Protein AF-A0A3B9GYK0-F1 (afdb_monomer_lite)

Foldseek 3Di:
DDDDPPDDDPVLVVVLVVLLVVCVVPLQDLVVLQVLQPDDLVNVSNVVSLVVSDVVCDLPNDDPPSSVLVVLSNQQSVQDAPQLPCVVLLQVLLVCVVVVDLDVVSLVSVCQQAFKGKDKHADDPVVCVVDPQDPRDRHSVSRIDIAIFHHFADLCVSNVLLVDQPLVSLLVSLVSLVVRLVVLQVSLVVVVNALPLASVRQQGAQALEFPDSDDDPADFGRLCRPTGGNNNSSHVSLVSLLSSCVNPLVSSLVQLVVLVVDPGLSSVLSNLQSCLDCSNDPLVVLLVVLLPDDLCCNQSCRSRVSNLLSCQLSQQRHDPVSLVSVLVVLCVFHDPVVDDPPDDPVVVVVVRNVRSLLSLLLNVLSVHDHDPVSVVVSVVCVVVPPCSVPDDNCPPRFIHFPFDQPDQDADCVLVVDAAPRSLVQLLVQCPDPPPDVPDRSNSNSLSQCQDPPNLVRVLVNLLRDPLSPLVRLSSLQSSLQRDAQDDVPDDHDDLVVLLVSLLSNLVSLLSHDLVSCLSNVNSVVSNCVRSVVNNVVHPSNVVSCVSNVVSVVVVVVPDPSPPPPPPVSGDGDRPPD

pLDDT: mean 84.74, std 14.81, range [28.5, 98.12]

Organism: NCBI:txid81029

Radius of gyration: 29.79 Å; chains: 1; bounding box: 78×71×75 Å

Structure (mmCIF, N/CA/C/O backbone):
data_AF-A0A3B9GYK0-F1
#
_entry.id   AF-A0A3B9GYK0-F1
#
loop_
_atom_site.group_PDB
_atom_site.id
_atom_site.type_symbol
_atom_site.label_atom_id
_atom_site.label_alt_id
_atom_site.label_comp_id
_atom_site.label_asym_id
_atom_site.label_entity_id
_atom_site.label_seq_id
_atom_site.pdbx_PDB_ins_code
_atom_site.Cartn_x
_atom_site.Cartn_y
_atom_site.Cartn_z
_atom_site.occupancy
_atom_site.B_iso_or_equiv
_atom_site.auth_seq_id
_atom_site.auth_comp_id
_atom_site.auth_asym_id
_atom_site.auth_atom_id
_atom_site.pdbx_PDB_model_num
ATOM 1 N N . MET A 1 1 ? 30.043 10.239 -1.806 1.00 33.97 1 MET A N 1
ATOM 2 C CA . MET A 1 1 ? 31.340 9.554 -2.026 1.00 33.97 1 MET A CA 1
ATOM 3 C C . MET A 1 1 ? 31.903 10.073 -3.347 1.00 33.97 1 MET A C 1
ATOM 5 O O . MET A 1 1 ? 31.299 9.806 -4.375 1.00 33.97 1 MET A O 1
ATOM 9 N N . ILE A 1 2 ? 32.962 10.888 -3.340 1.00 32.72 2 ILE A N 1
ATOM 10 C CA . ILE A 1 2 ? 33.530 11.471 -4.572 1.00 32.72 2 ILE A CA 1
ATOM 11 C C . ILE A 1 2 ? 34.300 10.361 -5.300 1.00 32.72 2 ILE A C 1
ATOM 13 O O . ILE A 1 2 ? 35.392 9.991 -4.874 1.00 32.72 2 ILE A O 1
ATOM 17 N N . ARG A 1 3 ? 33.715 9.778 -6.354 1.00 44.97 3 ARG A N 1
ATOM 18 C CA . ARG A 1 3 ? 34.410 8.803 -7.207 1.00 44.97 3 ARG A CA 1
ATOM 19 C C . ARG A 1 3 ? 35.429 9.553 -8.061 1.00 44.97 3 ARG A C 1
ATOM 21 O O . ARG A 1 3 ? 35.070 10.353 -8.920 1.00 44.97 3 ARG A O 1
ATOM 28 N N . THR A 1 4 ? 36.708 9.326 -7.796 1.00 45.12 4 THR A N 1
ATOM 29 C CA . THR A 1 4 ? 37.800 9.854 -8.612 1.00 45.12 4 THR A CA 1
ATOM 30 C C . THR A 1 4 ? 37.788 9.179 -9.984 1.00 45.12 4 THR A C 1
ATOM 32 O O . THR A 1 4 ? 37.682 7.962 -10.100 1.00 45.12 4 THR A O 1
ATOM 35 N N . SER A 1 5 ? 37.924 9.980 -11.040 1.00 53.66 5 SER A N 1
ATOM 36 C CA . SER A 1 5 ? 37.936 9.599 -12.464 1.00 53.66 5 SER A CA 1
ATOM 37 C C . SER A 1 5 ? 39.120 8.708 -12.892 1.00 53.66 5 SER A C 1
ATOM 39 O O . SER A 1 5 ? 39.464 8.668 -14.070 1.00 53.66 5 SER A O 1
ATOM 41 N N . GLY A 1 6 ? 39.804 8.058 -11.947 1.00 49.88 6 GLY A N 1
ATOM 42 C CA . GLY A 1 6 ? 41.105 7.417 -12.146 1.00 49.88 6 GLY A CA 1
ATOM 43 C C . GLY A 1 6 ? 41.075 5.989 -12.697 1.00 49.88 6 GLY A C 1
ATOM 44 O O . GLY A 1 6 ? 42.136 5.482 -13.027 1.00 49.88 6 GLY A O 1
ATOM 45 N N . ASN A 1 7 ? 39.902 5.354 -12.819 1.00 59.44 7 ASN A N 1
ATOM 46 C CA . ASN A 1 7 ? 39.756 3.933 -13.183 1.00 59.44 7 ASN A CA 1
ATOM 47 C C . ASN A 1 7 ? 38.756 3.700 -14.339 1.00 59.44 7 ASN A C 1
ATOM 49 O O . ASN A 1 7 ? 37.980 2.750 -14.297 1.00 59.44 7 ASN A O 1
ATOM 53 N N . LEU A 1 8 ? 38.721 4.574 -15.350 1.00 73.56 8 LEU A N 1
ATOM 54 C CA . LEU A 1 8 ? 37.935 4.324 -16.568 1.00 73.56 8 LEU A CA 1
ATOM 55 C C . LEU A 1 8 ? 38.827 3.671 -17.635 1.00 73.56 8 LEU A C 1
ATOM 57 O O . LEU A 1 8 ? 39.917 4.177 -17.907 1.00 73.56 8 LEU A O 1
ATOM 61 N N . ASP A 1 9 ? 38.366 2.576 -18.244 1.00 83.12 9 ASP A N 1
ATOM 62 C CA . ASP A 1 9 ? 39.003 2.000 -19.438 1.00 83.12 9 ASP A CA 1
ATOM 63 C C . ASP A 1 9 ? 38.970 3.018 -20.603 1.00 83.12 9 ASP A C 1
ATOM 65 O O . ASP A 1 9 ? 38.062 3.853 -20.663 1.00 83.12 9 ASP A O 1
ATOM 69 N N . PRO A 1 10 ? 39.929 2.996 -21.549 1.00 81.19 10 PRO A N 1
ATOM 70 C CA . PRO A 1 10 ? 39.914 3.802 -22.767 1.00 81.19 10 PRO A CA 1
ATOM 71 C C . PRO A 1 10 ? 38.548 3.992 -23.448 1.00 81.19 10 PRO A C 1
ATOM 73 O O . PRO A 1 10 ? 38.260 5.102 -23.907 1.00 81.19 10 PRO A O 1
ATOM 76 N N . ARG A 1 11 ? 37.696 2.954 -23.513 1.00 81.88 11 ARG A N 1
ATOM 77 C CA . ARG A 1 11 ? 36.351 3.071 -24.106 1.00 81.88 11 ARG A CA 1
ATOM 78 C C . ARG A 1 11 ? 35.425 3.923 -23.244 1.00 81.88 11 ARG A C 1
ATOM 80 O O . ARG A 1 11 ? 34.810 4.857 -23.758 1.00 81.88 11 ARG A O 1
ATOM 87 N N . ASP A 1 12 ? 35.396 3.670 -21.941 1.00 86.00 12 ASP A N 1
ATOM 88 C CA . ASP A 1 12 ? 34.616 4.454 -20.979 1.00 86.00 12 ASP A CA 1
ATOM 89 C C . ASP A 1 12 ? 35.062 5.916 -20.960 1.00 86.00 12 ASP A C 1
ATOM 91 O O . ASP A 1 12 ? 34.253 6.836 -20.869 1.00 86.00 12 ASP A O 1
ATOM 95 N N . TRP A 1 13 ? 36.358 6.166 -21.112 1.00 83.81 13 TRP A N 1
ATOM 96 C CA . TRP A 1 13 ? 36.877 7.523 -21.156 1.00 83.81 13 TRP A CA 1
ATOM 97 C C . TRP A 1 13 ? 36.446 8.287 -22.418 1.00 83.81 13 TRP A C 1
ATOM 99 O O . TRP A 1 13 ? 36.155 9.487 -22.351 1.00 83.81 13 TRP A O 1
ATOM 109 N N . TYR A 1 14 ? 36.359 7.607 -23.567 1.00 84.00 14 TYR A N 1
ATOM 110 C CA . TYR A 1 14 ? 35.817 8.194 -24.796 1.00 84.00 14 TYR A CA 1
ATOM 111 C C . TYR A 1 14 ? 34.321 8.512 -24.658 1.00 84.00 14 TYR A C 1
ATOM 113 O O . TYR A 1 14 ? 33.897 9.626 -24.988 1.00 84.00 14 TYR A O 1
ATOM 121 N N . THR A 1 15 ? 33.538 7.581 -24.105 1.00 84.75 15 THR A N 1
ATOM 122 C CA . THR A 1 15 ? 32.111 7.784 -23.805 1.00 84.75 15 THR A CA 1
ATOM 123 C C . THR A 1 15 ? 31.915 8.954 -22.843 1.00 84.75 15 THR A C 1
ATOM 125 O O . THR A 1 15 ? 31.130 9.858 -23.129 1.00 84.75 15 THR A O 1
ATOM 128 N N . TYR A 1 16 ? 32.700 9.014 -21.764 1.00 85.69 16 TYR A N 1
ATOM 129 C CA . TYR A 1 16 ? 32.690 10.115 -20.803 1.00 85.69 16 TYR A CA 1
ATOM 130 C C . TYR A 1 16 ? 32.960 11.464 -21.476 1.00 85.69 16 TYR A C 1
ATOM 132 O O . TYR A 1 16 ? 32.199 12.410 -21.285 1.00 85.69 16 TYR A O 1
ATOM 140 N N . ARG A 1 17 ? 34.019 11.577 -22.292 1.00 82.31 17 ARG A N 1
ATOM 141 C CA . ARG A 1 17 ? 34.344 12.833 -22.990 1.00 82.31 17 ARG A CA 1
ATOM 142 C C . ARG A 1 17 ? 33.245 13.269 -23.947 1.00 82.31 17 ARG A C 1
ATOM 144 O O . ARG A 1 17 ? 32.951 14.460 -24.021 1.00 82.31 17 ARG A O 1
ATOM 151 N N . THR A 1 18 ? 32.656 12.318 -24.662 1.00 82.50 18 THR A N 1
ATOM 152 C CA . THR A 1 18 ? 31.580 12.583 -25.620 1.00 82.50 18 THR A CA 1
ATOM 153 C C . THR A 1 18 ? 30.324 13.069 -24.900 1.00 82.50 18 THR A C 1
ATOM 155 O O . THR A 1 18 ? 29.785 14.116 -25.257 1.00 82.50 18 THR A O 1
ATOM 158 N N . ALA A 1 19 ? 29.910 12.379 -23.833 1.00 83.44 19 ALA A N 1
ATOM 159 C CA . ALA A 1 19 ? 28.783 12.783 -22.994 1.00 83.44 19 ALA A CA 1
ATOM 160 C C . ALA A 1 19 ? 29.029 14.148 -22.328 1.00 83.44 19 ALA A C 1
ATOM 162 O O . ALA A 1 19 ? 28.176 15.030 -22.378 1.00 83.44 19 ALA A O 1
ATOM 163 N N . PHE A 1 20 ? 30.225 14.376 -21.782 1.00 81.38 20 PHE A N 1
ATOM 164 C CA . PHE A 1 20 ? 30.597 15.653 -21.170 1.00 81.38 20 PHE A CA 1
ATOM 165 C C . PHE A 1 20 ? 30.565 16.814 -22.181 1.00 81.38 20 PHE A C 1
ATOM 167 O O . PHE A 1 20 ? 30.052 17.891 -21.882 1.00 81.38 20 PHE A O 1
ATOM 174 N N . ALA A 1 21 ? 31.071 16.602 -23.401 1.00 75.56 21 ALA A N 1
ATOM 175 C CA . ALA A 1 21 ? 31.004 17.598 -24.470 1.00 75.56 21 ALA A CA 1
ATOM 176 C C . ALA A 1 21 ? 29.557 17.881 -24.907 1.00 75.56 21 ALA A C 1
ATOM 178 O O . ALA A 1 21 ? 29.208 19.039 -25.132 1.00 75.56 21 ALA A O 1
ATOM 179 N N . PHE A 1 22 ? 28.713 16.846 -24.976 1.00 83.31 22 PHE A N 1
ATOM 180 C CA . PHE A 1 22 ? 27.284 16.968 -25.270 1.00 83.31 22 PHE A CA 1
ATOM 181 C C . PHE A 1 22 ? 26.534 17.792 -24.213 1.00 83.31 22 PHE A C 1
ATOM 183 O O . PHE A 1 22 ? 25.654 18.566 -24.573 1.00 83.31 22 PHE A O 1
ATOM 190 N N . LEU A 1 23 ? 26.880 17.665 -22.929 1.00 83.69 23 LEU A N 1
ATOM 191 C CA . LEU A 1 23 ? 26.194 18.352 -21.824 1.00 83.69 23 LEU A CA 1
ATOM 192 C C . LEU A 1 23 ? 26.515 19.849 -21.723 1.00 83.69 23 LEU A C 1
ATOM 194 O O . LEU A 1 23 ? 25.762 20.612 -21.109 1.00 83.69 23 LEU A O 1
ATOM 198 N N . ASN A 1 24 ? 27.617 20.291 -22.328 1.00 80.50 24 ASN A N 1
ATOM 199 C CA . ASN A 1 24 ? 28.076 21.672 -22.249 1.00 80.50 24 ASN A CA 1
ATOM 200 C C . ASN A 1 24 ? 27.014 22.655 -22.780 1.00 80.50 24 ASN A C 1
ATOM 202 O O . ASN A 1 24 ? 26.670 22.625 -23.958 1.00 80.50 24 ASN A O 1
ATOM 206 N N . LYS A 1 25 ? 26.529 23.553 -21.908 1.00 81.62 25 LYS A N 1
ATOM 207 C CA . LYS A 1 25 ? 25.439 24.526 -22.155 1.00 81.62 25 LYS A CA 1
ATOM 208 C C . LYS A 1 25 ? 24.055 23.923 -22.439 1.00 81.62 25 LYS A C 1
ATOM 210 O O . LYS A 1 25 ? 23.162 24.661 -22.843 1.00 81.62 25 LYS A O 1
ATOM 215 N N . ARG A 1 26 ? 23.853 22.623 -22.199 1.00 85.75 26 ARG A N 1
ATOM 216 C CA . ARG A 1 26 ? 22.608 21.909 -22.544 1.00 85.75 26 ARG A CA 1
ATOM 217 C C . ARG A 1 26 ? 21.842 21.353 -21.344 1.00 85.75 26 ARG A C 1
ATOM 219 O O . ARG A 1 26 ? 20.794 20.742 -21.520 1.00 85.75 26 ARG A O 1
ATOM 226 N N . LEU A 1 27 ? 22.311 21.599 -20.118 1.00 86.25 27 LEU A N 1
ATOM 227 C CA . LEU A 1 27 ? 21.637 21.148 -18.888 1.00 86.25 27 LEU A CA 1
ATOM 228 C C . LEU A 1 27 ? 20.275 21.817 -18.634 1.00 86.25 27 LEU A C 1
ATOM 230 O O . LEU A 1 27 ? 19.476 21.282 -17.875 1.00 86.25 27 LEU A O 1
ATOM 234 N N . ALA A 1 28 ? 19.995 22.955 -19.275 1.00 89.50 28 ALA A N 1
ATOM 235 C CA . ALA A 1 28 ? 18.698 23.637 -19.233 1.00 89.50 28 ALA A CA 1
ATOM 236 C C . ALA A 1 28 ? 17.828 23.338 -20.475 1.00 89.50 28 ALA A C 1
ATOM 238 O O . ALA A 1 28 ? 17.030 24.175 -20.900 1.00 89.50 28 ALA A O 1
ATOM 239 N N . GLU A 1 29 ? 18.015 22.170 -21.100 1.00 88.38 29 GLU A N 1
ATOM 240 C CA . GLU A 1 29 ? 17.231 21.716 -22.251 1.00 88.38 29 GLU A CA 1
ATOM 241 C C . GLU A 1 29 ? 16.387 20.489 -21.900 1.00 88.38 29 GLU A C 1
ATOM 243 O O . GLU A 1 29 ? 16.884 19.516 -21.331 1.00 88.38 29 GLU A O 1
ATOM 248 N N . GLN A 1 30 ? 15.126 20.488 -22.345 1.00 87.12 30 GLN A N 1
ATOM 249 C CA . GLN A 1 30 ? 14.211 19.360 -22.144 1.00 87.12 30 GLN A CA 1
ATOM 250 C C . GLN A 1 30 ? 14.768 18.056 -22.730 1.00 87.12 30 GLN A C 1
ATOM 252 O O . GLN A 1 30 ? 14.706 17.018 -22.086 1.00 87.12 30 GLN A O 1
ATOM 257 N N . GLY A 1 31 ? 15.369 18.114 -23.925 1.00 86.31 31 GLY A N 1
ATOM 258 C CA . GLY A 1 31 ? 15.932 16.926 -24.572 1.00 86.31 31 GLY A CA 1
ATOM 259 C C . GLY A 1 31 ? 17.082 16.289 -23.786 1.00 86.31 31 GLY A C 1
ATOM 260 O O . GLY A 1 31 ? 17.275 15.080 -23.866 1.00 86.31 31 GLY A O 1
ATOM 261 N N . THR A 1 32 ? 17.818 17.077 -22.998 1.00 89.19 32 THR A N 1
ATOM 262 C CA . THR A 1 32 ? 18.886 16.569 -22.127 1.00 89.19 32 THR A CA 1
ATOM 263 C C . THR A 1 32 ? 18.312 15.862 -20.904 1.00 89.19 32 THR A C 1
ATOM 265 O O . THR A 1 32 ? 18.813 14.803 -20.534 1.00 89.19 32 THR A O 1
ATOM 268 N N . ILE A 1 33 ? 17.240 16.404 -20.314 1.00 90.62 33 ILE A N 1
ATOM 269 C CA . ILE A 1 33 ? 16.495 15.740 -19.235 1.00 90.62 33 ILE A CA 1
ATOM 270 C C . ILE A 1 33 ? 15.902 14.421 -19.738 1.00 90.62 33 ILE A C 1
ATOM 272 O O . ILE A 1 33 ? 16.144 13.377 -19.140 1.00 90.62 33 ILE A O 1
ATOM 276 N N . ASP A 1 34 ? 15.202 14.443 -20.874 1.00 87.31 34 ASP A N 1
ATOM 277 C CA . ASP A 1 34 ? 14.577 13.248 -21.451 1.00 87.31 34 ASP A CA 1
ATOM 278 C C . ASP A 1 34 ? 15.618 12.167 -21.790 1.00 87.31 34 ASP A C 1
ATOM 280 O O . ASP A 1 34 ? 15.350 10.977 -21.640 1.00 87.31 34 ASP A O 1
ATOM 284 N N . TRP A 1 35 ? 16.815 12.565 -22.239 1.00 90.25 35 TRP A N 1
ATOM 285 C CA . TRP A 1 35 ? 17.936 11.649 -22.458 1.00 90.25 35 TRP A CA 1
ATOM 286 C C . TRP A 1 35 ? 18.458 11.056 -21.146 1.00 90.25 35 TRP A C 1
ATOM 288 O O . TRP A 1 35 ? 18.600 9.839 -21.048 1.00 90.25 35 TRP A O 1
ATOM 298 N N . ALA A 1 36 ? 18.694 11.887 -20.128 1.00 90.19 36 ALA A N 1
ATOM 299 C CA . ALA A 1 36 ? 19.190 11.436 -18.831 1.00 90.19 36 ALA A CA 1
ATOM 300 C C . ALA A 1 36 ? 18.218 10.466 -18.141 1.00 90.19 36 ALA A C 1
ATOM 302 O O . ALA A 1 36 ? 18.646 9.466 -17.566 1.00 90.19 36 ALA A O 1
ATOM 303 N N . LEU A 1 37 ? 16.913 10.717 -18.252 1.00 89.00 37 LEU A N 1
ATOM 304 C CA . LEU A 1 37 ? 15.863 9.857 -17.701 1.00 89.00 37 LEU A CA 1
ATOM 305 C C . LEU A 1 37 ? 15.772 8.487 -18.388 1.00 89.00 37 LEU A C 1
ATOM 307 O O . LEU A 1 37 ? 15.258 7.545 -17.796 1.00 89.00 37 LEU A O 1
ATOM 311 N N . LYS A 1 38 ? 16.295 8.352 -19.611 1.00 88.50 38 LYS A N 1
ATOM 312 C CA . LYS A 1 38 ? 16.359 7.078 -20.346 1.00 88.50 38 LYS A CA 1
ATOM 313 C C . LYS A 1 38 ? 17.622 6.266 -20.046 1.00 88.50 38 LYS A C 1
ATOM 315 O O . LYS A 1 38 ? 17.747 5.149 -20.544 1.00 88.50 38 LYS A O 1
ATOM 320 N N . LEU A 1 39 ? 18.565 6.803 -19.264 1.00 87.38 39 LEU A N 1
ATOM 321 C CA . LEU A 1 39 ? 19.805 6.099 -18.944 1.00 87.38 39 LEU A CA 1
ATOM 322 C C . LEU A 1 39 ? 19.538 4.904 -18.028 1.00 87.38 39 LEU A C 1
ATOM 324 O O . LEU A 1 39 ? 19.054 5.059 -16.904 1.00 87.38 39 LEU A O 1
ATOM 328 N N . LYS A 1 40 ? 19.951 3.713 -18.464 1.00 84.62 40 LYS A N 1
ATOM 329 C CA . LYS A 1 40 ? 19.836 2.479 -17.677 1.00 84.62 40 LYS A CA 1
ATOM 330 C C . LYS A 1 40 ? 20.879 2.418 -16.542 1.00 84.62 40 LYS A C 1
ATOM 332 O O . LYS A 1 40 ? 21.920 3.073 -16.633 1.00 84.62 40 LYS A O 1
ATOM 337 N N . PRO A 1 41 ? 20.669 1.609 -15.481 1.00 80.94 41 PRO A N 1
ATOM 338 C CA . PRO A 1 41 ? 21.605 1.506 -14.350 1.00 80.94 41 PRO A CA 1
ATOM 339 C C . PRO A 1 41 ? 23.046 1.105 -14.716 1.00 80.94 41 PRO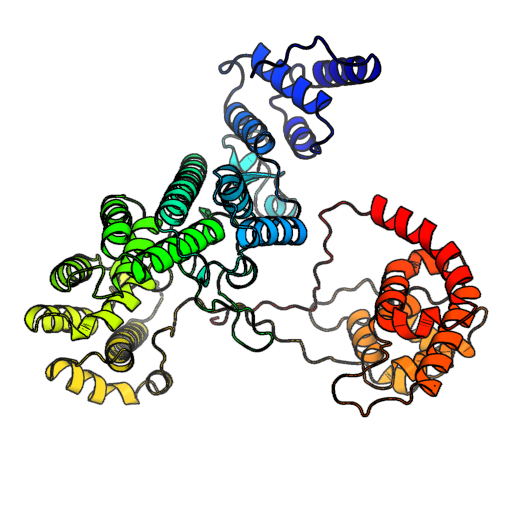 A C 1
ATOM 341 O O . PRO A 1 41 ? 23.989 1.451 -14.001 1.00 80.94 41 PRO A O 1
ATOM 344 N N . HIS A 1 42 ? 23.244 0.387 -15.826 1.00 82.88 42 HIS A N 1
ATOM 345 C CA . HIS A 1 42 ? 24.572 -0.010 -16.302 1.00 82.88 42 HIS A CA 1
ATOM 346 C C . HIS A 1 42 ? 25.316 1.100 -17.067 1.00 82.88 42 HIS A C 1
ATOM 348 O O . HIS A 1 42 ? 26.535 1.018 -17.197 1.00 82.88 42 HIS A O 1
ATOM 354 N N . GLN A 1 43 ? 24.632 2.166 -17.501 1.00 86.62 43 GLN A N 1
ATOM 355 C CA . GLN A 1 43 ? 25.220 3.333 -18.181 1.00 86.62 43 GLN A CA 1
ATOM 356 C C . GLN A 1 43 ? 25.862 4.302 -17.175 1.00 86.62 43 GLN A C 1
ATOM 358 O O . GLN A 1 43 ? 25.527 5.484 -17.063 1.00 86.62 43 GLN A O 1
ATOM 363 N N . LYS A 1 44 ? 26.765 3.757 -16.352 1.00 87.94 44 LYS A N 1
ATOM 364 C CA . LYS A 1 44 ? 27.384 4.455 -15.216 1.00 87.94 44 LYS A CA 1
ATOM 365 C C . LYS A 1 44 ? 28.296 5.593 -15.665 1.00 87.94 44 LYS A C 1
ATOM 367 O O . LYS A 1 44 ? 28.458 6.559 -14.926 1.00 87.94 44 LYS A O 1
ATOM 372 N N . VAL A 1 45 ? 28.886 5.483 -16.853 1.00 88.25 45 VAL A N 1
ATOM 373 C CA . VAL A 1 45 ? 29.828 6.465 -17.403 1.00 88.25 45 VAL A CA 1
ATOM 374 C C . VAL A 1 45 ? 29.104 7.753 -17.791 1.00 88.25 45 VAL A C 1
ATOM 376 O O . VAL A 1 45 ? 29.567 8.848 -17.474 1.00 88.25 45 VAL A O 1
ATOM 379 N N . GLU A 1 46 ? 27.944 7.632 -18.431 1.00 89.12 46 GLU A N 1
ATOM 380 C CA . GLU A 1 46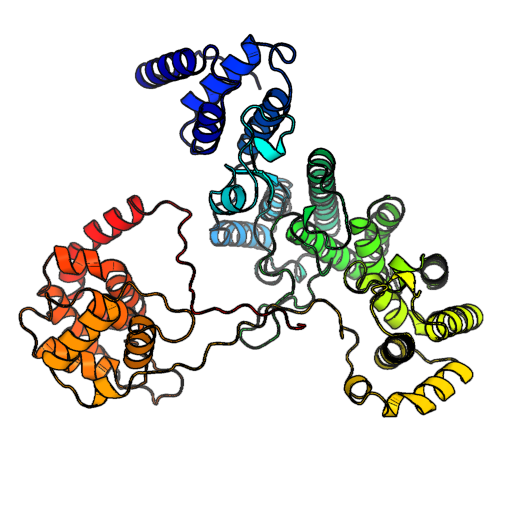 ? 27.095 8.749 -18.834 1.00 89.12 46 GLU A CA 1
ATOM 381 C C . GLU A 1 46 ? 26.494 9.451 -17.615 1.00 89.12 46 GLU A C 1
ATOM 383 O O . GLU A 1 46 ? 26.561 10.678 -17.527 1.00 89.12 46 GLU A O 1
ATOM 388 N N . ARG A 1 47 ? 26.000 8.685 -16.629 1.00 90.56 47 ARG A N 1
ATOM 389 C CA . ARG A 1 47 ? 25.545 9.238 -15.340 1.00 90.56 47 ARG A CA 1
ATOM 390 C C . ARG A 1 47 ? 26.670 9.992 -14.626 1.00 90.56 47 ARG A C 1
ATOM 392 O O . ARG A 1 47 ? 26.474 11.124 -14.197 1.00 90.56 47 ARG A O 1
ATOM 399 N N . PHE A 1 48 ? 27.879 9.429 -14.603 1.00 88.75 48 PHE A N 1
ATOM 400 C CA . PHE A 1 48 ? 29.052 10.090 -14.027 1.00 88.75 48 PHE A CA 1
ATOM 401 C C . PHE A 1 48 ? 29.441 11.382 -14.771 1.00 88.75 48 PHE A C 1
ATOM 403 O O . PHE A 1 48 ? 29.860 12.359 -14.149 1.00 88.75 48 PHE A O 1
ATOM 410 N N . ALA A 1 49 ? 29.290 11.430 -16.100 1.00 86.62 49 ALA A N 1
ATOM 411 C CA . ALA A 1 49 ? 29.509 12.654 -16.873 1.00 86.62 49 ALA A CA 1
ATOM 412 C C . ALA A 1 49 ? 28.506 13.762 -16.507 1.00 86.62 49 ALA A C 1
ATOM 414 O O . ALA A 1 49 ? 28.892 14.934 -16.451 1.00 86.62 49 ALA A O 1
ATOM 415 N N . ILE A 1 50 ? 27.252 13.401 -16.219 1.00 89.31 50 ILE A N 1
ATOM 416 C CA . ILE A 1 50 ? 26.210 14.321 -15.742 1.00 89.31 50 ILE A CA 1
ATOM 417 C C . ILE A 1 50 ? 26.556 14.850 -14.348 1.00 89.31 50 ILE A C 1
ATOM 419 O O . ILE A 1 50 ? 26.655 16.065 -14.187 1.00 89.31 50 ILE A O 1
ATOM 423 N N . GLU A 1 51 ? 26.835 13.963 -13.388 1.00 88.50 51 GLU A N 1
ATOM 424 C CA . GLU A 1 51 ? 27.224 14.330 -12.014 1.00 88.50 51 GLU A CA 1
ATOM 425 C C . GLU A 1 51 ? 28.422 15.299 -12.010 1.00 88.50 51 GLU A C 1
ATOM 427 O O . GLU A 1 51 ? 28.417 16.326 -11.331 1.00 88.50 51 GLU A O 1
ATOM 432 N N . ASN A 1 52 ? 29.451 15.030 -12.826 1.00 87.44 52 ASN A N 1
ATOM 433 C CA . ASN A 1 52 ? 30.622 15.908 -12.930 1.00 87.44 52 ASN A CA 1
ATOM 434 C C . ASN A 1 52 ? 30.282 17.260 -13.583 1.00 87.44 52 ASN A C 1
ATOM 436 O O . ASN A 1 52 ? 30.787 18.302 -13.162 1.00 87.44 52 ASN A O 1
ATOM 440 N N . SER A 1 53 ? 29.412 17.264 -14.597 1.00 86.00 53 SER A N 1
ATOM 441 C CA . SER A 1 53 ? 28.957 18.500 -15.246 1.00 86.00 53 SER A CA 1
ATOM 442 C C . SER A 1 53 ? 28.180 19.390 -14.273 1.00 86.00 53 SER A C 1
ATOM 444 O O . SER A 1 53 ? 28.441 20.592 -14.212 1.00 86.00 53 SER A O 1
ATOM 446 N N . LEU A 1 54 ? 27.289 18.803 -13.469 1.00 87.44 54 LEU A N 1
ATOM 447 C CA . LEU A 1 54 ? 26.530 19.499 -12.427 1.00 87.44 54 LEU A CA 1
ATOM 448 C C . LEU A 1 54 ? 27.446 20.022 -11.313 1.00 87.44 54 LEU A C 1
ATOM 450 O O . LEU A 1 54 ? 27.357 21.192 -10.940 1.00 87.44 54 LEU A O 1
ATOM 454 N N . ALA A 1 55 ? 28.398 19.206 -10.847 1.00 84.56 55 ALA A N 1
ATOM 455 C CA . ALA A 1 55 ? 29.367 19.611 -9.829 1.00 84.56 55 ALA A CA 1
ATOM 456 C C . ALA A 1 55 ? 30.249 20.794 -10.274 1.00 84.56 55 ALA A C 1
ATOM 458 O O . ALA A 1 55 ? 30.603 21.641 -9.455 1.00 84.56 55 ALA A O 1
ATOM 459 N N . ARG A 1 56 ? 30.597 20.874 -11.568 1.00 79.69 56 ARG A N 1
ATOM 460 C CA . ARG A 1 56 ? 31.413 21.965 -12.134 1.00 79.69 56 ARG A CA 1
ATOM 461 C C . ARG A 1 56 ? 30.657 23.273 -12.330 1.00 79.69 56 ARG A C 1
ATOM 463 O O . ARG A 1 56 ? 31.280 24.324 -12.230 1.00 79.69 56 ARG A O 1
ATOM 470 N N . LEU A 1 57 ? 29.364 23.209 -12.638 1.00 69.69 57 LEU A N 1
ATOM 471 C CA . LEU A 1 57 ? 28.522 24.398 -12.798 1.00 69.69 57 LEU A CA 1
ATOM 472 C C . LEU A 1 57 ? 28.124 25.008 -11.447 1.00 69.69 57 LEU A C 1
ATOM 474 O O . LEU A 1 57 ? 27.782 26.176 -11.382 1.00 69.69 57 LEU A O 1
ATOM 478 N N . GLY A 1 58 ? 28.226 24.265 -10.344 1.00 58.12 58 GLY A N 1
ATOM 479 C CA . GLY A 1 58 ? 27.834 24.766 -9.029 1.00 58.12 58 GLY A CA 1
ATOM 480 C C . GLY A 1 58 ? 26.315 24.945 -8.900 1.00 58.12 58 GLY A C 1
ATOM 481 O O . GLY A 1 58 ? 25.582 25.145 -9.866 1.00 58.12 58 GLY A O 1
ATOM 482 N N . ALA A 1 59 ? 25.805 24.869 -7.670 1.00 52.88 59 ALA A N 1
ATOM 483 C CA . ALA A 1 59 ? 24.361 24.846 -7.407 1.00 52.88 59 ALA A CA 1
ATOM 484 C C . ALA A 1 59 ? 23.601 26.135 -7.800 1.00 52.88 59 ALA A C 1
ATOM 486 O O . ALA A 1 59 ? 22.371 26.115 -7.821 1.00 52.88 59 ALA A O 1
ATOM 487 N N . ASN A 1 60 ? 24.313 27.230 -8.099 1.00 56.97 60 ASN A N 1
ATOM 488 C CA . ASN A 1 60 ? 23.742 28.558 -8.347 1.00 56.97 60 ASN A CA 1
ATOM 489 C C . ASN A 1 60 ? 23.668 28.948 -9.834 1.00 56.97 60 ASN A C 1
ATOM 491 O O . ASN A 1 60 ? 22.969 29.907 -10.156 1.00 56.97 60 ASN A O 1
ATOM 495 N N . ASP A 1 61 ? 24.347 28.232 -10.736 1.00 77.56 61 ASP A N 1
ATOM 496 C CA . ASP A 1 61 ? 24.419 28.636 -12.151 1.00 77.56 61 ASP A CA 1
ATOM 497 C C . ASP A 1 61 ? 23.237 28.119 -12.982 1.00 77.56 61 ASP A C 1
ATOM 499 O O . ASP A 1 61 ? 22.987 28.599 -14.091 1.00 77.56 61 ASP A O 1
ATOM 503 N N . LEU A 1 62 ? 22.477 27.156 -12.452 1.00 86.31 62 LEU A N 1
ATOM 504 C CA . LEU A 1 62 ? 21.296 26.615 -13.112 1.00 86.31 62 LEU A CA 1
ATOM 505 C C . LEU A 1 62 ? 20.020 27.216 -12.511 1.00 86.31 62 LEU A C 1
ATOM 507 O O . LEU A 1 62 ? 19.753 27.071 -11.320 1.00 86.31 62 LEU A O 1
ATOM 511 N N . SER A 1 63 ? 19.209 27.883 -13.336 1.00 88.94 63 SER A N 1
ATOM 512 C CA . SER A 1 63 ? 17.951 28.474 -12.875 1.00 88.94 63 SER A CA 1
ATOM 513 C C . SER A 1 63 ? 16.881 27.412 -12.615 1.00 88.94 63 SER A C 1
ATOM 515 O O . SER A 1 63 ? 16.853 26.354 -13.251 1.00 88.94 63 SER A O 1
ATOM 517 N N . GLU A 1 64 ? 15.928 27.726 -11.741 1.00 89.19 64 GLU A N 1
ATOM 518 C CA . GLU A 1 64 ? 14.694 26.945 -11.646 1.00 89.19 64 GLU A CA 1
ATOM 519 C C . GLU A 1 64 ? 13.932 26.975 -12.985 1.00 89.19 64 GLU A C 1
ATOM 521 O O . GLU A 1 64 ? 13.995 27.980 -13.706 1.00 89.19 64 GLU A O 1
ATOM 526 N N . PRO A 1 65 ? 13.224 25.893 -13.357 1.00 91.75 65 PRO A N 1
ATOM 527 C CA . PRO A 1 65 ? 13.016 24.645 -12.602 1.00 91.75 65 PRO A CA 1
ATOM 528 C C . PRO A 1 65 ? 14.096 23.559 -12.806 1.00 91.75 65 PRO A C 1
ATOM 530 O O . PRO A 1 65 ? 13.962 22.443 -12.303 1.00 91.75 65 PRO A O 1
ATOM 533 N N . TRP A 1 66 ? 15.152 23.843 -13.572 1.00 91.69 66 TRP A N 1
ATOM 534 C CA . TRP A 1 66 ? 16.134 22.837 -13.993 1.00 91.69 66 TRP A CA 1
ATOM 535 C C . TRP A 1 66 ? 17.032 22.364 -12.848 1.00 91.69 66 TRP A C 1
ATOM 537 O O . TRP A 1 66 ? 17.357 21.182 -12.787 1.00 91.69 66 TRP A O 1
ATOM 547 N N . SER A 1 67 ? 17.399 23.259 -11.924 1.00 90.38 67 SER A N 1
ATOM 548 C CA . SER A 1 67 ? 18.191 22.907 -10.733 1.00 90.38 67 SER A CA 1
ATOM 549 C C . SER A 1 67 ? 17.497 21.836 -9.894 1.00 90.38 67 SER A C 1
ATOM 551 O O . SER A 1 67 ? 18.075 20.782 -9.624 1.00 90.38 67 SER A O 1
ATOM 553 N N . THR A 1 68 ? 16.220 22.049 -9.568 1.00 90.06 68 THR A N 1
ATOM 554 C CA . THR A 1 68 ? 15.434 21.052 -8.836 1.00 90.06 68 THR A CA 1
ATOM 555 C C . THR A 1 68 ? 15.243 19.766 -9.643 1.00 90.06 68 THR A C 1
ATOM 557 O O . THR A 1 68 ? 15.346 18.679 -9.080 1.00 90.06 68 THR A O 1
ATOM 560 N N . ALA A 1 69 ? 15.026 19.860 -10.960 1.00 92.75 69 ALA A N 1
ATOM 561 C CA . ALA A 1 69 ? 14.878 18.683 -11.812 1.00 92.75 69 ALA A CA 1
ATOM 562 C C . ALA A 1 69 ? 16.113 17.762 -11.764 1.00 92.75 69 ALA A C 1
ATOM 564 O O . ALA A 1 69 ? 15.966 16.559 -11.559 1.00 92.75 69 ALA A O 1
ATOM 565 N N . TRP A 1 70 ? 17.327 18.314 -11.874 1.00 92.88 70 TRP A N 1
ATOM 566 C CA . TRP A 1 70 ? 18.554 17.513 -11.798 1.00 92.88 70 TRP A CA 1
ATOM 567 C C . TRP A 1 70 ? 18.783 16.887 -10.426 1.00 92.88 70 TRP A C 1
ATOM 569 O O . TRP A 1 70 ? 19.155 15.720 -10.371 1.00 92.88 70 TRP A O 1
ATOM 579 N N . ARG A 1 71 ? 18.485 17.601 -9.331 1.00 90.44 71 ARG A N 1
ATOM 580 C CA . ARG A 1 71 ? 18.581 17.024 -7.977 1.00 90.44 71 ARG A CA 1
ATOM 581 C C . ARG A 1 71 ? 17.683 15.799 -7.815 1.00 90.44 71 ARG A C 1
ATOM 583 O O . ARG A 1 71 ? 18.116 14.799 -7.255 1.00 90.44 71 ARG A O 1
ATOM 590 N N . LEU A 1 72 ? 16.455 15.862 -8.337 1.00 91.75 72 LEU A N 1
ATOM 591 C CA . LEU A 1 72 ? 15.526 14.729 -8.305 1.00 91.75 72 LEU A CA 1
ATOM 592 C C . LEU A 1 72 ? 16.027 13.558 -9.162 1.00 91.75 72 LEU A C 1
ATOM 594 O O . LEU A 1 72 ? 15.902 12.407 -8.755 1.00 91.75 72 LEU A O 1
ATOM 598 N N . ILE A 1 73 ? 16.618 13.839 -10.329 1.00 91.94 73 ILE A N 1
ATOM 599 C CA . ILE A 1 73 ? 17.215 12.809 -11.192 1.00 91.94 73 ILE A CA 1
ATOM 600 C C . ILE A 1 73 ? 18.377 12.112 -10.479 1.00 91.94 73 ILE A C 1
ATOM 602 O O . ILE A 1 73 ? 18.382 10.885 -10.401 1.00 91.94 73 ILE A O 1
ATOM 606 N N . GLU A 1 74 ? 19.322 12.874 -9.923 1.00 90.50 74 GLU A N 1
ATOM 607 C CA . GLU A 1 74 ? 20.462 12.329 -9.178 1.00 90.50 74 GLU A CA 1
ATOM 608 C C . GLU A 1 74 ? 19.994 11.473 -7.994 1.00 90.50 74 GLU A C 1
ATOM 610 O O . GLU A 1 74 ? 20.457 10.345 -7.825 1.00 90.50 74 GLU A O 1
ATOM 615 N N . GLU A 1 75 ? 19.020 11.956 -7.217 1.00 89.50 75 GLU A N 1
ATOM 616 C CA . GLU A 1 75 ? 18.436 11.207 -6.101 1.00 89.50 75 GLU A CA 1
ATOM 617 C C . GLU A 1 75 ? 17.774 9.899 -6.563 1.00 89.50 75 GLU A C 1
ATOM 619 O O . GLU A 1 75 ? 17.993 8.846 -5.958 1.00 89.50 75 GLU A O 1
ATOM 624 N N . SER A 1 76 ? 17.033 9.931 -7.676 1.00 89.75 76 SER A N 1
ATOM 625 C CA . SER A 1 76 ? 16.380 8.740 -8.238 1.00 89.75 76 SER A CA 1
ATOM 626 C C . SER A 1 76 ? 17.365 7.660 -8.696 1.00 89.75 76 SER A C 1
ATOM 628 O O . SER A 1 76 ? 17.014 6.485 -8.750 1.00 89.75 76 SER A O 1
ATOM 630 N N . TRP A 1 77 ? 18.615 8.022 -9.006 1.00 87.44 77 TRP A N 1
ATOM 631 C CA . TRP A 1 77 ? 19.643 7.061 -9.410 1.00 87.44 77 TRP A CA 1
ATOM 632 C C . TRP A 1 77 ? 20.327 6.358 -8.242 1.00 87.44 77 TRP A C 1
ATOM 634 O O . TRP A 1 77 ? 20.895 5.283 -8.446 1.00 87.44 77 TRP A O 1
ATOM 644 N N . ILE A 1 78 ? 20.300 6.950 -7.045 1.00 82.38 78 ILE A N 1
ATOM 645 C CA . ILE A 1 78 ? 20.931 6.385 -5.842 1.00 82.38 78 ILE A CA 1
ATOM 646 C C . ILE A 1 78 ? 20.151 5.165 -5.347 1.00 82.38 78 ILE A C 1
ATOM 648 O O . ILE A 1 78 ? 20.746 4.222 -4.827 1.00 82.38 78 ILE A O 1
ATOM 652 N N . SER A 1 79 ? 18.834 5.172 -5.539 1.00 71.06 79 SER A N 1
ATOM 653 C CA . SER A 1 79 ? 17.955 4.078 -5.140 1.00 71.06 79 SER A CA 1
ATOM 654 C C . SER A 1 79 ? 17.685 3.192 -6.357 1.00 71.06 79 SER A C 1
ATOM 656 O O . SER A 1 79 ? 16.878 3.589 -7.198 1.00 71.06 79 SER A O 1
ATOM 658 N N . PRO A 1 80 ? 18.336 2.018 -6.505 1.00 65.44 80 PRO A N 1
ATOM 659 C CA . PRO A 1 80 ? 17.998 1.106 -7.591 1.00 65.44 80 PRO A CA 1
ATOM 660 C C . PRO A 1 80 ? 16.501 0.809 -7.527 1.00 65.44 80 PRO A C 1
ATOM 662 O O . PRO A 1 80 ? 15.951 0.593 -6.438 1.00 65.44 80 PRO A O 1
ATOM 665 N N . GLN A 1 81 ? 15.843 0.899 -8.684 1.00 63.50 81 GLN A N 1
ATOM 666 C CA . GLN A 1 81 ? 14.445 0.522 -8.775 1.00 63.50 81 GLN A CA 1
ATOM 667 C C . GLN A 1 81 ? 14.357 -0.979 -8.522 1.00 63.50 81 GLN A C 1
ATOM 669 O O . GLN A 1 81 ? 15.215 -1.723 -9.001 1.00 63.50 81 GLN A O 1
ATOM 674 N N . PRO A 1 82 ? 13.371 -1.420 -7.738 1.00 57.12 82 PRO A N 1
ATOM 675 C CA . PRO A 1 82 ? 13.062 -2.826 -7.696 1.00 57.12 82 PRO A CA 1
ATOM 676 C C . PRO A 1 82 ? 12.592 -3.249 -9.086 1.00 57.12 82 PRO A C 1
ATOM 678 O O . PRO A 1 82 ? 11.527 -2.832 -9.539 1.00 57.12 82 PRO A O 1
ATOM 681 N N . ASP A 1 83 ? 13.397 -4.050 -9.778 1.00 53.19 83 ASP A N 1
ATOM 682 C CA . ASP A 1 83 ? 12.898 -4.816 -10.914 1.00 53.19 83 ASP A CA 1
ATOM 683 C C . ASP A 1 83 ? 11.772 -5.697 -10.352 1.00 53.19 83 ASP A C 1
ATOM 685 O O . ASP A 1 83 ? 11.967 -6.311 -9.299 1.00 53.19 83 ASP A O 1
ATOM 689 N N . GLY A 1 84 ? 10.602 -5.748 -11.001 1.00 51.09 84 GLY A N 1
ATOM 690 C CA . GLY A 1 84 ? 9.367 -6.410 -10.524 1.00 51.09 84 GLY A CA 1
ATOM 691 C C . GLY A 1 84 ? 9.472 -7.916 -10.204 1.00 51.09 84 GLY A C 1
ATOM 692 O O . GLY A 1 84 ? 8.476 -8.605 -10.042 1.00 51.09 84 GLY A O 1
ATOM 693 N N . ARG A 1 85 ? 10.685 -8.464 -10.090 1.00 51.53 85 ARG A N 1
ATOM 694 C CA . ARG A 1 85 ? 11.021 -9.839 -9.720 1.00 51.53 85 ARG A CA 1
ATOM 695 C C . ARG A 1 85 ? 11.475 -9.931 -8.258 1.00 51.53 85 ARG A C 1
ATOM 697 O O . ARG A 1 85 ? 12.563 -10.420 -7.955 1.00 51.53 85 ARG A O 1
ATOM 704 N N . HIS A 1 86 ? 10.628 -9.514 -7.319 1.00 62.44 86 HIS A N 1
ATOM 705 C CA . HIS A 1 86 ? 10.908 -9.667 -5.884 1.00 62.44 86 HIS A CA 1
ATOM 706 C C . HIS A 1 86 ? 10.828 -11.110 -5.368 1.00 62.44 86 HIS A C 1
ATOM 708 O O . HIS A 1 86 ? 11.324 -11.387 -4.273 1.00 62.44 86 HIS A O 1
ATOM 714 N N . GLY A 1 87 ? 10.267 -12.045 -6.144 1.00 64.31 87 GLY A N 1
ATOM 715 C CA . GLY A 1 87 ? 10.083 -13.438 -5.719 1.00 64.31 87 GLY A CA 1
ATOM 716 C C . GLY A 1 87 ? 11.374 -14.109 -5.229 1.00 64.31 87 GLY A C 1
ATOM 717 O O . GLY A 1 87 ? 11.373 -14.772 -4.191 1.00 64.31 87 GLY A O 1
ATOM 718 N N . ALA A 1 88 ? 12.502 -13.868 -5.906 1.00 73.75 88 ALA A N 1
ATOM 719 C CA . ALA A 1 88 ? 13.797 -14.417 -5.497 1.00 73.75 88 ALA A CA 1
ATOM 720 C C . ALA A 1 88 ? 14.319 -13.796 -4.185 1.00 73.75 88 ALA A C 1
ATOM 722 O O . ALA A 1 88 ? 14.851 -14.503 -3.329 1.00 73.75 88 ALA A O 1
ATOM 723 N N . ALA A 1 89 ? 14.133 -12.485 -3.995 1.00 82.19 89 ALA A N 1
ATOM 724 C CA . ALA A 1 89 ? 14.581 -11.781 -2.795 1.00 82.19 89 ALA A CA 1
ATOM 725 C C . ALA A 1 89 ? 13.772 -12.192 -1.553 1.00 82.19 89 ALA A C 1
ATOM 727 O O . ALA A 1 89 ? 14.357 -12.467 -0.503 1.00 82.19 89 ALA A O 1
ATOM 728 N N . VAL A 1 90 ? 12.445 -12.311 -1.683 1.00 86.38 90 VAL A N 1
ATOM 729 C CA . VAL A 1 90 ? 11.559 -12.797 -0.609 1.00 86.38 90 VAL A CA 1
ATOM 730 C C . VAL A 1 90 ? 11.950 -14.216 -0.191 1.00 86.38 90 VAL A C 1
ATOM 732 O O . VAL A 1 90 ? 12.055 -14.502 1.003 1.00 86.38 90 VAL A O 1
ATOM 735 N N . TYR A 1 91 ? 12.234 -15.094 -1.159 1.00 85.38 91 TYR A N 1
ATOM 736 C CA . TYR A 1 91 ? 12.660 -16.465 -0.882 1.00 85.38 91 TYR A CA 1
ATOM 737 C C . TYR A 1 91 ? 13.983 -16.532 -0.104 1.00 85.38 91 TYR A C 1
ATOM 739 O O . TYR A 1 91 ? 14.077 -17.250 0.897 1.00 85.38 91 TYR A O 1
ATOM 747 N N . GLU A 1 92 ? 14.999 -15.765 -0.509 1.00 88.31 92 GLU A N 1
ATOM 748 C CA . GLU A 1 92 ? 16.288 -15.738 0.195 1.00 88.31 92 GLU A CA 1
ATOM 749 C C . GLU A 1 92 ? 16.168 -15.155 1.610 1.00 88.31 92 GLU A C 1
ATOM 751 O O . GLU A 1 92 ? 16.759 -15.687 2.555 1.00 88.31 92 GLU A O 1
ATOM 756 N N . ILE A 1 93 ? 15.352 -14.114 1.798 1.00 91.25 93 ILE A N 1
ATOM 757 C CA . ILE A 1 93 ? 15.061 -13.565 3.128 1.00 91.25 93 ILE A CA 1
ATOM 758 C C . ILE A 1 93 ? 14.381 -14.622 4.004 1.00 91.25 93 ILE A C 1
ATOM 760 O O . ILE A 1 93 ? 14.844 -14.876 5.118 1.00 91.25 93 ILE A O 1
ATOM 764 N N . ARG A 1 94 ? 13.345 -15.303 3.497 1.00 91.88 94 ARG A N 1
ATOM 765 C CA . ARG A 1 94 ? 12.654 -16.386 4.216 1.00 91.88 94 ARG A CA 1
ATOM 766 C C . ARG A 1 94 ? 13.621 -17.493 4.627 1.00 91.88 94 ARG A C 1
ATOM 768 O O . ARG A 1 94 ? 13.597 -17.953 5.767 1.00 91.88 94 ARG A O 1
ATOM 775 N N . LYS A 1 95 ? 14.498 -17.919 3.716 1.00 92.00 95 LYS A N 1
ATOM 776 C CA . LYS A 1 95 ? 15.513 -18.946 3.982 1.00 92.00 95 LYS A CA 1
ATOM 777 C C . LYS A 1 95 ? 16.442 -18.537 5.127 1.00 92.00 95 LYS A C 1
ATOM 779 O O . LYS A 1 95 ? 16.704 -19.350 6.011 1.00 92.00 95 LYS A O 1
ATOM 784 N N . ARG A 1 96 ? 16.903 -17.282 5.145 1.00 93.69 96 ARG A N 1
ATOM 785 C CA . ARG A 1 96 ? 17.736 -16.740 6.232 1.00 93.69 96 ARG A CA 1
ATOM 786 C C . ARG A 1 96 ? 16.975 -16.665 7.556 1.00 93.69 96 ARG A C 1
ATOM 788 O O . ARG A 1 96 ? 17.500 -17.108 8.575 1.00 93.69 96 ARG A O 1
ATOM 795 N N . LEU A 1 97 ? 15.727 -16.193 7.542 1.00 93.00 97 LEU A N 1
ATOM 796 C CA . LEU A 1 97 ? 14.873 -16.134 8.734 1.00 93.00 97 LEU A CA 1
ATOM 797 C C . LEU A 1 97 ? 14.646 -17.523 9.346 1.00 93.00 97 LEU A C 1
ATOM 799 O O . LEU A 1 97 ? 14.820 -17.690 10.555 1.00 93.00 97 LEU A O 1
ATOM 803 N N . ARG A 1 98 ? 14.353 -18.534 8.519 1.00 92.00 98 ARG A N 1
ATOM 804 C CA . ARG A 1 98 ? 14.214 -19.940 8.943 1.00 92.00 98 ARG A CA 1
ATOM 805 C C . ARG A 1 98 ? 15.505 -20.535 9.497 1.00 92.00 98 ARG A C 1
ATOM 807 O O . ARG A 1 98 ? 15.454 -21.368 10.394 1.00 92.00 98 ARG A O 1
ATOM 814 N N . ALA A 1 99 ? 16.656 -20.095 8.993 1.00 92.94 99 ALA A N 1
ATOM 815 C CA . ALA A 1 99 ? 17.960 -20.474 9.529 1.00 92.94 99 ALA A CA 1
ATOM 816 C C . ALA A 1 99 ? 18.302 -19.771 10.862 1.00 92.94 99 ALA A C 1
ATOM 818 O O . ALA A 1 99 ? 19.382 -19.996 11.402 1.00 92.94 99 ALA A O 1
ATOM 819 N N . GLY A 1 100 ? 17.410 -18.923 11.391 1.00 92.12 100 GLY A N 1
ATOM 820 C CA . GLY A 1 100 ? 17.617 -18.189 12.641 1.00 92.12 100 GLY A CA 1
ATOM 821 C C . GLY A 1 100 ? 18.414 -16.892 12.486 1.00 92.12 100 GLY A C 1
ATOM 822 O O . GLY A 1 100 ? 18.816 -16.303 13.485 1.00 92.12 100 GLY A O 1
ATOM 823 N N . ASP A 1 101 ? 18.653 -16.418 11.260 1.00 94.31 101 ASP A N 1
ATOM 824 C CA . ASP A 1 101 ? 19.336 -15.144 11.041 1.00 94.31 101 ASP A CA 1
ATOM 825 C C . ASP A 1 101 ? 18.428 -13.981 11.477 1.00 94.31 101 ASP A C 1
ATOM 827 O O . ASP A 1 101 ? 17.295 -13.836 11.006 1.00 94.31 101 ASP A O 1
ATOM 831 N N . ARG A 1 102 ? 18.930 -13.165 12.407 1.00 94.75 102 ARG A N 1
ATOM 832 C CA . ARG A 1 102 ? 18.286 -11.954 12.945 1.00 94.75 102 ARG A CA 1
ATOM 833 C C . ARG A 1 102 ? 19.184 -10.725 12.784 1.00 94.75 102 ARG A C 1
ATOM 835 O O . ARG A 1 102 ? 19.075 -9.751 13.522 1.00 94.75 102 ARG A O 1
ATOM 842 N N . SER A 1 103 ? 20.131 -10.783 11.850 1.00 95.88 103 SER A N 1
ATOM 843 C CA . SER A 1 103 ? 21.101 -9.713 11.633 1.00 95.88 103 SER A CA 1
ATOM 844 C C . SER A 1 103 ? 20.467 -8.459 11.028 1.00 95.88 103 SER A C 1
ATOM 846 O O . SER A 1 103 ? 19.472 -8.512 10.301 1.00 95.88 103 SER A O 1
ATOM 848 N N . GLY A 1 104 ? 21.129 -7.315 11.226 1.00 95.06 104 GLY A N 1
ATOM 849 C CA . GLY A 1 104 ? 20.758 -6.059 10.567 1.00 95.06 104 GLY A CA 1
ATOM 850 C C . GLY A 1 104 ? 20.760 -6.142 9.034 1.00 95.06 104 GLY A C 1
ATOM 851 O O . GLY A 1 104 ? 20.048 -5.387 8.384 1.00 95.06 104 GLY A O 1
ATOM 852 N N . ALA A 1 105 ? 21.493 -7.092 8.442 1.00 94.44 105 ALA A N 1
ATOM 853 C CA . ALA A 1 105 ? 21.460 -7.339 7.002 1.00 94.44 105 ALA A CA 1
ATOM 854 C C . ALA A 1 105 ? 20.123 -7.943 6.535 1.00 94.44 105 ALA A C 1
ATOM 856 O O . ALA A 1 105 ? 19.680 -7.638 5.432 1.00 94.44 105 ALA A O 1
ATOM 857 N N . VAL A 1 106 ? 19.475 -8.782 7.354 1.00 94.94 106 VAL A N 1
ATOM 858 C CA . VAL A 1 106 ? 18.116 -9.279 7.069 1.00 94.94 106 VAL A CA 1
ATOM 859 C C . VAL A 1 106 ? 17.102 -8.150 7.212 1.00 94.94 106 VAL A C 1
ATOM 861 O O . VAL A 1 106 ? 16.245 -7.997 6.349 1.00 94.94 106 VAL A O 1
ATOM 864 N N . ILE A 1 107 ? 17.237 -7.323 8.254 1.00 96.62 107 ILE A N 1
ATOM 865 C CA . ILE A 1 107 ? 16.384 -6.142 8.457 1.00 96.62 107 ILE A CA 1
ATOM 866 C C . ILE A 1 107 ? 16.482 -5.199 7.255 1.00 96.62 107 ILE A C 1
ATOM 868 O O . ILE A 1 107 ? 15.462 -4.819 6.691 1.00 96.62 107 ILE A O 1
ATOM 872 N N . ALA A 1 108 ? 17.700 -4.867 6.821 1.00 94.81 108 ALA A N 1
ATOM 873 C CA . ALA A 1 108 ? 17.917 -4.013 5.660 1.00 94.81 108 ALA A CA 1
ATOM 874 C C . ALA A 1 108 ? 17.294 -4.610 4.391 1.00 94.81 108 ALA A C 1
ATOM 876 O O . ALA A 1 108 ? 16.645 -3.884 3.651 1.00 94.81 108 ALA A O 1
ATOM 877 N N . ALA A 1 109 ? 17.431 -5.922 4.174 1.00 92.62 109 ALA A N 1
ATOM 878 C CA . ALA A 1 109 ? 16.832 -6.599 3.026 1.00 92.62 109 ALA A CA 1
ATOM 879 C C . ALA A 1 109 ? 15.292 -6.574 3.062 1.00 92.62 109 ALA A C 1
ATOM 881 O O . ALA A 1 109 ? 14.670 -6.318 2.039 1.00 92.62 109 ALA A O 1
ATOM 882 N N . LEU A 1 110 ? 14.674 -6.783 4.231 1.00 93.56 110 LEU A N 1
ATOM 883 C CA . LEU A 1 110 ? 13.220 -6.672 4.412 1.00 93.56 110 LEU A CA 1
ATOM 884 C C . LEU A 1 110 ? 12.713 -5.255 4.135 1.00 93.56 110 LEU A C 1
ATOM 886 O O . LEU A 1 110 ? 11.714 -5.080 3.446 1.00 93.56 110 LEU A O 1
ATOM 890 N N . VAL A 1 111 ? 13.406 -4.245 4.664 1.00 94.94 111 VAL A N 1
ATOM 891 C CA . VAL A 1 111 ? 13.059 -2.839 4.432 1.00 94.94 111 VAL A CA 1
ATOM 892 C C . VAL A 1 111 ? 13.221 -2.488 2.956 1.00 94.94 111 VAL A C 1
ATOM 894 O O . VAL A 1 111 ? 12.347 -1.834 2.401 1.00 94.94 111 VAL A O 1
ATOM 897 N N . ASP A 1 112 ? 14.289 -2.948 2.301 1.00 91.88 112 ASP A N 1
ATOM 898 C CA . ASP A 1 112 ? 14.582 -2.659 0.892 1.00 91.88 112 ASP A CA 1
ATOM 899 C C . ASP A 1 112 ? 13.445 -3.091 -0.051 1.00 91.88 112 ASP A C 1
ATOM 901 O O . ASP A 1 112 ? 13.149 -2.356 -0.998 1.00 91.88 112 ASP A O 1
ATOM 905 N N . LEU A 1 113 ? 12.758 -4.202 0.264 1.00 90.62 113 LEU A N 1
ATOM 906 C CA . LEU A 1 113 ? 11.591 -4.696 -0.481 1.00 90.62 113 LEU A CA 1
ATOM 907 C C . LEU A 1 113 ? 10.420 -3.707 -0.497 1.00 90.62 113 LEU A C 1
ATOM 909 O O . LEU A 1 113 ? 9.739 -3.585 -1.507 1.00 90.62 113 LEU A O 1
ATOM 913 N N . VAL A 1 114 ? 10.167 -3.009 0.612 1.00 92.56 114 VAL A N 1
ATOM 914 C CA . VAL A 1 114 ? 8.967 -2.166 0.778 1.00 92.56 114 VAL A CA 1
ATOM 915 C C . VAL A 1 114 ? 9.271 -0.676 0.847 1.00 92.56 114 VAL A C 1
ATOM 917 O O . VAL A 1 114 ? 8.348 0.134 0.879 1.00 92.56 114 VAL A O 1
ATOM 920 N N . ALA A 1 115 ? 10.549 -0.300 0.911 1.00 93.31 115 ALA A N 1
ATOM 921 C CA . ALA A 1 115 ? 10.973 1.069 1.152 1.00 93.31 115 ALA A CA 1
ATOM 922 C C . ALA A 1 115 ? 10.424 2.020 0.074 1.00 93.31 115 ALA A C 1
ATOM 924 O O . ALA A 1 115 ? 10.644 1.777 -1.120 1.00 93.31 115 ALA A O 1
ATOM 925 N N . PRO A 1 116 ? 9.783 3.132 0.475 1.00 93.31 116 PRO A N 1
ATOM 926 C CA . PRO A 1 116 ? 9.388 4.174 -0.455 1.00 93.31 116 PRO A CA 1
ATOM 927 C C . PRO A 1 116 ? 10.615 4.863 -1.065 1.00 93.31 116 PRO A C 1
ATOM 929 O O . PRO A 1 116 ? 11.582 5.192 -0.371 1.00 93.31 116 PRO A O 1
ATOM 932 N N . ARG A 1 117 ? 10.563 5.107 -2.373 1.00 91.69 117 ARG A N 1
ATOM 933 C CA . ARG A 1 117 ? 11.644 5.668 -3.191 1.00 91.69 117 ARG A CA 1
ATOM 934 C C . ARG A 1 117 ? 11.107 6.732 -4.134 1.00 91.69 117 ARG A C 1
ATOM 936 O O . ARG A 1 117 ? 9.952 6.696 -4.555 1.00 91.69 117 ARG A O 1
ATOM 943 N N . LEU A 1 118 ? 11.976 7.659 -4.513 1.00 91.75 118 LEU A N 1
ATOM 944 C CA . LEU A 1 118 ? 11.683 8.642 -5.545 1.00 91.75 118 LEU A CA 1
ATOM 945 C C . LEU A 1 118 ? 11.794 7.997 -6.935 1.00 91.75 118 LEU A C 1
ATOM 947 O O . LEU A 1 118 ? 12.872 7.551 -7.328 1.00 91.75 118 LEU A O 1
ATOM 951 N N . LYS A 1 119 ? 10.700 8.008 -7.700 1.00 90.31 119 LYS A N 1
ATOM 952 C CA . LYS A 1 119 ? 10.692 7.670 -9.126 1.00 90.31 119 LYS A CA 1
ATOM 953 C C . LYS A 1 119 ? 10.578 8.938 -9.954 1.00 90.31 119 LYS A C 1
ATOM 955 O O . LYS A 1 119 ? 9.723 9.788 -9.694 1.00 90.31 119 LYS A O 1
ATOM 960 N N . VAL A 1 120 ? 11.443 9.059 -10.954 1.00 91.31 120 VAL A N 1
ATOM 961 C CA . VAL A 1 120 ? 11.463 10.192 -11.879 1.00 91.31 120 VAL A CA 1
ATOM 962 C C . VAL A 1 120 ? 11.409 9.659 -13.298 1.00 91.31 120 VAL A C 1
ATOM 964 O O . VAL A 1 120 ? 12.214 8.817 -13.684 1.00 91.31 120 VAL A O 1
ATOM 967 N N . GLU A 1 121 ? 10.450 10.158 -14.065 1.00 89.62 121 GLU A N 1
ATOM 968 C CA . GLU A 1 121 ? 10.157 9.706 -15.418 1.00 89.62 121 GLU A CA 1
ATOM 969 C C . GLU A 1 121 ? 9.946 10.899 -16.356 1.00 89.62 121 GLU A C 1
ATOM 971 O O . GLU A 1 121 ? 9.601 12.006 -15.909 1.00 89.62 121 GLU A O 1
ATOM 976 N N . PRO A 1 122 ? 10.136 10.703 -17.673 1.00 87.56 122 PRO A N 1
ATOM 977 C CA . PRO A 1 122 ? 9.725 11.688 -18.659 1.00 87.56 122 PRO A CA 1
ATOM 978 C C . PRO A 1 122 ? 8.220 11.954 -18.557 1.00 87.56 122 PRO A C 1
ATOM 980 O O . PRO A 1 122 ? 7.431 11.068 -18.232 1.00 87.56 122 PRO A O 1
ATOM 983 N N . ILE A 1 123 ? 7.800 13.179 -18.875 1.00 83.50 123 ILE A N 1
ATOM 984 C CA . ILE A 1 123 ? 6.369 13.482 -18.985 1.00 83.50 123 ILE A CA 1
ATOM 985 C C . ILE A 1 123 ? 5.824 12.741 -20.209 1.00 83.50 123 ILE A C 1
ATOM 987 O O . ILE A 1 123 ? 6.261 12.996 -21.331 1.00 83.50 123 ILE A O 1
ATOM 991 N N . SER A 1 124 ? 4.870 11.843 -19.974 1.00 77.50 124 SER A N 1
ATOM 992 C CA . SER A 1 124 ? 4.228 11.020 -20.997 1.00 77.50 124 SER A CA 1
ATOM 993 C C . SER A 1 124 ? 3.468 11.842 -22.045 1.00 77.50 124 SER A C 1
ATOM 995 O O . SER A 1 124 ? 2.910 12.907 -21.757 1.00 77.50 124 SER A O 1
ATOM 997 N N . ASP A 1 125 ? 3.374 11.305 -23.263 1.00 76.00 125 ASP A N 1
ATOM 998 C CA . ASP A 1 125 ? 2.674 11.950 -24.383 1.00 76.00 125 ASP A CA 1
ATOM 999 C C . ASP A 1 125 ? 1.187 12.182 -24.088 1.00 76.00 125 ASP A C 1
ATOM 1001 O O . ASP A 1 125 ? 0.643 13.241 -24.412 1.00 76.00 125 ASP A O 1
ATOM 1005 N N . TRP A 1 126 ? 0.535 11.249 -23.382 1.00 73.62 126 TRP A N 1
ATOM 1006 C CA . TRP A 1 126 ? -0.854 11.417 -22.950 1.00 73.62 126 TRP A CA 1
ATOM 1007 C C . TRP A 1 126 ? -1.018 12.647 -22.052 1.00 73.62 126 TRP A C 1
ATOM 1009 O O . TRP A 1 126 ? -1.993 13.385 -22.176 1.00 73.62 126 TRP A O 1
ATOM 1019 N N . ARG A 1 127 ? -0.048 12.947 -21.185 1.00 70.38 127 ARG A N 1
ATOM 1020 C CA . ARG A 1 127 ? -0.141 14.101 -20.292 1.00 70.38 127 ARG A CA 1
ATOM 1021 C C . ARG A 1 127 ? 0.116 15.407 -21.029 1.00 70.38 127 ARG A C 1
ATOM 1023 O O . ARG A 1 127 ? -0.536 16.411 -20.742 1.00 70.38 127 ARG A O 1
ATOM 1030 N N . TRP A 1 128 ? 0.992 15.382 -22.033 1.00 74.44 128 TRP A N 1
ATOM 1031 C CA . TRP A 1 128 ? 1.128 16.491 -22.978 1.00 74.44 128 TRP A CA 1
ATOM 1032 C C . TRP A 1 128 ? -0.132 16.717 -23.820 1.00 74.44 128 TRP A C 1
ATOM 1034 O O . TRP A 1 128 ? -0.388 17.849 -24.225 1.00 74.44 128 TRP A O 1
ATOM 1044 N N . SER A 1 129 ? -0.958 15.692 -24.047 1.00 71.75 129 SER A N 1
ATOM 1045 C CA . SER A 1 129 ? -2.254 15.873 -24.716 1.00 71.75 129 SER A CA 1
ATOM 1046 C C . SER A 1 129 ? -3.257 16.659 -23.859 1.00 71.75 129 SER A C 1
ATOM 1048 O O . SER A 1 129 ? -4.087 17.391 -24.395 1.00 71.75 129 SER A O 1
ATOM 1050 N N . GLN A 1 130 ? -3.136 16.575 -22.529 1.00 72.50 130 GLN A N 1
ATOM 1051 C CA . GLN A 1 130 ? -4.002 17.285 -21.583 1.00 72.50 130 GLN A CA 1
ATOM 1052 C C . GLN A 1 130 ? -3.475 18.674 -21.197 1.00 72.50 130 GLN A C 1
ATOM 1054 O O . GLN A 1 130 ? -4.236 19.518 -20.721 1.00 72.50 130 GLN A O 1
ATOM 1059 N N . ILE A 1 131 ? -2.176 18.932 -21.384 1.00 73.56 131 ILE A N 1
ATOM 1060 C CA . ILE A 1 131 ? -1.517 20.169 -20.954 1.00 73.56 131 ILE A CA 1
ATOM 1061 C C . ILE A 1 131 ? -0.651 20.718 -22.087 1.00 73.56 131 ILE A C 1
ATOM 1063 O O . ILE A 1 131 ? 0.248 20.053 -22.592 1.00 73.56 131 ILE A O 1
ATOM 1067 N N . LYS A 1 132 ? -0.842 21.993 -22.441 1.00 75.12 132 LYS A N 1
ATOM 1068 C CA . LYS A 1 132 ? -0.011 22.658 -23.452 1.00 75.12 132 LYS A CA 1
ATOM 1069 C C . LYS A 1 132 ? 1.454 22.708 -23.007 1.00 75.12 132 LYS A C 1
ATOM 1071 O O . LYS A 1 132 ? 1.774 23.389 -22.032 1.00 75.12 132 LYS A O 1
ATOM 1076 N N . LYS A 1 133 ? 2.347 22.074 -23.778 1.00 79.69 133 LYS A N 1
ATOM 1077 C CA . LYS A 1 133 ? 3.797 22.102 -23.533 1.00 79.69 133 LYS A CA 1
ATOM 1078 C C . LYS A 1 133 ? 4.320 23.545 -23.483 1.00 79.69 133 LYS A C 1
ATOM 1080 O O . LYS A 1 133 ? 4.244 24.253 -24.496 1.00 79.69 133 LYS A O 1
ATOM 1085 N N . PRO A 1 134 ? 4.820 24.023 -22.329 1.00 81.94 134 PRO A N 1
ATOM 1086 C CA . PRO A 1 134 ? 5.296 25.391 -22.215 1.00 81.94 134 PRO A CA 1
ATOM 1087 C C . PRO A 1 134 ? 6.598 25.560 -23.000 1.00 81.94 134 PRO A C 1
ATOM 1089 O O . PRO A 1 134 ? 7.477 24.705 -22.976 1.00 81.94 134 PRO A O 1
ATOM 1092 N N . ARG A 1 135 ? 6.751 26.704 -23.680 1.00 80.81 135 ARG A N 1
ATOM 1093 C CA . ARG A 1 135 ? 8.011 27.055 -24.364 1.00 80.81 135 ARG A CA 1
ATOM 1094 C C . ARG A 1 135 ? 9.149 27.361 -23.386 1.00 80.81 135 ARG A C 1
ATOM 1096 O O . ARG A 1 135 ? 10.310 27.228 -23.750 1.00 80.81 135 ARG A O 1
ATOM 1103 N N . LYS A 1 136 ? 8.812 27.819 -22.178 1.00 86.38 136 LYS A N 1
ATOM 1104 C CA . LYS A 1 136 ? 9.738 28.095 -21.075 1.00 86.38 136 LYS A CA 1
ATOM 1105 C C . LYS A 1 136 ? 9.115 27.532 -19.796 1.00 86.38 136 LYS A C 1
ATOM 1107 O O . LYS A 1 136 ? 8.142 28.127 -19.329 1.00 86.38 136 LYS A O 1
ATOM 1112 N N . PRO A 1 137 ? 9.587 26.385 -19.282 1.00 88.56 137 PRO A N 1
ATOM 1113 C CA . PRO A 1 137 ? 9.036 25.816 -18.063 1.00 88.56 137 PRO A CA 1
ATOM 1114 C C . PRO A 1 137 ? 9.383 26.712 -16.870 1.00 88.56 137 PRO A C 1
ATOM 1116 O O . PRO A 1 137 ? 10.495 27.227 -16.777 1.00 88.56 137 PRO A O 1
ATOM 1119 N N . THR A 1 138 ? 8.422 26.917 -15.972 1.00 88.50 138 THR A N 1
ATOM 1120 C CA . THR A 1 138 ? 8.592 27.693 -14.729 1.00 88.50 138 THR A CA 1
ATOM 1121 C C . THR A 1 138 ? 8.494 26.826 -13.480 1.00 88.50 138 THR A C 1
ATOM 1123 O O . THR A 1 138 ? 8.827 27.279 -12.389 1.00 88.50 138 THR A O 1
ATOM 1126 N N . ARG A 1 139 ? 8.036 25.580 -13.633 1.00 88.44 139 ARG A N 1
ATOM 1127 C CA . ARG A 1 139 ? 7.855 24.604 -12.560 1.00 88.44 139 ARG A CA 1
ATOM 1128 C C . ARG A 1 139 ? 8.448 23.256 -12.960 1.00 88.44 139 ARG A C 1
ATOM 1130 O O . ARG A 1 139 ? 8.519 22.926 -14.141 1.00 88.44 139 ARG A O 1
ATOM 1137 N N . VAL A 1 140 ? 8.852 22.474 -11.965 1.00 88.38 140 VAL A N 1
ATOM 1138 C CA . VAL A 1 140 ? 9.500 21.163 -12.155 1.00 88.38 140 VAL A CA 1
ATOM 1139 C C . VAL A 1 140 ? 8.553 20.140 -12.779 1.00 88.38 140 VAL A C 1
ATOM 1141 O O . VAL A 1 140 ? 8.970 19.357 -13.626 1.00 88.38 140 VAL A O 1
ATOM 1144 N N . ASP A 1 141 ? 7.262 20.211 -12.449 1.00 85.88 141 ASP A N 1
ATOM 1145 C CA . ASP A 1 141 ? 6.203 19.369 -13.024 1.00 85.88 141 ASP A CA 1
ATOM 1146 C C . ASP A 1 141 ? 5.933 19.632 -14.518 1.00 85.88 141 ASP A C 1
ATOM 1148 O O . ASP A 1 141 ? 5.175 18.897 -15.148 1.00 85.88 141 ASP A O 1
ATOM 1152 N N . GLN A 1 142 ? 6.559 20.663 -15.095 1.00 87.25 142 GLN A N 1
ATOM 1153 C CA . GLN A 1 142 ? 6.572 20.943 -16.534 1.00 87.25 142 GLN A CA 1
ATOM 1154 C C . GLN A 1 142 ? 7.834 20.421 -17.235 1.00 87.25 142 GLN A C 1
ATOM 1156 O O . GLN A 1 142 ? 7.928 20.528 -18.456 1.00 87.25 142 GLN A O 1
ATOM 1161 N N . VAL A 1 143 ? 8.806 19.907 -16.477 1.00 89.81 143 VAL A N 1
ATOM 1162 C CA . VAL A 1 143 ? 10.074 19.366 -16.986 1.00 89.81 143 VAL A CA 1
ATOM 1163 C C . VAL A 1 143 ? 10.092 17.845 -16.885 1.00 89.81 143 VAL A C 1
ATOM 1165 O O . VAL A 1 143 ? 10.495 17.172 -17.826 1.00 89.81 143 VAL A O 1
ATOM 1168 N N . LEU A 1 144 ? 9.646 17.290 -15.761 1.00 91.56 144 LEU A N 1
ATOM 1169 C CA . LEU A 1 144 ? 9.656 15.852 -15.507 1.00 91.56 144 LEU A CA 1
ATOM 1170 C C . LEU A 1 144 ? 8.475 15.439 -14.628 1.00 91.56 144 LEU A C 1
ATOM 1172 O O . LEU A 1 144 ? 7.821 16.276 -13.999 1.00 91.56 144 LEU A O 1
ATOM 1176 N N . TYR A 1 145 ? 8.204 14.138 -14.573 1.00 89.25 145 TYR A N 1
ATOM 1177 C CA . TYR A 1 145 ? 7.246 13.567 -13.640 1.00 89.25 145 TYR A CA 1
ATOM 1178 C C . TYR A 1 145 ? 7.978 12.869 -12.496 1.00 89.25 145 TYR A C 1
ATOM 1180 O O . TYR A 1 145 ? 8.609 11.839 -12.692 1.00 89.25 145 TYR A O 1
ATOM 1188 N N . ALA A 1 146 ? 7.874 13.425 -11.291 1.00 90.19 146 ALA A N 1
ATOM 1189 C CA . ALA A 1 146 ? 8.421 12.829 -10.076 1.00 90.19 146 ALA A CA 1
ATOM 1190 C C . ALA A 1 146 ? 7.289 12.358 -9.157 1.00 90.19 146 ALA A C 1
ATOM 1192 O O . ALA A 1 146 ? 6.340 13.114 -8.921 1.00 90.19 146 ALA A O 1
ATOM 1193 N N . HIS A 1 147 ? 7.373 11.131 -8.653 1.00 88.69 147 HIS A N 1
ATOM 1194 C CA . HIS A 1 147 ? 6.390 10.522 -7.756 1.00 88.69 147 HIS A CA 1
ATOM 1195 C C . HIS A 1 147 ? 7.046 9.510 -6.808 1.00 88.69 147 HIS A C 1
ATOM 1197 O O . HIS A 1 147 ? 8.209 9.148 -6.979 1.00 88.69 147 HIS A O 1
ATOM 1203 N N . LEU A 1 148 ? 6.307 9.085 -5.783 1.00 90.44 148 LEU A N 1
ATOM 1204 C CA . LEU A 1 148 ? 6.744 8.044 -4.859 1.00 90.44 148 LEU A CA 1
ATOM 1205 C C . LEU A 1 148 ? 6.437 6.665 -5.459 1.00 90.44 148 LEU A C 1
ATOM 1207 O O . LEU A 1 148 ? 5.340 6.453 -5.967 1.00 90.44 148 LEU A O 1
ATOM 1211 N N . THR A 1 149 ? 7.391 5.745 -5.377 1.00 90.62 149 THR A N 1
ATOM 1212 C CA . THR A 1 149 ? 7.245 4.326 -5.735 1.00 90.62 149 THR A CA 1
ATOM 1213 C C . THR A 1 149 ? 7.787 3.458 -4.602 1.00 90.62 149 THR A C 1
ATOM 1215 O O . THR A 1 149 ? 8.409 3.970 -3.676 1.00 90.62 149 THR A O 1
ATOM 1218 N N . SER A 1 150 ? 7.594 2.150 -4.672 1.00 90.75 150 SER A N 1
ATOM 1219 C CA . SER A 1 150 ? 8.219 1.153 -3.792 1.00 90.75 150 SER A CA 1
ATOM 1220 C C . SER A 1 150 ? 8.300 -0.181 -4.528 1.00 90.75 150 SER A C 1
ATOM 1222 O O . SER A 1 150 ? 7.955 -0.237 -5.710 1.00 90.75 150 SER A O 1
ATOM 1224 N N . GLY A 1 151 ? 8.725 -1.243 -3.841 1.00 87.81 151 GLY A N 1
ATOM 1225 C CA . GLY A 1 151 ? 8.365 -2.596 -4.257 1.00 87.81 151 GLY A CA 1
ATOM 1226 C C . GLY A 1 151 ? 6.897 -2.905 -3.962 1.00 87.81 151 GLY A C 1
ATOM 1227 O O . GLY A 1 151 ? 6.126 -2.025 -3.563 1.00 87.81 151 GLY A O 1
ATOM 1228 N N . GLU A 1 152 ? 6.519 -4.156 -4.177 1.00 86.50 152 GLU A N 1
ATOM 1229 C CA . GLU A 1 152 ? 5.147 -4.630 -4.011 1.00 86.50 152 GLU A CA 1
ATOM 1230 C C . GLU A 1 152 ? 4.790 -4.915 -2.550 1.00 86.50 152 GLU A C 1
ATOM 1232 O O . GLU A 1 152 ? 5.642 -5.069 -1.670 1.00 86.50 152 GLU A O 1
ATOM 1237 N N . LEU A 1 153 ? 3.487 -5.013 -2.305 1.00 87.19 153 LEU A N 1
ATOM 1238 C CA . LEU A 1 153 ? 2.941 -5.530 -1.061 1.00 87.19 153 LEU A CA 1
ATOM 1239 C C . LEU A 1 153 ? 3.398 -6.977 -0.835 1.00 87.19 153 LEU A C 1
ATOM 1241 O O . LEU A 1 153 ? 3.272 -7.824 -1.719 1.00 87.19 153 LEU A O 1
ATOM 1245 N N . ILE A 1 154 ? 3.936 -7.261 0.353 1.00 86.31 154 ILE A N 1
ATOM 1246 C CA . ILE A 1 154 ? 4.491 -8.579 0.664 1.00 86.31 154 ILE A CA 1
ATOM 1247 C C . ILE A 1 154 ? 3.407 -9.493 1.232 1.00 86.31 154 ILE A C 1
ATOM 1249 O O . ILE A 1 154 ? 2.694 -9.122 2.160 1.00 86.31 154 ILE A O 1
ATOM 1253 N N . ASP A 1 155 ? 3.355 -10.729 0.741 1.00 83.00 155 ASP A N 1
ATOM 1254 C CA . ASP A 1 155 ? 2.623 -11.810 1.396 1.00 83.00 155 ASP A CA 1
ATOM 1255 C C . ASP A 1 155 ? 3.269 -12.147 2.758 1.00 83.00 155 ASP A C 1
ATOM 1257 O O . ASP A 1 155 ? 4.392 -12.660 2.842 1.00 83.00 155 ASP A O 1
ATOM 1261 N N . LEU A 1 156 ? 2.549 -11.857 3.846 1.00 84.00 156 LEU A N 1
ATOM 1262 C CA . LEU A 1 156 ? 3.021 -12.087 5.214 1.00 84.00 156 LEU A CA 1
ATOM 1263 C C . LEU A 1 156 ? 3.298 -13.570 5.506 1.00 84.00 156 LEU A C 1
ATOM 1265 O O . LEU A 1 156 ? 4.178 -13.877 6.319 1.00 84.00 156 LEU A O 1
ATOM 1269 N N . GLN A 1 157 ? 2.599 -14.494 4.839 1.00 80.06 157 GLN A N 1
ATOM 1270 C CA . GLN A 1 157 ? 2.838 -15.929 4.975 1.00 80.06 157 GLN A CA 1
ATOM 1271 C C . GLN A 1 157 ? 4.141 -16.340 4.286 1.00 80.06 157 GLN A C 1
ATOM 1273 O O . GLN A 1 157 ? 4.870 -17.189 4.805 1.00 80.06 157 GLN A O 1
ATOM 1278 N N . ALA A 1 158 ? 4.483 -15.704 3.162 1.00 81.88 158 ALA A N 1
ATOM 1279 C CA . ALA A 1 158 ? 5.753 -15.940 2.485 1.00 81.88 158 ALA A CA 1
ATOM 1280 C C . ALA A 1 158 ? 6.955 -15.548 3.364 1.00 81.88 158 ALA A C 1
ATOM 1282 O O . ALA A 1 158 ? 7.982 -16.227 3.325 1.00 81.88 158 ALA A O 1
ATOM 1283 N N . LEU A 1 159 ? 6.820 -14.505 4.192 1.00 81.69 159 LEU A N 1
ATOM 1284 C CA . LEU A 1 159 ? 7.844 -14.100 5.165 1.00 81.69 159 LEU A CA 1
ATOM 1285 C C . LEU A 1 159 ? 7.813 -14.880 6.484 1.00 81.69 159 LEU A C 1
ATOM 1287 O O . LEU A 1 159 ? 8.785 -14.818 7.234 1.00 81.69 159 LEU A O 1
ATOM 1291 N N . GLU A 1 160 ? 6.727 -15.600 6.774 1.00 86.12 160 GLU A N 1
ATOM 1292 C CA . GLU A 1 160 ? 6.517 -16.313 8.042 1.00 86.12 160 GLU A CA 1
ATOM 1293 C C . GLU A 1 160 ? 6.656 -15.407 9.275 1.00 86.12 160 GLU A C 1
ATOM 1295 O O . GLU A 1 160 ? 7.129 -15.842 10.325 1.00 86.12 160 GLU A O 1
ATOM 1300 N N . LEU A 1 161 ? 6.225 -14.143 9.166 1.00 85.25 161 LEU A N 1
ATOM 1301 C CA . LEU A 1 161 ? 6.369 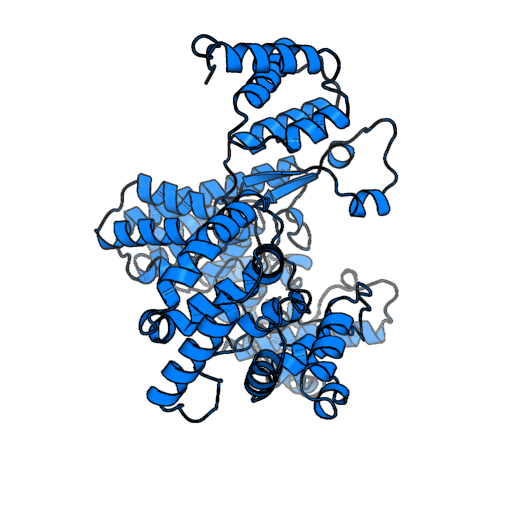-13.150 10.238 1.00 85.25 161 LEU A CA 1
ATOM 1302 C C . LEU A 1 161 ? 5.718 -13.621 11.552 1.00 85.25 161 LEU A C 1
ATOM 1304 O O . LEU A 1 161 ? 6.263 -13.396 12.631 1.00 85.25 161 LEU A O 1
ATOM 1308 N N . ALA A 1 162 ? 4.599 -14.345 11.454 1.00 87.69 162 ALA A N 1
ATOM 1309 C CA . ALA A 1 162 ? 3.889 -14.932 12.591 1.00 87.69 162 ALA A CA 1
ATOM 1310 C C . ALA A 1 162 ? 4.713 -15.973 13.378 1.00 87.69 162 ALA A C 1
ATOM 1312 O O . ALA A 1 162 ? 4.393 -16.259 14.527 1.00 87.69 162 ALA A O 1
ATOM 1313 N N . ASN A 1 163 ? 5.780 -16.529 12.794 1.00 90.81 163 ASN A N 1
ATOM 1314 C CA . ASN A 1 163 ? 6.650 -17.509 13.453 1.00 90.81 163 ASN A CA 1
ATOM 1315 C C . ASN A 1 163 ? 7.849 -16.863 14.166 1.00 90.81 163 ASN A C 1
ATOM 1317 O O . ASN A 1 163 ? 8.623 -17.559 14.824 1.00 90.81 163 ASN A O 1
ATOM 1321 N N . ILE A 1 164 ? 8.027 -15.548 14.030 1.00 92.88 164 ILE A N 1
ATOM 1322 C CA . ILE A 1 164 ? 9.112 -14.804 14.666 1.00 92.88 164 ILE A CA 1
ATOM 1323 C C . ILE A 1 164 ? 8.654 -14.381 16.063 1.00 92.88 164 ILE A C 1
ATOM 1325 O O . ILE A 1 164 ? 7.618 -13.730 16.221 1.00 92.88 164 ILE A O 1
ATOM 1329 N N . ASN A 1 165 ? 9.434 -14.768 17.075 1.00 95.44 165 ASN A N 1
ATOM 1330 C CA . ASN A 1 165 ? 9.125 -14.536 18.491 1.00 95.44 165 ASN A CA 1
ATOM 1331 C C . ASN A 1 165 ? 10.142 -13.611 19.175 1.00 95.44 165 ASN A C 1
ATOM 1333 O O . ASN A 1 165 ? 9.943 -13.202 20.316 1.00 95.44 165 ASN A O 1
ATOM 1337 N N . GLU A 1 166 ? 11.253 -13.292 18.508 1.00 96.50 166 GLU A N 1
ATOM 1338 C CA . GLU A 1 166 ? 12.314 -12.463 19.069 1.00 96.50 166 GLU A CA 1
ATOM 1339 C C . GLU A 1 166 ? 11.924 -10.972 19.030 1.00 96.50 166 GLU A C 1
ATOM 1341 O O . GLU A 1 166 ? 12.120 -10.285 18.025 1.00 96.50 166 GLU A O 1
ATOM 1346 N N . VAL A 1 167 ? 11.385 -10.462 20.144 1.00 96.88 167 VAL A N 1
ATOM 1347 C CA . VAL A 1 167 ? 10.886 -9.078 20.280 1.00 96.88 167 VAL A CA 1
ATOM 1348 C C . VAL A 1 167 ? 11.949 -8.024 19.942 1.00 96.88 167 VAL A C 1
ATOM 1350 O O . VAL A 1 167 ? 11.629 -7.037 19.281 1.00 96.88 167 VAL A O 1
ATOM 1353 N N . ASP A 1 168 ? 13.217 -8.236 20.306 1.00 97.38 168 ASP A N 1
ATOM 1354 C CA . ASP A 1 168 ? 14.310 -7.297 19.997 1.00 97.38 168 ASP A CA 1
ATOM 1355 C C . ASP A 1 168 ? 14.547 -7.146 18.486 1.00 97.38 168 ASP A C 1
ATOM 1357 O O . ASP A 1 168 ? 14.773 -6.043 17.973 1.00 97.38 168 ASP A O 1
ATOM 1361 N N . PHE A 1 169 ? 14.459 -8.259 17.749 1.00 97.56 169 PHE A N 1
ATOM 1362 C CA . PHE A 1 169 ? 14.563 -8.254 16.293 1.00 97.56 169 PHE A CA 1
ATOM 1363 C C . PHE A 1 169 ? 13.367 -7.537 15.666 1.00 97.56 169 PHE A C 1
ATOM 1365 O O . PHE A 1 169 ? 13.558 -6.664 14.819 1.00 97.56 169 PHE A O 1
ATOM 1372 N N . LEU A 1 170 ? 12.148 -7.859 16.110 1.00 97.75 170 LEU A N 1
ATOM 1373 C CA . LEU A 1 170 ? 10.929 -7.213 15.620 1.00 97.75 170 LEU A CA 1
ATOM 1374 C C . LEU A 1 170 ? 10.938 -5.706 15.906 1.00 97.75 170 LEU A C 1
ATOM 1376 O O . LEU A 1 170 ? 10.598 -4.920 15.029 1.00 97.75 170 LEU A O 1
ATOM 1380 N N . SER A 1 171 ? 11.401 -5.285 17.084 1.00 98.06 171 SER A N 1
ATOM 1381 C CA . SER A 1 171 ? 11.522 -3.869 17.464 1.00 98.06 171 SER A CA 1
ATOM 1382 C C . SER A 1 171 ? 12.548 -3.129 16.603 1.00 98.06 171 SER A C 1
ATOM 1384 O O . SER A 1 171 ? 12.319 -1.994 16.172 1.00 98.06 171 SER A O 1
ATOM 1386 N N . SER A 1 172 ? 13.667 -3.786 16.290 1.00 98.12 172 SER A N 1
ATOM 1387 C CA . SER A 1 172 ? 14.673 -3.246 15.370 1.00 98.12 172 SER A CA 1
ATOM 1388 C C . SER A 1 172 ? 14.118 -3.114 13.947 1.00 98.12 172 SER A C 1
ATOM 1390 O O . SER A 1 172 ? 14.339 -2.097 13.288 1.00 98.12 172 SER A O 1
ATOM 1392 N N . LEU A 1 173 ? 13.350 -4.107 13.484 1.00 98.06 173 LEU A N 1
ATOM 1393 C CA . LEU A 1 173 ? 12.677 -4.077 12.186 1.00 98.06 173 LEU A CA 1
ATOM 1394 C C . LEU A 1 173 ? 11.604 -2.981 12.123 1.00 98.06 173 LEU A C 1
ATOM 1396 O O . LEU A 1 173 ? 11.587 -2.215 11.162 1.00 98.06 173 LEU A O 1
ATOM 1400 N N . ALA A 1 174 ? 10.761 -2.852 13.151 1.00 98.00 174 ALA A N 1
ATOM 1401 C CA . ALA A 1 174 ? 9.757 -1.794 13.259 1.00 98.00 174 ALA A CA 1
ATOM 1402 C C . ALA A 1 174 ? 10.399 -0.402 13.201 1.00 98.00 174 ALA A C 1
ATOM 1404 O O . ALA A 1 174 ? 9.950 0.450 12.440 1.00 98.00 174 ALA A O 1
ATOM 1405 N N . SER A 1 175 ? 11.504 -0.190 13.921 1.00 98.06 175 SER A N 1
ATOM 1406 C CA . SER A 1 175 ? 12.230 1.088 13.900 1.00 98.06 175 SER A CA 1
ATOM 1407 C C . SER A 1 175 ? 12.798 1.410 12.513 1.00 98.06 175 SER A C 1
ATOM 1409 O O . SER A 1 175 ? 12.739 2.553 12.057 1.00 98.06 175 SER A O 1
ATOM 1411 N N . ALA A 1 176 ? 13.331 0.403 11.811 1.00 98.12 176 ALA A N 1
ATOM 1412 C CA . ALA A 1 176 ? 13.858 0.578 10.460 1.00 98.12 176 ALA A CA 1
ATOM 1413 C C . ALA A 1 176 ? 12.745 0.870 9.435 1.00 98.12 176 ALA A C 1
ATOM 1415 O O . ALA A 1 176 ? 12.902 1.749 8.586 1.00 98.12 176 ALA A O 1
ATOM 1416 N N . LEU A 1 177 ? 11.603 0.183 9.544 1.00 98.12 177 LEU A N 1
ATOM 1417 C CA . LEU A 1 177 ? 10.420 0.427 8.714 1.00 98.12 177 LEU A CA 1
ATOM 1418 C C . LEU A 1 177 ? 9.810 1.805 8.981 1.00 98.12 177 LEU A C 1
ATOM 1420 O O . LEU A 1 177 ? 9.461 2.509 8.039 1.00 98.12 177 LEU A O 1
ATOM 1424 N N . GLU A 1 178 ? 9.745 2.237 10.238 1.00 97.12 178 GLU A N 1
ATOM 1425 C CA . GLU A 1 178 ? 9.326 3.594 10.585 1.00 97.12 178 GLU A CA 1
ATOM 1426 C C . GLU A 1 178 ? 10.247 4.651 9.956 1.00 97.12 178 GLU A C 1
ATOM 1428 O O . GLU A 1 178 ? 9.766 5.647 9.409 1.00 97.12 178 GLU A O 1
ATOM 1433 N N . GLY A 1 179 ? 11.562 4.416 9.961 1.00 96.88 179 GLY A N 1
ATOM 1434 C CA . GLY A 1 179 ? 12.520 5.252 9.237 1.00 96.88 179 GLY A CA 1
ATOM 1435 C C . GLY A 1 179 ? 12.217 5.333 7.736 1.00 96.88 179 GLY A C 1
ATOM 1436 O O . GLY A 1 179 ? 12.248 6.422 7.160 1.00 96.88 179 GLY A O 1
ATOM 1437 N N . ALA A 1 180 ? 11.854 4.209 7.111 1.00 96.38 180 ALA A N 1
ATOM 1438 C CA . ALA A 1 180 ? 11.469 4.164 5.700 1.00 96.38 180 ALA A CA 1
ATOM 1439 C C . ALA A 1 180 ? 10.159 4.927 5.419 1.00 96.38 180 ALA A C 1
ATOM 1441 O O . ALA A 1 180 ? 10.091 5.689 4.454 1.00 96.38 180 ALA A O 1
ATOM 1442 N N . VAL A 1 181 ? 9.147 4.796 6.285 1.00 96.44 181 VAL A N 1
ATOM 1443 C CA . VAL A 1 181 ? 7.885 5.552 6.186 1.00 96.44 181 VAL A CA 1
ATOM 1444 C C . VAL A 1 181 ? 8.143 7.054 6.328 1.00 96.44 181 VAL A C 1
ATOM 1446 O O . VAL A 1 181 ? 7.668 7.844 5.512 1.00 96.44 181 VAL A O 1
ATOM 1449 N N . ALA A 1 182 ? 8.935 7.467 7.323 1.00 95.25 182 ALA A N 1
ATOM 1450 C CA . ALA A 1 182 ? 9.311 8.867 7.518 1.00 95.25 182 ALA A CA 1
ATOM 1451 C C . ALA A 1 182 ? 10.051 9.442 6.299 1.00 95.25 182 ALA A C 1
ATOM 1453 O O . ALA A 1 182 ? 9.749 10.554 5.868 1.00 95.25 182 ALA A O 1
ATOM 1454 N N . HIS A 1 183 ? 10.970 8.673 5.714 1.00 93.62 183 HIS A N 1
ATOM 1455 C CA . HIS A 1 183 ? 11.674 9.057 4.493 1.00 93.62 183 HIS A CA 1
ATOM 1456 C C . HIS A 1 183 ? 10.724 9.205 3.293 1.00 93.62 183 HIS A C 1
ATOM 1458 O O . HIS A 1 183 ? 10.816 10.181 2.551 1.00 93.62 183 HIS A O 1
ATOM 1464 N N . GLY A 1 184 ? 9.760 8.293 3.129 1.00 93.25 184 GLY A N 1
ATOM 1465 C CA . GLY A 1 184 ? 8.735 8.396 2.086 1.00 93.25 184 GLY A CA 1
ATOM 1466 C C . GLY A 1 184 ? 7.861 9.647 2.215 1.00 93.25 184 GLY A C 1
ATOM 1467 O O . GLY A 1 184 ? 7.601 10.328 1.221 1.00 93.25 184 GLY A O 1
ATOM 1468 N N . LEU A 1 185 ? 7.455 9.989 3.442 1.00 93.12 185 LEU A N 1
ATOM 1469 C CA . LEU A 1 185 ? 6.706 11.218 3.728 1.00 93.12 185 LEU A CA 1
ATOM 1470 C C . LEU A 1 185 ? 7.536 12.479 3.453 1.00 93.12 185 LEU A C 1
ATOM 1472 O O . LEU A 1 185 ? 7.001 13.453 2.922 1.00 93.12 185 LEU A O 1
ATOM 1476 N N . ASP A 1 186 ? 8.834 12.460 3.763 1.00 92.06 186 ASP A N 1
ATOM 1477 C CA . ASP A 1 186 ? 9.748 13.556 3.428 1.00 92.06 186 ASP A CA 1
ATOM 1478 C C . ASP A 1 186 ? 9.864 13.755 1.908 1.00 92.06 186 ASP A C 1
ATOM 1480 O O . ASP A 1 186 ? 9.673 14.874 1.426 1.00 92.06 186 ASP A O 1
ATOM 1484 N N . ILE A 1 187 ? 10.078 12.678 1.139 1.00 90.44 187 ILE A N 1
ATOM 1485 C CA . ILE A 1 187 ? 10.091 12.733 -0.334 1.00 90.44 187 ILE A CA 1
ATOM 1486 C C . ILE A 1 187 ? 8.795 13.372 -0.843 1.00 90.44 187 ILE A C 1
ATOM 1488 O O . ILE A 1 187 ? 8.823 14.308 -1.643 1.00 90.44 187 ILE A O 1
ATOM 1492 N N . ALA A 1 188 ? 7.647 12.894 -0.368 1.00 89.12 188 ALA A N 1
ATOM 1493 C CA . ALA A 1 188 ? 6.356 13.386 -0.823 1.00 89.12 188 ALA A CA 1
ATOM 1494 C C . ALA A 1 188 ? 6.130 14.868 -0.476 1.00 89.12 188 ALA A C 1
ATOM 1496 O O . ALA A 1 188 ? 5.685 15.646 -1.327 1.00 89.12 188 ALA A O 1
ATOM 1497 N N . SER A 1 189 ? 6.522 15.284 0.732 1.00 87.25 189 SER A N 1
ATOM 1498 C CA . SER A 1 189 ? 6.509 16.684 1.163 1.00 87.25 189 SER A CA 1
ATOM 1499 C C . SER A 1 189 ? 7.371 17.566 0.250 1.00 87.25 189 SER A C 1
ATOM 1501 O O . SER A 1 189 ? 6.895 18.592 -0.242 1.00 87.25 189 SER A O 1
ATOM 1503 N N . ARG A 1 190 ? 8.597 17.127 -0.083 1.00 86.19 190 ARG A N 1
ATOM 1504 C CA . ARG A 1 190 ? 9.502 17.831 -1.014 1.00 86.19 190 ARG A CA 1
ATOM 1505 C C . ARG A 1 190 ? 8.923 17.965 -2.424 1.00 86.19 190 ARG A C 1
ATOM 1507 O O . ARG A 1 190 ? 9.160 18.972 -3.087 1.00 86.19 190 ARG A O 1
ATOM 1514 N N . LEU A 1 191 ? 8.122 16.997 -2.870 1.00 84.69 191 LEU A N 1
ATOM 1515 C CA . LEU A 1 191 ? 7.408 17.048 -4.152 1.00 84.69 191 LEU A CA 1
ATOM 1516 C C . LEU A 1 191 ? 6.131 17.912 -4.115 1.00 84.69 191 LEU A C 1
ATOM 1518 O O . LEU A 1 191 ? 5.439 18.017 -5.130 1.00 84.69 191 LEU A O 1
ATOM 1522 N N . GLY A 1 192 ? 5.778 18.501 -2.966 1.00 81.19 192 GLY A N 1
ATOM 1523 C CA . GLY A 1 192 ? 4.509 19.208 -2.769 1.00 81.19 192 GLY A CA 1
ATOM 1524 C C . GLY A 1 192 ? 3.289 18.280 -2.808 1.00 81.19 192 GLY A C 1
ATOM 1525 O O . GLY A 1 192 ? 2.161 18.737 -2.993 1.00 81.19 192 GLY A O 1
ATOM 1526 N N . ARG A 1 193 ? 3.511 16.971 -2.663 1.00 73.56 193 ARG A N 1
ATOM 1527 C CA . ARG A 1 193 ? 2.494 15.921 -2.651 1.00 73.56 193 ARG A CA 1
ATOM 1528 C C . ARG A 1 193 ? 2.200 15.542 -1.205 1.00 73.56 193 ARG A C 1
ATOM 1530 O O . ARG A 1 193 ? 2.727 14.570 -0.683 1.00 73.56 193 ARG A O 1
ATOM 1537 N N . THR A 1 194 ? 1.387 16.345 -0.536 1.00 69.12 194 THR A N 1
ATOM 1538 C CA . THR A 1 194 ? 1.024 16.101 0.865 1.00 69.12 194 THR A CA 1
ATOM 1539 C C . THR A 1 194 ? -0.069 15.035 1.003 1.00 69.12 194 THR A C 1
ATOM 1541 O O . THR A 1 194 ? -0.639 14.562 0.014 1.00 69.12 194 THR A O 1
ATOM 1544 N N . GLU A 1 195 ? -0.383 14.674 2.250 1.00 61.44 195 GLU A N 1
ATOM 1545 C CA . GLU A 1 195 ? -1.462 13.764 2.673 1.00 61.44 195 GLU A CA 1
ATOM 1546 C C . GLU A 1 195 ? -2.867 14.378 2.437 1.00 61.44 195 GLU A C 1
ATOM 1548 O O . GLU A 1 195 ? -3.675 14.595 3.351 1.00 61.44 195 GLU A O 1
ATOM 1553 N N . GLY A 1 196 ? -3.146 14.723 1.175 1.00 63.41 196 GLY A N 1
ATOM 1554 C CA . GLY A 1 196 ? -4.436 15.213 0.694 1.00 63.41 196 GLY A CA 1
ATOM 1555 C C . GLY A 1 196 ? -5.533 14.144 0.750 1.00 63.41 196 GLY A C 1
ATOM 1556 O O . GLY A 1 196 ? -5.308 13.029 1.210 1.00 63.41 196 GLY A O 1
ATOM 1557 N N . ARG A 1 197 ? -6.741 14.482 0.275 1.00 53.84 197 ARG A N 1
ATOM 1558 C CA . ARG A 1 197 ? -7.952 13.645 0.435 1.00 53.84 197 ARG A CA 1
ATOM 1559 C C . ARG A 1 197 ? -7.796 12.175 0.025 1.00 53.84 197 ARG A C 1
ATOM 1561 O O . ARG A 1 197 ? -8.362 11.330 0.693 1.00 53.84 197 ARG A O 1
ATOM 1568 N N . SER A 1 198 ? -7.033 11.868 -1.022 1.00 61.16 198 SER A N 1
ATOM 1569 C CA . SER A 1 198 ? -6.913 10.499 -1.544 1.00 61.16 198 SER A CA 1
ATOM 1570 C C . SER A 1 198 ? -5.585 9.805 -1.233 1.00 61.16 198 SER A C 1
ATOM 1572 O O . SER A 1 198 ? -5.373 8.702 -1.716 1.00 61.16 198 SER A O 1
ATOM 1574 N N . PHE A 1 199 ? -4.639 10.446 -0.530 1.00 79.31 199 PHE A N 1
ATOM 1575 C CA . PHE A 1 199 ? -3.243 9.974 -0.440 1.00 79.31 199 PHE A CA 1
ATOM 1576 C C . PHE A 1 199 ? -2.588 9.644 -1.802 1.00 79.31 199 PHE A C 1
ATOM 1578 O O . PHE A 1 199 ? -1.509 9.059 -1.843 1.00 79.31 199 PHE A O 1
ATOM 1585 N N . ALA A 1 200 ? -3.165 10.076 -2.932 1.00 72.44 200 ALA A N 1
ATOM 1586 C CA . ALA A 1 200 ? -2.627 9.811 -4.270 1.00 72.44 200 ALA A CA 1
ATOM 1587 C C . ALA A 1 200 ? -1.210 10.373 -4.452 1.00 72.44 200 ALA A C 1
ATOM 1589 O O . ALA A 1 200 ? -0.414 9.861 -5.234 1.00 72.44 200 ALA A O 1
ATOM 1590 N N . GLY A 1 201 ? -0.865 11.409 -3.681 1.00 74.88 201 GLY A N 1
ATOM 1591 C CA . GLY A 1 201 ? 0.489 11.941 -3.607 1.00 74.88 201 GLY A CA 1
ATOM 1592 C C . GLY A 1 201 ? 1.537 10.943 -3.098 1.00 74.88 201 GLY A C 1
ATOM 1593 O O . GLY A 1 201 ? 2.697 11.052 -3.489 1.00 74.88 201 GLY A O 1
ATOM 1594 N N . LEU A 1 202 ? 1.112 9.970 -2.285 1.00 82.88 202 LEU A N 1
ATOM 1595 C CA . LEU A 1 202 ? 1.935 8.933 -1.658 1.00 82.88 202 LEU A CA 1
ATOM 1596 C C . LEU A 1 202 ? 1.850 7.566 -2.359 1.00 82.88 202 LEU A C 1
ATOM 1598 O O . LEU A 1 202 ? 2.402 6.597 -1.844 1.00 82.88 202 LEU A O 1
ATOM 1602 N N . GLY A 1 203 ? 1.155 7.479 -3.498 1.00 79.19 203 GLY A N 1
ATOM 1603 C CA . GLY A 1 203 ? 0.888 6.204 -4.171 1.00 79.19 203 GLY A CA 1
ATOM 1604 C C . GLY A 1 203 ? -0.372 5.477 -3.685 1.00 79.19 203 GLY A C 1
ATOM 1605 O O . GLY A 1 203 ? -0.511 4.294 -3.952 1.00 79.19 203 GLY A O 1
ATOM 1606 N N . LEU A 1 204 ? -1.301 6.212 -3.048 1.00 84.69 204 LEU A N 1
ATOM 1607 C CA . LEU A 1 204 ? -2.527 5.706 -2.411 1.00 84.69 204 LEU A CA 1
ATOM 1608 C C . LEU A 1 204 ? -2.239 4.889 -1.137 1.00 84.69 204 LEU A C 1
ATOM 1610 O O . LEU A 1 204 ? -1.167 4.323 -0.946 1.00 84.69 204 LEU A O 1
ATOM 1614 N N . LEU A 1 205 ? -3.187 4.931 -0.202 1.00 90.69 205 LEU A N 1
ATOM 1615 C CA . LEU A 1 205 ? -3.146 4.185 1.057 1.00 90.69 205 LEU A CA 1
ATOM 1616 C C . LEU A 1 205 ? -4.578 4.040 1.565 1.00 90.69 205 LEU A C 1
ATOM 1618 O O . LEU A 1 205 ? -5.075 4.917 2.280 1.00 90.69 205 LEU A O 1
ATOM 1622 N N . TYR A 1 206 ? -5.251 2.963 1.177 1.00 90.56 206 TYR A N 1
ATOM 1623 C CA . TYR A 1 206 ? -6.632 2.726 1.580 1.00 90.56 206 TYR A CA 1
ATOM 1624 C C . TYR A 1 206 ? -6.727 2.175 2.993 1.00 90.56 206 TYR A C 1
ATOM 1626 O O . TYR A 1 206 ? -7.511 2.703 3.780 1.00 90.56 206 TYR A O 1
ATOM 1634 N N . ARG A 1 207 ? -5.870 1.224 3.376 1.00 92.38 207 ARG A N 1
ATOM 1635 C CA . ARG A 1 207 ? -5.782 0.729 4.760 1.00 92.38 207 ARG A CA 1
ATOM 1636 C C . ARG A 1 207 ? -4.342 0.741 5.250 1.00 92.38 207 ARG A C 1
ATOM 1638 O O . ARG A 1 207 ? -3.423 0.428 4.504 1.00 92.38 207 ARG A O 1
ATOM 1645 N N . VAL A 1 208 ? -4.117 1.063 6.522 1.00 94.88 208 VAL A N 1
ATOM 1646 C CA . VAL A 1 208 ? -2.756 1.012 7.107 1.00 94.88 208 VAL A CA 1
ATOM 1647 C C . VAL A 1 208 ? -2.311 -0.392 7.504 1.00 94.88 208 VAL A C 1
ATOM 1649 O O . VAL A 1 208 ? -1.166 -0.586 7.896 1.00 94.88 208 VAL A O 1
ATOM 1652 N N . TYR A 1 209 ? -3.210 -1.367 7.411 1.00 93.62 209 TYR A N 1
ATOM 1653 C CA . TYR A 1 209 ? -2.968 -2.763 7.733 1.00 93.62 209 TYR A CA 1
ATOM 1654 C C . TYR A 1 209 ? -3.469 -3.680 6.610 1.00 93.62 209 TYR A C 1
ATOM 1656 O O . TYR A 1 209 ? -4.139 -3.216 5.686 1.00 93.62 209 TYR A O 1
ATOM 1664 N N . TYR A 1 210 ? -3.105 -4.961 6.674 1.00 90.69 210 TYR A N 1
ATOM 1665 C CA . TYR A 1 210 ? -3.579 -5.993 5.748 1.00 90.69 210 TYR A CA 1
ATOM 1666 C C . TYR A 1 210 ? -5.013 -6.388 6.112 1.00 90.69 210 TYR A C 1
ATOM 1668 O O . TYR A 1 210 ? -5.234 -6.943 7.187 1.00 90.69 210 TYR A O 1
ATOM 1676 N N . THR A 1 211 ? -5.975 -6.084 5.243 1.00 85.12 211 THR A N 1
ATOM 1677 C CA . THR A 1 211 ? -7.389 -6.476 5.418 1.00 85.12 211 THR A CA 1
ATOM 1678 C C . THR A 1 211 ? -7.570 -7.974 5.245 1.00 85.12 211 THR A C 1
ATOM 1680 O O . THR A 1 211 ? -8.282 -8.612 6.013 1.00 85.12 211 THR A O 1
ATOM 1683 N N . GLN A 1 212 ? -6.831 -8.538 4.295 1.00 71.88 212 GLN A N 1
ATOM 1684 C CA . GLN A 1 212 ? -6.673 -9.964 4.119 1.00 71.88 212 GLN A CA 1
ATOM 1685 C C . GLN A 1 212 ? -5.179 -10.274 4.170 1.00 71.88 212 GLN A C 1
ATOM 1687 O O . GLN A 1 212 ? -4.415 -9.806 3.322 1.00 71.88 212 GLN A O 1
ATOM 1692 N N . PRO A 1 213 ? -4.714 -11.062 5.152 1.00 56.19 213 PRO A N 1
ATOM 1693 C CA . PRO A 1 213 ? -3.327 -11.507 5.169 1.00 56.19 213 PRO A CA 1
ATOM 1694 C C . PRO A 1 213 ? -3.017 -12.498 4.031 1.00 56.19 213 PRO A C 1
ATOM 1696 O O . PRO A 1 213 ? -1.853 -12.846 3.856 1.00 56.19 213 PRO A O 1
ATOM 1699 N N . MET A 1 214 ? -4.028 -12.956 3.277 1.00 54.75 214 MET A N 1
ATOM 1700 C CA . MET A 1 214 ? -3.921 -13.947 2.205 1.00 54.75 214 MET A CA 1
ATOM 1701 C C . MET A 1 214 ? -4.444 -13.380 0.882 1.00 54.75 214 MET A C 1
ATOM 1703 O O . MET A 1 214 ? -5.467 -12.709 0.859 1.00 54.75 214 MET A O 1
ATOM 1707 N N . ARG A 1 215 ? -3.785 -13.707 -0.237 1.00 52.88 215 ARG A N 1
ATOM 1708 C CA . ARG A 1 215 ? -4.396 -13.589 -1.570 1.00 52.88 215 ARG A CA 1
ATOM 1709 C C . ARG A 1 215 ? -5.167 -14.882 -1.838 1.00 52.88 215 ARG A C 1
ATOM 1711 O O . ARG A 1 215 ? -4.549 -15.921 -2.062 1.00 52.88 215 ARG A O 1
ATOM 1718 N N . HIS A 1 216 ? -6.492 -14.860 -1.754 1.00 49.25 216 HIS A N 1
ATOM 1719 C CA . HIS A 1 216 ? -7.333 -15.953 -2.253 1.00 49.25 216 HIS A CA 1
ATOM 1720 C C . HIS A 1 216 ? -7.835 -15.594 -3.653 1.00 49.25 216 HIS A C 1
ATOM 1722 O O . HIS A 1 216 ? -8.059 -14.426 -3.946 1.00 49.25 216 HIS A O 1
ATOM 1728 N N . GLN A 1 217 ? -7.923 -16.584 -4.547 1.00 44.75 217 GLN A N 1
ATOM 1729 C CA . GLN A 1 217 ? -8.255 -16.358 -5.962 1.00 44.75 217 GLN A CA 1
ATOM 1730 C C . GLN A 1 217 ? -9.711 -15.909 -6.193 1.00 44.75 217 GLN A C 1
ATOM 1732 O O . GLN A 1 217 ? -9.993 -15.412 -7.278 1.00 44.75 217 GLN A O 1
ATOM 1737 N N . ASP A 1 218 ? -10.587 -16.023 -5.185 1.00 43.50 218 ASP A N 1
ATOM 1738 C CA . ASP A 1 218 ? -12.042 -15.843 -5.321 1.00 43.50 218 ASP A CA 1
ATOM 1739 C C . ASP A 1 218 ? -12.666 -14.823 -4.333 1.00 43.50 218 ASP A C 1
ATOM 1741 O O . ASP A 1 218 ? -13.886 -14.675 -4.307 1.00 43.50 218 ASP A O 1
ATOM 1745 N N . GLU A 1 219 ? -11.871 -14.110 -3.524 1.00 49.31 219 GLU A N 1
ATOM 1746 C CA . GLU A 1 219 ? -12.356 -13.096 -2.562 1.00 49.31 219 GLU A CA 1
ATOM 1747 C C . GLU A 1 219 ? -11.847 -11.691 -2.925 1.00 49.31 219 GLU A C 1
ATOM 1749 O O . GLU A 1 219 ? -10.813 -11.554 -3.584 1.00 49.31 219 GLU A O 1
ATOM 1754 N N . ASP A 1 220 ? -12.579 -10.645 -2.510 1.00 54.94 220 ASP A N 1
ATOM 1755 C CA . ASP A 1 220 ? -12.204 -9.243 -2.741 1.00 54.94 220 ASP A CA 1
ATOM 1756 C C . ASP A 1 220 ? -10.743 -9.017 -2.355 1.00 54.94 220 ASP A C 1
ATOM 1758 O O . ASP A 1 220 ? -10.364 -9.242 -1.210 1.00 54.94 220 ASP A O 1
ATOM 1762 N N . SER A 1 221 ? -9.909 -8.598 -3.309 1.00 66.81 221 SER A N 1
ATOM 1763 C CA . SER A 1 221 ? -8.465 -8.513 -3.089 1.00 66.81 221 SER A CA 1
ATOM 1764 C C . SER A 1 221 ? -8.111 -7.548 -1.950 1.00 66.81 221 SER A C 1
ATOM 1766 O O . SER A 1 221 ? -8.861 -6.639 -1.616 1.00 66.81 221 SER A O 1
ATOM 1768 N N . GLU A 1 222 ? -6.897 -7.632 -1.409 1.00 81.38 222 GLU A N 1
ATOM 1769 C CA . GLU A 1 222 ? -6.356 -6.547 -0.579 1.00 81.38 222 GLU A CA 1
ATOM 1770 C C . GLU A 1 222 ? -6.490 -5.195 -1.340 1.00 81.38 222 GLU A C 1
ATOM 1772 O O . GLU A 1 222 ? -6.026 -5.114 -2.484 1.00 81.38 222 GLU A O 1
ATOM 1777 N N . PRO A 1 223 ? -7.136 -4.147 -0.774 1.00 84.25 223 PRO A N 1
ATOM 1778 C CA . PRO A 1 223 ? -7.452 -2.893 -1.476 1.00 84.25 223 PRO A CA 1
ATOM 1779 C C . PRO A 1 223 ? -6.221 -2.175 -2.012 1.00 84.25 223 PRO A C 1
ATOM 1781 O O . PRO A 1 223 ? -6.291 -1.450 -2.999 1.00 84.25 223 PRO A O 1
ATOM 1784 N N . ASP A 1 224 ? -5.076 -2.387 -1.371 1.00 86.62 224 ASP A N 1
ATOM 1785 C CA . ASP A 1 224 ? -3.814 -1.795 -1.780 1.00 86.62 224 ASP A CA 1
ATOM 1786 C C . ASP A 1 224 ? -2.925 -2.768 -2.584 1.00 86.62 224 ASP A C 1
ATOM 1788 O O . ASP A 1 224 ? -1.774 -2.439 -2.845 1.00 86.62 224 ASP A O 1
ATOM 1792 N N . ALA A 1 225 ? -3.406 -3.952 -2.997 1.00 81.88 225 ALA A N 1
ATOM 1793 C CA . ALA A 1 225 ? -2.586 -5.033 -3.575 1.00 81.88 225 ALA A CA 1
ATOM 1794 C C . ALA A 1 225 ? -1.686 -4.618 -4.754 1.00 81.88 225 ALA A C 1
ATOM 1796 O O . ALA A 1 225 ? -0.616 -5.205 -4.928 1.00 81.88 225 ALA A O 1
ATOM 1797 N N . PHE A 1 226 ? -2.122 -3.625 -5.533 1.00 79.69 226 PHE A N 1
ATOM 1798 C CA . PHE A 1 226 ? -1.436 -3.095 -6.716 1.00 79.69 226 PHE A CA 1
ATOM 1799 C C . PHE A 1 226 ? -0.876 -1.680 -6.499 1.00 79.69 226 PHE A C 1
ATOM 1801 O O . PHE A 1 226 ? -0.460 -1.012 -7.445 1.00 79.69 226 PHE A O 1
ATOM 1808 N N . HIS A 1 227 ? -0.890 -1.187 -5.260 1.00 83.56 227 HIS A N 1
ATOM 1809 C CA . HIS A 1 227 ? -0.349 0.119 -4.919 1.00 83.56 227 HIS A CA 1
ATOM 1810 C C . HIS A 1 227 ? 1.143 0.045 -4.604 1.00 83.56 227 HIS A C 1
ATOM 1812 O O . HIS A 1 227 ? 1.621 -0.816 -3.864 1.00 83.56 227 HIS A O 1
ATOM 1818 N N . TYR A 1 228 ? 1.862 1.030 -5.130 1.00 87.00 228 TYR A N 1
ATOM 1819 C CA . TYR A 1 228 ? 3.266 1.294 -4.839 1.00 87.00 228 TYR A CA 1
ATOM 1820 C C . TYR A 1 228 ? 3.386 2.569 -3.996 1.00 87.00 228 TYR A C 1
ATOM 1822 O O . TYR A 1 228 ? 2.416 3.283 -3.764 1.00 87.00 228 TYR A O 1
ATOM 1830 N N . GLY A 1 229 ? 4.595 2.906 -3.560 1.00 90.62 229 GLY A N 1
ATOM 1831 C CA . GLY A 1 229 ? 4.851 4.111 -2.781 1.00 90.62 229 GLY A CA 1
ATOM 1832 C C . GLY A 1 229 ? 4.840 3.811 -1.291 1.00 90.62 229 GLY A C 1
ATOM 1833 O O . GLY A 1 229 ? 5.706 3.094 -0.801 1.00 90.62 229 GLY A O 1
ATOM 1834 N N . ILE A 1 230 ? 3.922 4.408 -0.532 1.00 93.31 230 ILE A N 1
ATOM 1835 C CA . ILE A 1 230 ? 3.994 4.321 0.932 1.00 93.31 230 ILE A CA 1
ATOM 1836 C C . ILE A 1 230 ? 3.339 3.057 1.510 1.00 93.31 230 ILE A C 1
ATOM 1838 O O . ILE A 1 230 ? 3.782 2.565 2.554 1.00 93.31 230 ILE A O 1
ATOM 1842 N N . ALA A 1 231 ? 2.311 2.521 0.843 1.00 93.56 231 ALA A N 1
ATOM 1843 C CA . ALA A 1 231 ? 1.445 1.481 1.401 1.00 93.56 231 ALA A CA 1
ATOM 1844 C C . ALA A 1 231 ? 2.176 0.198 1.837 1.00 93.56 231 ALA A C 1
ATOM 1846 O O . ALA A 1 231 ? 1.950 -0.221 2.978 1.00 93.56 231 ALA A O 1
ATOM 1847 N N . PRO A 1 232 ? 3.102 -0.385 1.047 1.00 93.94 232 PRO A N 1
ATOM 18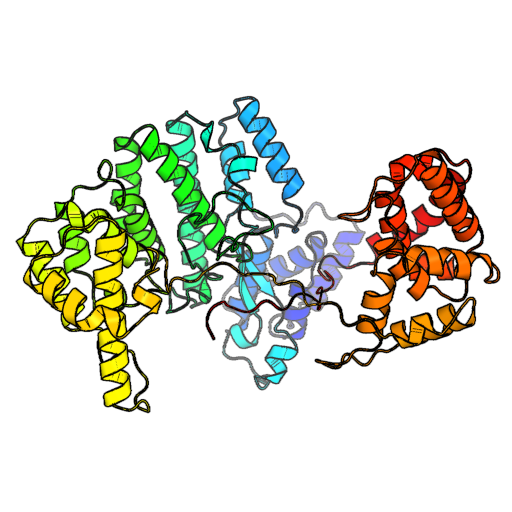48 C CA . PRO A 1 232 ? 3.804 -1.604 1.457 1.00 93.94 232 PRO A CA 1
ATOM 1849 C C . PRO A 1 232 ? 4.588 -1.433 2.765 1.00 93.94 232 PRO A C 1
ATOM 1851 O O . PRO A 1 232 ? 4.497 -2.273 3.663 1.00 93.94 232 PRO A O 1
ATOM 1854 N N . SER A 1 233 ? 5.303 -0.312 2.921 1.00 95.81 233 SER A N 1
ATOM 1855 C CA . SER A 1 233 ? 6.077 -0.032 4.139 1.00 95.81 233 SER A CA 1
ATOM 1856 C C . SER A 1 233 ? 5.198 0.201 5.369 1.00 95.81 233 SER A C 1
ATOM 1858 O O . SER A 1 233 ? 5.507 -0.310 6.444 1.00 95.81 233 SER A O 1
ATOM 1860 N N . VAL A 1 234 ? 4.077 0.915 5.213 1.00 96.94 234 VAL A N 1
ATOM 1861 C CA . VAL A 1 234 ? 3.129 1.208 6.301 1.00 96.94 234 VAL A CA 1
ATOM 1862 C C . VAL A 1 234 ? 2.452 -0.067 6.788 1.00 96.94 234 VAL A C 1
ATOM 1864 O O . VAL A 1 234 ? 2.400 -0.310 7.993 1.00 96.94 234 VAL A O 1
ATOM 1867 N N . LYS A 1 235 ? 1.991 -0.915 5.866 1.00 96.25 235 LYS A N 1
ATOM 1868 C CA . LYS A 1 235 ? 1.330 -2.173 6.219 1.00 96.25 235 LYS A CA 1
ATOM 1869 C C . LYS A 1 235 ? 2.289 -3.161 6.860 1.00 96.25 235 LYS A C 1
ATOM 1871 O O . LYS A 1 235 ? 1.924 -3.800 7.846 1.00 96.25 235 LYS A O 1
ATOM 1876 N N . LEU A 1 236 ? 3.520 -3.276 6.351 1.00 96.12 236 LEU A N 1
ATOM 1877 C CA . LEU A 1 236 ? 4.524 -4.127 6.988 1.00 96.12 236 LEU A CA 1
ATOM 1878 C C . LEU A 1 236 ? 4.909 -3.596 8.376 1.00 96.12 236 LEU A C 1
ATOM 1880 O O . LEU A 1 236 ? 5.012 -4.388 9.308 1.00 96.12 236 LEU A O 1
ATOM 1884 N N . LEU A 1 237 ? 5.048 -2.274 8.544 1.00 97.81 237 LEU A N 1
ATOM 1885 C CA . LEU A 1 237 ? 5.264 -1.656 9.856 1.00 97.81 237 LEU A CA 1
ATOM 1886 C C . LEU A 1 237 ? 4.135 -2.016 10.829 1.00 97.81 237 LEU A C 1
ATOM 1888 O O . LEU A 1 237 ? 4.415 -2.462 11.942 1.00 97.81 237 LEU A O 1
ATOM 1892 N N . TYR A 1 238 ? 2.876 -1.875 10.404 1.00 97.38 238 TYR A N 1
ATOM 1893 C CA . TYR A 1 238 ? 1.728 -2.280 11.211 1.00 97.38 238 TYR A CA 1
ATOM 1894 C C . TYR A 1 238 ? 1.806 -3.758 11.600 1.00 97.38 238 TYR A C 1
ATOM 1896 O O . TYR A 1 238 ? 1.685 -4.074 12.778 1.00 97.38 238 TYR A O 1
ATOM 1904 N N . ALA A 1 239 ? 2.040 -4.657 10.639 1.00 96.44 239 ALA A N 1
ATOM 1905 C CA . ALA A 1 239 ? 2.089 -6.097 10.887 1.00 96.44 239 ALA A CA 1
ATOM 1906 C C . ALA A 1 239 ? 3.194 -6.478 11.889 1.00 96.44 239 ALA A C 1
ATOM 1908 O O . ALA A 1 239 ? 2.970 -7.298 12.779 1.00 96.44 239 ALA A O 1
ATOM 1909 N N . VAL A 1 240 ? 4.370 -5.848 11.792 1.00 97.06 240 VAL A N 1
ATOM 1910 C CA . VAL A 1 240 ? 5.475 -6.064 12.736 1.00 97.06 240 VAL A CA 1
ATOM 1911 C C . VAL A 1 240 ? 5.105 -5.566 14.134 1.00 97.06 240 VAL A C 1
ATOM 1913 O O . VAL A 1 240 ? 5.300 -6.295 15.102 1.00 97.06 240 VAL A O 1
ATOM 1916 N N . VAL A 1 241 ? 4.536 -4.365 14.265 1.00 97.44 241 VAL A N 1
ATOM 1917 C CA . VAL A 1 241 ? 4.140 -3.824 15.579 1.00 97.44 241 VAL A CA 1
ATOM 1918 C C . VAL A 1 241 ? 2.956 -4.584 16.178 1.00 97.44 241 VAL A C 1
ATOM 1920 O O . VAL A 1 241 ? 2.930 -4.801 17.386 1.00 97.44 241 VAL A O 1
ATOM 1923 N N . ALA A 1 242 ? 2.018 -5.060 15.359 1.00 95.94 242 ALA A N 1
ATOM 1924 C CA . ALA A 1 242 ? 0.950 -5.955 15.794 1.00 95.94 242 ALA A CA 1
ATOM 1925 C C . ALA A 1 242 ? 1.519 -7.276 16.332 1.00 95.94 242 ALA A C 1
ATOM 1927 O O . ALA A 1 242 ? 1.116 -7.723 17.403 1.00 95.94 242 ALA A O 1
ATOM 1928 N N . ARG A 1 243 ? 2.536 -7.847 15.670 1.00 95.75 243 ARG A N 1
ATOM 1929 C CA . ARG A 1 243 ? 3.231 -9.034 16.182 1.00 95.75 243 ARG A CA 1
ATOM 1930 C C . ARG A 1 243 ? 3.961 -8.762 17.500 1.00 95.75 243 ARG A C 1
ATOM 1932 O O . ARG A 1 243 ? 3.931 -9.603 18.392 1.00 95.75 243 ARG A O 1
ATOM 1939 N N . ILE A 1 244 ? 4.586 -7.592 17.653 1.00 97.19 244 ILE A N 1
ATOM 1940 C CA . ILE A 1 244 ? 5.164 -7.174 18.942 1.00 97.19 244 ILE A CA 1
ATOM 1941 C C . ILE A 1 244 ? 4.062 -7.086 19.998 1.00 97.19 244 ILE A C 1
ATOM 1943 O O . ILE A 1 244 ? 4.250 -7.609 21.084 1.00 97.19 244 ILE A O 1
ATOM 1947 N N . ALA A 1 245 ? 2.908 -6.494 19.685 1.00 96.31 245 ALA A N 1
ATOM 1948 C CA . ALA A 1 245 ? 1.790 -6.354 20.618 1.00 96.31 245 ALA A CA 1
ATOM 1949 C C . ALA A 1 245 ? 1.253 -7.703 21.126 1.00 96.31 245 ALA A C 1
ATOM 1951 O O . ALA A 1 245 ? 0.852 -7.793 22.281 1.00 96.31 245 ALA A O 1
ATOM 1952 N N . GLU A 1 246 ? 1.265 -8.746 20.293 1.00 95.25 246 GLU A N 1
ATOM 1953 C CA . GLU A 1 246 ? 0.892 -10.110 20.696 1.00 95.25 246 GLU A CA 1
ATOM 1954 C C . GLU A 1 246 ? 1.896 -10.749 21.669 1.00 95.25 246 GLU A C 1
ATOM 1956 O O . GLU A 1 246 ? 1.508 -11.549 22.519 1.00 95.25 246 GLU A O 1
ATOM 1961 N N . LEU A 1 247 ? 3.186 -10.427 21.531 1.00 96.44 247 LEU A N 1
ATOM 1962 C CA . LEU A 1 247 ? 4.277 -11.028 22.306 1.00 96.44 247 LEU A CA 1
ATOM 1963 C C . LEU A 1 247 ? 4.598 -10.238 23.583 1.00 96.44 247 LEU A C 1
ATOM 1965 O O . LEU A 1 247 ? 4.813 -10.821 24.643 1.00 96.44 247 LEU A O 1
ATOM 1969 N N . ASP A 1 248 ? 4.649 -8.914 23.463 1.00 96.50 248 ASP A N 1
ATOM 1970 C CA . ASP A 1 248 ? 4.948 -7.944 24.510 1.00 96.50 248 ASP A CA 1
ATOM 1971 C C . ASP A 1 248 ? 4.185 -6.624 24.246 1.00 96.50 248 ASP A C 1
ATOM 1973 O O . ASP A 1 248 ? 4.676 -5.721 23.550 1.00 96.50 248 ASP A O 1
ATOM 1977 N N . PRO A 1 249 ? 2.984 -6.468 24.837 1.00 94.94 249 PRO A N 1
ATOM 1978 C CA . PRO A 1 249 ? 2.198 -5.240 24.741 1.00 94.94 249 PRO A CA 1
ATOM 1979 C C . PRO A 1 249 ? 2.954 -3.978 25.187 1.00 94.94 249 PRO A C 1
ATOM 1981 O O . PRO A 1 249 ? 2.723 -2.900 24.639 1.00 94.94 249 PRO A O 1
ATOM 1984 N N . THR A 1 250 ? 3.879 -4.094 26.148 1.00 94.06 250 THR A N 1
ATOM 1985 C CA . THR A 1 250 ? 4.635 -2.946 26.680 1.00 94.06 250 THR A CA 1
ATOM 1986 C C . THR A 1 250 ? 5.634 -2.435 25.647 1.00 94.06 250 THR A C 1
ATOM 1988 O O . THR A 1 250 ? 5.757 -1.226 25.442 1.00 94.06 250 THR A O 1
ATOM 1991 N N . ALA A 1 251 ? 6.317 -3.344 24.947 1.00 95.12 251 ALA A N 1
ATOM 1992 C CA . ALA A 1 251 ? 7.214 -2.981 23.854 1.00 95.12 251 ALA A CA 1
ATOM 1993 C C . ALA A 1 251 ? 6.456 -2.309 22.696 1.00 95.12 251 ALA A C 1
ATOM 1995 O O . ALA A 1 251 ? 6.921 -1.311 22.144 1.00 95.12 251 ALA A O 1
ATOM 1996 N N . ALA A 1 252 ? 5.255 -2.790 22.361 1.00 95.50 252 ALA A N 1
ATOM 1997 C CA . ALA A 1 252 ? 4.426 -2.168 21.331 1.00 95.50 252 ALA A CA 1
ATOM 1998 C C . ALA A 1 252 ? 3.972 -0.748 21.718 1.00 95.50 252 ALA A C 1
ATOM 2000 O O . ALA A 1 252 ? 4.021 0.155 20.879 1.00 95.50 252 ALA A O 1
ATOM 2001 N N . GLN A 1 253 ? 3.597 -0.512 22.984 1.00 93.62 253 GLN A N 1
ATOM 2002 C CA . GLN A 1 253 ? 3.166 0.806 23.478 1.00 93.62 253 GLN A CA 1
ATOM 2003 C C . GLN A 1 253 ? 4.189 1.923 23.223 1.00 93.62 253 GLN A C 1
ATOM 2005 O O . GLN A 1 253 ? 3.788 3.072 23.015 1.00 93.62 253 GLN A O 1
ATOM 2010 N N . TYR A 1 254 ? 5.488 1.607 23.186 1.00 92.88 254 TYR A N 1
ATOM 2011 C CA . TYR A 1 254 ? 6.536 2.568 22.833 1.00 92.88 254 TYR A CA 1
ATOM 2012 C C . TYR A 1 254 ? 6.319 3.170 21.434 1.00 92.88 254 TYR A C 1
ATOM 2014 O O . TYR A 1 254 ? 6.290 4.394 21.283 1.00 92.88 254 TYR A O 1
ATOM 2022 N N . PHE A 1 255 ? 6.090 2.323 20.425 1.00 94.88 255 PHE A N 1
ATOM 2023 C CA . PHE A 1 255 ? 5.830 2.762 19.050 1.00 94.88 255 PHE A CA 1
ATOM 2024 C C . PHE A 1 255 ? 4.511 3.527 18.948 1.00 94.88 255 PHE A C 1
ATOM 2026 O O . PHE A 1 255 ? 4.456 4.614 18.373 1.00 94.88 255 PHE A O 1
ATOM 2033 N N . VAL A 1 256 ? 3.454 2.997 19.570 1.00 93.44 256 VAL A N 1
ATOM 2034 C CA . VAL A 1 256 ? 2.114 3.597 19.519 1.00 93.44 256 VAL A CA 1
ATOM 2035 C C . VAL A 1 256 ? 2.107 5.002 20.124 1.00 93.44 256 VAL A C 1
ATOM 2037 O O . VAL A 1 256 ? 1.578 5.936 19.520 1.00 93.44 256 VAL A O 1
ATOM 2040 N N . SER A 1 257 ? 2.753 5.185 21.276 1.00 90.88 257 SER A N 1
ATOM 2041 C CA . SER A 1 257 ? 2.859 6.494 21.934 1.00 90.88 257 SER A CA 1
ATOM 2042 C C . SER A 1 257 ? 3.557 7.521 21.042 1.00 90.88 257 SER A C 1
ATOM 2044 O O . SER A 1 257 ? 3.148 8.680 20.978 1.00 90.88 257 SER A O 1
ATOM 2046 N N . PHE A 1 258 ? 4.590 7.095 20.313 1.00 90.38 258 PHE A N 1
ATOM 2047 C CA . PHE A 1 258 ? 5.324 7.965 19.404 1.00 90.38 258 PHE A CA 1
ATOM 2048 C C . PHE A 1 258 ? 4.506 8.344 18.164 1.00 90.38 258 PHE A C 1
ATOM 2050 O O . PHE A 1 258 ? 4.512 9.508 17.761 1.00 90.38 258 PHE A O 1
ATOM 2057 N N . TRP A 1 259 ? 3.743 7.408 17.592 1.00 94.62 259 TRP A N 1
ATOM 2058 C CA . TRP A 1 259 ? 2.886 7.676 16.433 1.00 94.62 259 TRP A CA 1
ATOM 2059 C C . TRP A 1 259 ? 1.833 8.749 16.707 1.00 94.62 259 TRP A C 1
ATOM 2061 O O . TRP A 1 259 ? 1.611 9.610 15.858 1.00 94.62 259 TRP A O 1
ATOM 2071 N N . LYS A 1 260 ? 1.247 8.764 17.910 1.00 87.56 260 LYS A N 1
ATOM 2072 C CA . LYS A 1 260 ? 0.268 9.785 18.317 1.00 87.56 260 LYS A CA 1
ATOM 2073 C C . LYS A 1 260 ? 0.848 11.204 18.315 1.00 87.56 260 LYS A C 1
ATOM 2075 O O . LYS A 1 260 ? 0.136 12.164 18.034 1.00 87.56 260 LYS A O 1
ATOM 2080 N N . LEU A 1 261 ? 2.134 11.342 18.640 1.00 88.56 261 LEU A N 1
ATOM 2081 C CA . LEU A 1 261 ? 2.819 12.637 18.713 1.00 88.56 261 LEU A CA 1
ATOM 2082 C C . LEU A 1 261 ? 3.218 13.177 17.334 1.00 88.56 261 LEU A C 1
ATOM 2084 O O . LEU A 1 261 ? 3.557 14.357 17.212 1.00 88.56 261 LEU A O 1
ATOM 2088 N N . LYS A 1 262 ? 3.193 12.344 16.287 1.00 87.81 262 LYS A N 1
ATOM 2089 C CA . LYS A 1 262 ? 3.543 12.771 14.934 1.00 87.81 262 LYS A CA 1
ATOM 2090 C C . LYS A 1 262 ? 2.367 13.452 14.251 1.00 87.81 262 LYS A C 1
ATOM 2092 O O . LYS A 1 262 ? 1.292 12.884 14.098 1.00 87.81 262 LYS A O 1
ATOM 2097 N N . ALA A 1 263 ? 2.619 14.650 13.735 1.00 81.50 263 ALA A N 1
ATOM 2098 C CA . ALA A 1 263 ? 1.657 15.428 12.961 1.00 81.50 263 ALA A CA 1
ATOM 2099 C C . ALA A 1 263 ? 1.505 14.914 11.512 1.00 81.50 263 ALA A C 1
ATOM 2101 O O . ALA A 1 263 ? 1.625 15.689 10.567 1.00 81.50 263 ALA A O 1
ATOM 2102 N N . SER A 1 264 ? 1.281 13.610 11.324 1.00 90.81 264 SER A N 1
ATOM 2103 C CA . SER A 1 264 ? 1.017 13.011 10.009 1.00 90.81 264 SER A CA 1
ATOM 2104 C C . SER A 1 264 ? -0.178 12.051 10.080 1.00 90.81 264 SER A C 1
ATOM 2106 O O . SER A 1 264 ? -0.170 11.118 10.891 1.00 90.81 264 SER A O 1
ATOM 2108 N N . PRO A 1 265 ? -1.212 12.257 9.239 1.00 92.19 265 PRO A N 1
ATOM 2109 C CA . PRO A 1 265 ? -2.302 11.320 9.011 1.00 92.19 265 PRO A CA 1
ATOM 2110 C C . PRO A 1 265 ? -1.914 9.842 8.945 1.00 92.19 265 PRO A C 1
ATOM 2112 O O . PRO A 1 265 ? -2.632 9.032 9.522 1.00 92.19 265 PRO A O 1
ATOM 2115 N N . VAL A 1 266 ? -0.800 9.469 8.302 1.00 94.56 266 VAL A N 1
ATOM 2116 C CA . VAL A 1 266 ? -0.360 8.060 8.248 1.00 94.56 266 VAL A CA 1
ATOM 2117 C C . VAL A 1 266 ? -0.118 7.491 9.649 1.00 94.56 266 VAL A C 1
ATOM 2119 O O . VAL A 1 266 ? -0.637 6.425 9.978 1.00 94.56 266 VAL A O 1
ATOM 2122 N N . TYR A 1 267 ? 0.613 8.211 10.502 1.00 95.81 267 TYR A N 1
ATOM 2123 C CA . TYR A 1 267 ? 0.916 7.745 11.859 1.00 95.81 267 TYR A CA 1
ATOM 2124 C C . TYR A 1 267 ? -0.311 7.736 12.768 1.00 95.81 267 TYR A C 1
ATOM 2126 O O . TYR A 1 267 ? -0.484 6.800 13.545 1.00 95.81 267 TYR A O 1
ATOM 2134 N N . VAL A 1 268 ? -1.203 8.721 12.650 1.00 94.62 268 VAL A N 1
ATOM 2135 C CA . VAL A 1 268 ? -2.442 8.730 13.445 1.00 94.62 268 VAL A CA 1
ATOM 2136 C C . VAL A 1 268 ? -3.375 7.589 13.018 1.00 94.62 268 VAL A C 1
ATOM 2138 O O . VAL A 1 268 ? -4.019 6.973 13.865 1.00 94.62 268 VAL A O 1
ATOM 2141 N N . ARG A 1 269 ? -3.411 7.236 11.726 1.00 95.94 269 ARG A N 1
ATOM 2142 C CA . ARG A 1 269 ? -4.134 6.048 11.241 1.00 95.94 269 ARG A CA 1
ATOM 2143 C C . ARG A 1 269 ? -3.521 4.746 11.761 1.00 95.94 269 ARG A C 1
ATOM 2145 O O . ARG A 1 269 ? -4.266 3.890 12.229 1.00 95.94 269 ARG A O 1
ATOM 2152 N N . LEU A 1 270 ? -2.190 4.613 11.761 1.00 97.44 270 LEU A N 1
ATOM 2153 C CA . LEU A 1 270 ? -1.489 3.483 12.393 1.00 97.44 270 LEU A CA 1
ATOM 2154 C C . LEU A 1 270 ? -1.825 3.370 13.887 1.00 97.44 270 LEU A C 1
ATOM 2156 O O . LEU A 1 270 ? -2.157 2.285 14.368 1.00 97.44 270 LEU A O 1
ATOM 2160 N N . TRP A 1 271 ? -1.803 4.499 14.603 1.00 97.12 271 TRP A N 1
ATOM 2161 C CA . TRP A 1 271 ? -2.211 4.581 16.005 1.00 97.12 271 TRP A CA 1
ATOM 2162 C C . TRP A 1 271 ? -3.661 4.120 16.200 1.00 97.12 271 TRP A C 1
ATOM 2164 O O . TRP A 1 271 ? -3.936 3.330 17.103 1.00 97.12 271 TRP A O 1
ATOM 2174 N N . ALA A 1 272 ? -4.589 4.551 15.344 1.00 96.81 272 ALA A N 1
ATOM 2175 C CA . ALA A 1 272 ? -5.987 4.147 15.448 1.00 96.81 272 ALA A CA 1
ATOM 2176 C C . ALA A 1 272 ? -6.169 2.645 15.173 1.00 96.81 272 ALA A C 1
ATOM 2178 O O . ALA A 1 272 ? -6.863 1.962 15.924 1.00 96.81 272 ALA A O 1
ATOM 2179 N N . ALA A 1 273 ? -5.485 2.102 14.163 1.00 97.00 273 ALA A N 1
ATOM 2180 C CA . ALA A 1 273 ? -5.554 0.682 13.829 1.00 97.00 273 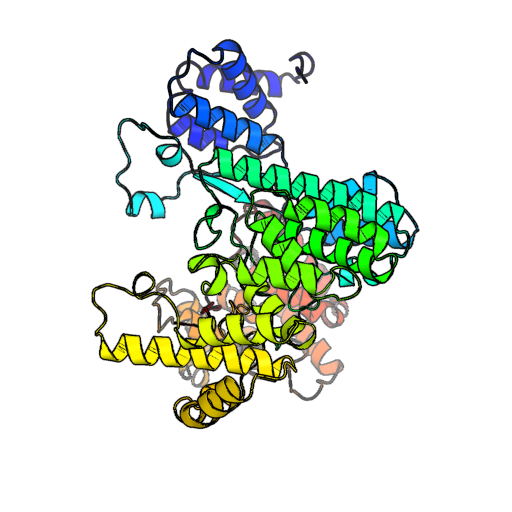ALA A CA 1
ATOM 2181 C C . ALA A 1 273 ? -5.038 -0.227 14.952 1.00 97.00 273 ALA A C 1
ATOM 2183 O O . ALA A 1 273 ? -5.610 -1.292 15.184 1.00 97.00 273 ALA A O 1
ATOM 2184 N N . ILE A 1 274 ? -3.955 0.148 15.638 1.00 96.50 274 ILE A N 1
ATOM 2185 C CA . ILE A 1 274 ? -3.385 -0.670 16.721 1.00 96.50 274 ILE A CA 1
ATOM 2186 C C . ILE A 1 274 ? -4.157 -0.493 18.040 1.00 96.50 274 ILE A C 1
ATOM 2188 O O . ILE A 1 274 ? -4.317 -1.450 18.795 1.00 96.50 274 ILE A O 1
ATOM 2192 N N . SER A 1 275 ? -4.733 0.692 18.275 1.00 96.31 275 SER A N 1
ATOM 2193 C CA . SER A 1 275 ? -5.534 1.010 19.471 1.00 96.31 275 SER A CA 1
ATOM 2194 C C . SER A 1 275 ? -6.901 0.312 19.512 1.00 96.31 275 SER A C 1
ATOM 2196 O O . SER A 1 275 ? -7.628 0.436 20.498 1.00 96.31 275 SER A O 1
ATOM 2198 N N . ARG A 1 276 ? -7.252 -0.463 18.474 1.00 94.75 276 ARG A N 1
ATOM 2199 C CA . ARG A 1 276 ? -8.371 -1.420 18.514 1.00 94.75 276 ARG A CA 1
ATOM 2200 C C . ARG A 1 276 ? -8.163 -2.506 19.583 1.00 94.75 276 ARG A C 1
ATOM 2202 O O . ARG A 1 276 ? -9.141 -3.047 20.091 1.00 94.75 276 ARG A O 1
ATOM 2209 N N . ASN A 1 277 ? -6.914 -2.803 19.948 1.00 93.69 277 ASN A N 1
ATOM 2210 C CA . ASN A 1 277 ? -6.583 -3.754 21.007 1.00 93.69 277 ASN A CA 1
ATOM 2211 C C . ASN A 1 277 ? -6.613 -3.086 22.402 1.00 93.69 277 ASN A C 1
ATOM 2213 O O . ASN A 1 277 ? -5.816 -2.189 22.687 1.00 93.69 277 ASN A O 1
ATOM 2217 N N . GLU A 1 278 ? -7.485 -3.570 23.297 1.00 93.06 278 GLU A N 1
ATOM 2218 C CA . GLU A 1 278 ? -7.615 -3.112 24.699 1.00 93.06 278 GLU A CA 1
ATOM 2219 C C . GLU A 1 278 ? -6.338 -3.203 25.514 1.00 93.06 278 GLU A C 1
ATOM 2221 O O . GLU A 1 278 ? -6.143 -2.402 26.426 1.00 93.06 278 GLU A O 1
ATOM 2226 N N . GLN A 1 279 ? -5.481 -4.172 25.208 1.00 91.38 279 GLN A N 1
ATOM 2227 C CA . GLN A 1 279 ? -4.246 -4.388 25.953 1.00 91.38 279 GLN A CA 1
ATOM 2228 C C . GLN A 1 279 ? -3.202 -3.309 25.646 1.00 91.38 279 GLN A C 1
ATOM 2230 O O . GLN A 1 279 ? -2.297 -3.075 26.444 1.00 91.38 279 GLN A O 1
ATOM 2235 N N . ILE A 1 280 ? -3.333 -2.639 24.498 1.00 94.00 280 ILE A N 1
ATOM 2236 C CA . ILE A 1 280 ? -2.398 -1.610 24.048 1.00 94.00 280 ILE A CA 1
ATOM 2237 C C . ILE A 1 280 ? -2.841 -0.228 24.505 1.00 94.00 280 ILE A C 1
ATOM 2239 O O . ILE A 1 280 ? -2.001 0.537 24.975 1.00 94.00 280 ILE A O 1
ATOM 2243 N N . MET A 1 281 ? -4.135 0.087 24.384 1.00 94.69 281 MET A N 1
ATOM 2244 C CA . MET A 1 281 ? -4.638 1.435 24.635 1.00 94.69 281 MET A CA 1
ATOM 2245 C C . MET A 1 281 ? -5.830 1.457 25.606 1.00 94.69 281 MET A C 1
ATOM 2247 O O . MET A 1 281 ? -6.872 0.849 25.322 1.00 94.69 281 MET A O 1
ATOM 2251 N N . PRO A 1 282 ? -5.739 2.206 26.725 1.00 94.12 282 PRO A N 1
ATOM 2252 C CA . PRO A 1 282 ? -6.851 2.367 27.652 1.00 94.12 282 PRO A CA 1
ATOM 2253 C C . PRO A 1 282 ? -8.069 3.019 26.992 1.00 94.12 282 PRO A C 1
ATOM 2255 O O . PRO A 1 282 ? -7.948 3.949 26.192 1.00 94.12 282 PRO A O 1
ATOM 2258 N N . ALA A 1 283 ? -9.268 2.593 27.396 1.00 94.75 283 ALA A N 1
ATOM 2259 C CA . ALA A 1 283 ? -10.521 3.115 26.849 1.00 94.75 283 ALA A CA 1
ATOM 2260 C C . ALA A 1 283 ? -10.655 4.639 27.001 1.00 94.75 283 ALA A C 1
ATOM 2262 O O . ALA A 1 283 ? -11.111 5.300 26.074 1.00 94.75 283 ALA A O 1
ATOM 2263 N N . ALA A 1 284 ? -10.199 5.210 28.121 1.00 95.12 284 ALA A N 1
ATOM 2264 C CA . ALA A 1 284 ? -10.249 6.654 28.364 1.00 95.12 284 ALA A CA 1
ATOM 2265 C C . ALA A 1 284 ? -9.478 7.464 27.305 1.00 95.12 284 ALA A C 1
ATOM 2267 O O . ALA A 1 284 ? -9.930 8.526 26.878 1.00 95.12 284 ALA A O 1
ATOM 2268 N N . GLU A 1 285 ? -8.337 6.948 26.845 1.00 94.62 285 GLU A N 1
ATOM 2269 C CA . GLU A 1 285 ? -7.527 7.614 25.827 1.00 94.62 285 GLU A CA 1
ATOM 2270 C C . GLU A 1 285 ? -8.178 7.529 24.443 1.00 94.62 285 GLU A C 1
ATOM 2272 O O . GLU A 1 285 ? -8.219 8.524 23.716 1.00 94.62 285 GLU A O 1
ATOM 2277 N N . VAL A 1 286 ? -8.764 6.373 24.114 1.00 95.75 286 VAL A N 1
ATOM 2278 C CA . VAL A 1 286 ? -9.564 6.201 22.893 1.00 95.75 286 VAL A CA 1
ATOM 2279 C C . VAL A 1 286 ? -10.790 7.121 22.906 1.00 95.75 286 VAL A C 1
ATOM 2281 O O . VAL A 1 286 ? -11.080 7.754 21.893 1.00 95.75 286 VAL A O 1
ATOM 2284 N N . CYS A 1 287 ? -11.481 7.249 24.045 1.00 95.56 287 CYS A N 1
ATOM 2285 C CA . CYS A 1 287 ? -12.633 8.144 24.196 1.00 95.56 287 CYS A CA 1
ATOM 2286 C C . CYS A 1 287 ? -12.249 9.596 23.908 1.00 95.56 287 CYS A C 1
ATOM 2288 O O . CYS A 1 287 ? -12.895 10.239 23.082 1.00 95.56 287 CYS A O 1
ATOM 2290 N N . SER A 1 288 ? -11.180 10.091 24.546 1.00 95.56 288 SER A N 1
ATOM 2291 C CA . SER A 1 288 ? -10.680 11.452 24.310 1.00 95.56 288 SER A CA 1
ATOM 2292 C C . SER A 1 288 ? -10.385 11.664 22.830 1.00 95.56 288 SER A C 1
ATOM 2294 O O . SER A 1 288 ? -10.895 12.605 22.235 1.00 95.56 288 SER A O 1
ATOM 2296 N 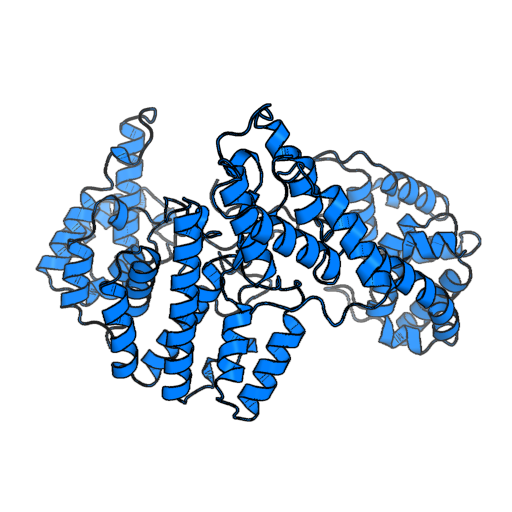N . PHE A 1 289 ? -9.645 10.741 22.209 1.00 95.69 289 PHE A N 1
ATOM 2297 C CA . PHE A 1 289 ? -9.307 10.838 20.793 1.00 95.69 289 PHE A CA 1
ATOM 2298 C C . PHE A 1 289 ? -10.546 10.937 19.894 1.00 95.69 289 PHE A C 1
ATOM 2300 O O . PHE A 1 289 ? -10.624 11.839 19.066 1.00 95.69 289 PHE A O 1
ATOM 2307 N N . VAL A 1 290 ? -11.527 10.040 20.060 1.00 96.31 290 VAL A N 1
ATOM 2308 C CA . VAL A 1 290 ? -12.735 10.008 19.214 1.00 96.31 290 VAL A CA 1
ATOM 2309 C C . VAL A 1 290 ? -13.583 11.272 19.388 1.00 96.31 290 VAL A C 1
ATOM 2311 O O . VAL A 1 290 ? -14.168 11.762 18.416 1.00 96.31 290 VAL A O 1
ATOM 2314 N N . LEU A 1 291 ? -13.656 11.813 20.607 1.00 96.56 291 LEU A N 1
ATOM 2315 C CA . LEU A 1 291 ? -14.372 13.058 20.890 1.00 96.56 291 LEU A CA 1
ATOM 2316 C C . LEU A 1 291 ? -13.668 14.281 20.282 1.00 96.56 291 LEU A C 1
ATOM 2318 O O . LEU A 1 291 ? -14.358 15.176 19.786 1.00 96.56 291 LEU A O 1
ATOM 2322 N N . ASP A 1 292 ? -12.334 14.275 20.255 1.00 96.06 292 ASP A N 1
ATOM 2323 C CA . ASP A 1 292 ? -11.495 15.370 19.754 1.00 96.06 292 ASP A CA 1
ATOM 2324 C C . ASP A 1 292 ? -11.383 15.419 18.217 1.00 96.06 292 ASP A C 1
ATOM 2326 O O . ASP A 1 292 ? -10.936 16.430 17.672 1.00 96.06 292 ASP A O 1
ATOM 2330 N N . LEU A 1 293 ? -11.816 14.372 17.499 1.00 95.31 293 LEU A N 1
ATOM 2331 C CA . LEU A 1 293 ? -11.815 14.351 16.031 1.00 95.31 293 LEU A CA 1
ATOM 2332 C C . LEU A 1 293 ? -12.587 15.541 15.454 1.00 95.31 293 LEU A C 1
ATOM 2334 O O . LEU A 1 293 ? -13.720 15.823 15.864 1.00 95.31 293 LEU A O 1
ATOM 2338 N N . ASP A 1 294 ? -12.043 16.190 14.426 1.00 93.38 294 ASP A N 1
ATOM 2339 C CA . ASP A 1 294 ? -12.785 17.200 13.669 1.00 93.38 294 ASP A CA 1
ATOM 2340 C C . ASP A 1 294 ? -13.874 16.565 12.772 1.00 93.38 294 ASP A C 1
ATOM 2342 O O . ASP A 1 294 ? -14.082 15.349 12.764 1.00 93.38 294 ASP A O 1
ATOM 2346 N N . GLN A 1 295 ? -14.666 17.380 12.067 1.00 91.62 295 GLN A N 1
ATOM 2347 C CA . GLN A 1 295 ? -15.760 16.857 11.237 1.00 91.62 295 GLN A CA 1
ATOM 2348 C C . GLN A 1 295 ? -15.274 16.055 10.027 1.00 91.62 295 GLN A C 1
ATOM 2350 O O . GLN A 1 295 ? -15.950 15.108 9.633 1.00 91.62 295 GLN A O 1
ATOM 2355 N N . ASP A 1 296 ? -14.131 16.408 9.445 1.00 88.69 296 ASP A N 1
ATOM 2356 C CA . ASP A 1 296 ? -13.598 15.684 8.295 1.00 88.69 296 ASP A CA 1
ATOM 2357 C C . ASP A 1 296 ? -13.021 14.344 8.762 1.00 88.69 296 ASP A C 1
ATOM 2359 O O . ASP A 1 296 ? -13.376 13.302 8.225 1.00 88.69 296 ASP A O 1
ATOM 2363 N N . GLN A 1 297 ? -12.235 14.337 9.839 1.00 92.00 297 GLN A N 1
ATOM 2364 C CA . GLN A 1 297 ? -11.682 13.122 10.439 1.00 92.00 297 GLN A CA 1
ATOM 2365 C C . GLN A 1 297 ? -12.752 12.145 10.937 1.00 92.00 297 GLN A C 1
ATOM 2367 O O . GLN A 1 297 ? -12.560 10.936 10.873 1.00 92.00 297 GLN A O 1
ATOM 2372 N N . PHE A 1 298 ? -13.875 12.654 11.450 1.00 95.00 298 PHE A N 1
ATOM 2373 C CA . PHE A 1 298 ? -14.938 11.817 12.010 1.00 95.00 298 PHE A CA 1
ATOM 2374 C C . PHE A 1 298 ? -15.803 11.122 10.945 1.00 95.00 298 PHE A C 1
ATOM 2376 O O . PHE A 1 298 ? -16.381 10.070 11.238 1.00 95.00 298 PHE A O 1
ATOM 2383 N N . TRP A 1 299 ? -15.922 11.714 9.748 1.00 93.12 299 TRP A N 1
ATOM 2384 C CA . TRP A 1 299 ? -16.866 11.287 8.704 1.00 93.12 299 TRP A CA 1
ATOM 2385 C C . TRP A 1 299 ? -16.212 10.818 7.393 1.00 93.12 299 TRP A C 1
ATOM 2387 O O . TRP A 1 299 ? -16.855 10.083 6.646 1.00 93.12 299 TRP A O 1
ATOM 2397 N N . ASP A 1 300 ? -14.973 11.215 7.084 1.00 89.81 300 ASP A N 1
ATOM 2398 C CA . ASP A 1 300 ? -14.285 10.835 5.841 1.00 89.81 300 ASP A CA 1
ATOM 2399 C C . ASP A 1 300 ? -13.745 9.397 5.924 1.00 89.81 300 ASP A C 1
ATOM 2401 O O . ASP A 1 300 ? -12.604 9.152 6.327 1.00 89.81 300 ASP A O 1
ATOM 2405 N N . LEU A 1 301 ? -14.591 8.439 5.534 1.00 88.69 301 LEU A N 1
ATOM 2406 C CA . LEU A 1 301 ? -14.274 7.008 5.552 1.00 88.69 301 LEU A CA 1
ATOM 2407 C C . LEU A 1 301 ? -13.156 6.612 4.585 1.00 88.69 301 LEU A C 1
ATOM 2409 O O . LEU A 1 301 ? -12.491 5.607 4.809 1.00 88.69 301 LEU A O 1
ATOM 2413 N N . HIS A 1 302 ? -12.934 7.382 3.521 1.00 85.19 302 HIS A N 1
ATOM 2414 C CA . HIS A 1 302 ? -11.880 7.082 2.554 1.00 85.19 302 HIS A CA 1
ATOM 2415 C C . HIS A 1 302 ? -10.517 7.545 3.064 1.00 85.19 302 HIS A C 1
ATOM 2417 O O . HIS A 1 302 ? -9.501 6.901 2.805 1.00 85.19 302 HIS A O 1
ATOM 2423 N N . LYS A 1 303 ? -10.486 8.660 3.801 1.00 87.19 303 LYS A N 1
ATOM 2424 C CA . LYS A 1 303 ? -9.247 9.196 4.360 1.00 87.19 303 LYS A CA 1
ATOM 2425 C C . LYS A 1 303 ? -8.873 8.560 5.698 1.00 87.19 303 LYS A C 1
ATOM 2427 O O . LYS A 1 303 ? -7.683 8.366 5.951 1.00 87.19 303 LYS A O 1
ATOM 2432 N N . PHE A 1 304 ? -9.855 8.258 6.547 1.00 92.44 304 PHE A N 1
ATOM 2433 C CA . PHE A 1 304 ? -9.641 7.764 7.909 1.00 92.44 304 PHE A CA 1
ATOM 2434 C C . PHE A 1 304 ? -10.535 6.559 8.272 1.00 92.44 304 PHE A C 1
ATOM 2436 O O . PHE A 1 304 ? -11.223 6.598 9.299 1.00 92.44 304 PHE A O 1
ATOM 2443 N N . PRO A 1 305 ? -10.522 5.463 7.487 1.00 93.81 305 PRO A N 1
ATOM 2444 C CA . PRO A 1 305 ? -11.346 4.286 7.782 1.00 93.81 305 PRO A CA 1
ATOM 2445 C C . PRO A 1 305 ? -11.046 3.706 9.172 1.00 93.81 305 PRO A C 1
ATOM 2447 O O . PRO A 1 305 ? -11.958 3.328 9.907 1.00 93.81 305 PRO A O 1
ATOM 2450 N N . GLU A 1 306 ? -9.779 3.743 9.600 1.00 96.31 306 GLU A N 1
ATOM 2451 C CA . GLU A 1 306 ? -9.350 3.245 10.909 1.00 96.31 306 GLU A CA 1
ATOM 2452 C C . GLU A 1 306 ? -9.967 4.015 12.087 1.00 96.31 306 GLU A C 1
ATOM 2454 O O . GLU A 1 306 ? -10.090 3.456 13.174 1.00 96.31 306 GLU A O 1
ATOM 2459 N N . PHE A 1 307 ? -10.365 5.282 11.914 1.00 96.25 307 PHE A N 1
ATOM 2460 C CA . PHE A 1 307 ? -10.974 6.067 12.999 1.00 96.25 307 PHE A CA 1
ATOM 2461 C C . PHE A 1 307 ? -12.415 5.625 13.233 1.00 96.25 307 PHE A C 1
ATOM 2463 O O . PHE A 1 307 ? -12.846 5.456 14.375 1.00 96.25 307 PHE A O 1
ATOM 2470 N N . THR A 1 308 ? -13.145 5.405 12.141 1.00 95.44 308 THR A N 1
ATOM 2471 C CA . THR A 1 308 ? -14.498 4.851 12.168 1.00 95.44 308 THR A CA 1
ATOM 2472 C C . THR A 1 308 ? -14.496 3.437 12.737 1.00 95.44 308 THR A C 1
ATOM 2474 O O . THR A 1 308 ? -15.321 3.113 13.592 1.00 95.44 308 THR A O 1
ATOM 2477 N N . GLU A 1 309 ? -13.532 2.619 12.326 1.00 95.19 309 GLU A N 1
ATOM 2478 C CA . GLU A 1 309 ? -13.375 1.267 12.840 1.00 95.19 309 GLU A CA 1
ATOM 2479 C C . GLU A 1 309 ? -13.036 1.254 14.341 1.00 95.19 309 GLU A C 1
ATOM 2481 O O . GLU A 1 309 ? -13.698 0.568 15.120 1.00 95.19 309 GLU A O 1
ATOM 2486 N N . LEU A 1 310 ? -12.068 2.073 14.776 1.00 96.81 310 LEU A N 1
ATOM 2487 C CA . LEU A 1 310 ? -11.715 2.238 16.189 1.00 96.81 310 LEU A CA 1
ATOM 2488 C C . LEU A 1 310 ? -12.934 2.655 17.020 1.00 96.81 310 LEU A C 1
ATOM 2490 O O . LEU A 1 310 ? -13.183 2.073 18.077 1.00 96.81 310 LEU A O 1
ATOM 2494 N N . ARG A 1 311 ? -13.705 3.637 16.532 1.00 96.69 311 ARG A N 1
ATOM 2495 C CA . ARG A 1 311 ? -14.941 4.102 17.175 1.00 96.69 311 ARG A CA 1
ATOM 2496 C C . ARG A 1 311 ? -15.929 2.956 17.366 1.00 96.69 311 ARG A C 1
ATOM 2498 O O . ARG A 1 311 ? -16.499 2.865 18.446 1.00 96.69 311 ARG A O 1
ATOM 2505 N N . ALA A 1 312 ? -16.135 2.118 16.351 1.00 96.62 312 ALA A N 1
ATOM 2506 C CA . ALA A 1 312 ? -17.079 1.004 16.410 1.00 96.62 312 ALA A CA 1
ATOM 2507 C C . ALA A 1 312 ? -16.606 -0.103 17.366 1.00 96.62 312 ALA A C 1
ATOM 2509 O O . ALA A 1 312 ? -17.318 -0.449 18.307 1.00 96.62 312 ALA A O 1
ATOM 2510 N N . VAL A 1 313 ? -15.377 -0.596 17.183 1.00 96.25 313 VAL A N 1
ATOM 2511 C CA . VAL A 1 313 ? -14.820 -1.733 17.939 1.00 96.25 313 VAL A CA 1
ATOM 2512 C C . VAL A 1 313 ? -14.639 -1.406 19.422 1.00 96.25 313 VAL A C 1
ATOM 2514 O O . VAL A 1 313 ? -14.938 -2.230 20.285 1.00 96.25 313 VAL A O 1
ATOM 2517 N N . ARG A 1 314 ? -14.179 -0.192 19.746 1.00 97.12 314 ARG A N 1
ATOM 2518 C CA . ARG A 1 314 ? -13.928 0.234 21.134 1.00 97.12 314 ARG A CA 1
ATOM 2519 C C . ARG A 1 314 ? -15.148 0.855 21.806 1.00 97.12 314 ARG A C 1
ATOM 2521 O O . ARG A 1 314 ? -15.053 1.234 22.970 1.00 97.12 314 ARG A O 1
ATOM 2528 N N . PHE A 1 315 ? -16.290 0.968 21.118 1.00 97.19 315 PHE A N 1
ATOM 2529 C CA . PHE A 1 315 ? -17.471 1.652 21.658 1.00 97.19 315 PHE A CA 1
ATOM 2530 C C . PHE A 1 315 ? -17.942 1.040 22.977 1.00 97.19 315 PHE A C 1
ATOM 2532 O O . PHE A 1 315 ? -18.316 1.755 23.904 1.00 97.19 315 PHE A O 1
ATOM 2539 N N . ARG A 1 316 ? -17.903 -0.294 23.083 1.00 95.88 316 ARG A N 1
ATOM 2540 C CA . ARG A 1 316 ? -18.360 -1.028 24.272 1.00 95.88 316 ARG A CA 1
ATOM 2541 C C . ARG A 1 316 ? -17.582 -0.638 25.536 1.00 95.88 316 ARG A C 1
ATOM 2543 O O . ARG A 1 316 ? -18.189 -0.574 26.605 1.00 95.88 316 ARG A O 1
ATOM 2550 N N . ASP A 1 317 ? -16.300 -0.303 25.381 1.00 95.12 317 ASP A N 1
ATOM 2551 C CA . ASP A 1 317 ? -15.361 -0.013 26.470 1.00 95.12 317 ASP A CA 1
ATOM 2552 C C . ASP A 1 317 ? -15.470 1.437 26.971 1.00 95.12 317 ASP A C 1
ATOM 2554 O O . ASP A 1 317 ? -14.884 1.793 27.993 1.00 95.12 317 ASP A O 1
ATOM 2558 N N . MET A 1 318 ? -16.211 2.286 26.252 1.00 95.81 318 MET A N 1
ATOM 2559 C CA . MET A 1 318 ? -16.394 3.696 26.589 1.00 95.81 318 MET A CA 1
ATOM 2560 C C . MET A 1 318 ? -17.370 3.879 27.756 1.00 95.81 318 MET A C 1
ATOM 2562 O O . MET A 1 318 ? -18.330 3.114 27.923 1.00 95.81 318 MET A O 1
ATOM 2566 N N . ASP A 1 319 ? -17.158 4.936 28.540 1.00 95.94 319 ASP A N 1
ATOM 2567 C CA . ASP A 1 319 ? -18.104 5.348 29.572 1.00 95.94 319 ASP A CA 1
ATOM 2568 C C . ASP A 1 319 ? -19.413 5.879 28.957 1.00 95.94 319 ASP A C 1
ATOM 2570 O O . ASP A 1 319 ? -19.472 6.289 27.794 1.00 95.94 319 ASP A O 1
ATOM 2574 N N . GLU A 1 320 ? -20.482 5.874 29.751 1.00 96.06 320 GLU A N 1
ATOM 2575 C CA . GLU A 1 320 ? -21.823 6.216 29.269 1.00 96.06 320 GLU A CA 1
ATOM 2576 C C . GLU A 1 320 ? -21.926 7.659 28.751 1.00 96.06 320 GLU A C 1
ATOM 2578 O O . GLU A 1 320 ? -22.622 7.917 27.768 1.00 96.06 320 GLU A O 1
ATOM 2583 N N . ALA A 1 321 ? -21.200 8.608 29.356 1.00 96.75 321 ALA A N 1
ATOM 2584 C CA . ALA A 1 321 ? -21.232 9.997 28.908 1.00 96.75 321 ALA A CA 1
ATOM 2585 C C . ALA A 1 321 ? -20.593 10.136 27.517 1.00 96.75 321 ALA A C 1
ATOM 2587 O O . ALA A 1 321 ? -21.157 10.801 26.643 1.00 96.75 321 ALA A O 1
ATOM 2588 N N . SER A 1 322 ? -19.473 9.447 27.285 1.00 97.06 322 SER A N 1
ATOM 2589 C CA . SER A 1 322 ? -18.820 9.378 25.974 1.00 97.06 322 SER A CA 1
ATOM 2590 C C . SER A 1 322 ? -19.713 8.716 24.917 1.00 97.06 322 SER A C 1
ATOM 2592 O O . SER A 1 322 ? -19.861 9.254 23.817 1.00 97.06 322 SER A O 1
ATOM 2594 N N . LYS A 1 323 ? -20.384 7.601 25.249 1.00 97.75 323 LYS A N 1
ATOM 2595 C CA . LYS A 1 323 ? -21.332 6.917 24.343 1.00 97.75 323 LYS A CA 1
ATOM 2596 C C . LYS A 1 323 ? -22.471 7.835 23.901 1.00 97.75 323 LYS A C 1
ATOM 2598 O O . LYS A 1 323 ? -22.798 7.897 22.711 1.00 97.75 323 LYS A O 1
ATOM 2603 N N . ILE A 1 324 ? -23.055 8.582 24.837 1.00 97.62 324 ILE A N 1
ATOM 2604 C CA . ILE A 1 324 ? -24.111 9.559 24.546 1.00 97.62 324 ILE A CA 1
ATOM 2605 C C . ILE A 1 324 ? -23.572 10.677 23.646 1.00 97.62 324 ILE A C 1
ATOM 2607 O O . ILE A 1 324 ? -24.161 10.959 22.606 1.00 97.62 324 ILE A O 1
ATOM 2611 N N . ALA A 1 325 ? -22.420 11.267 23.976 1.00 97.38 325 ALA A N 1
ATOM 2612 C CA . ALA A 1 325 ? -21.840 12.355 23.188 1.00 97.38 325 ALA A CA 1
ATOM 2613 C C . ALA A 1 325 ? -21.523 11.941 21.737 1.00 97.38 325 ALA A C 1
ATOM 2615 O O . ALA A 1 325 ? -21.808 12.688 20.794 1.00 97.38 325 ALA A O 1
ATOM 2616 N N . ILE A 1 326 ? -20.970 10.740 21.543 1.00 97.44 326 ILE A N 1
ATOM 2617 C CA . ILE A 1 326 ? -20.655 10.193 20.217 1.00 97.44 326 ILE A CA 1
ATOM 2618 C C . ILE A 1 326 ? -21.936 9.900 19.435 1.00 97.44 326 ILE A C 1
ATOM 2620 O O . ILE A 1 326 ? -22.044 10.298 18.276 1.00 97.44 326 ILE A O 1
ATOM 2624 N N . THR A 1 327 ? -22.929 9.254 20.047 1.00 97.75 327 THR A N 1
ATOM 2625 C CA . THR A 1 327 ? -24.194 8.934 19.361 1.00 97.75 327 THR A CA 1
ATOM 2626 C C . THR A 1 327 ? -25.001 10.185 19.016 1.00 97.75 327 THR A C 1
ATOM 2628 O O . THR A 1 327 ? -25.538 10.274 17.913 1.00 97.75 327 THR A O 1
ATOM 2631 N N . ASP A 1 328 ? -25.008 11.206 19.875 1.00 96.69 328 ASP A N 1
ATOM 2632 C CA . ASP A 1 328 ? -25.602 12.512 19.570 1.00 96.69 328 ASP A CA 1
ATOM 2633 C C . ASP A 1 328 ? -24.854 13.239 18.442 1.00 96.69 328 ASP A C 1
ATOM 2635 O O . ASP A 1 328 ? -25.459 13.958 17.641 1.00 96.69 328 ASP A O 1
ATOM 2639 N N . ARG A 1 329 ? -23.533 13.055 18.330 1.00 96.62 329 ARG A N 1
ATOM 2640 C CA . ARG A 1 329 ? -22.756 13.541 17.181 1.00 96.62 329 ARG A CA 1
ATOM 2641 C C . ARG A 1 329 ? -23.110 12.795 15.897 1.00 96.62 329 ARG A C 1
ATOM 2643 O O . ARG A 1 329 ? -23.333 13.455 14.888 1.00 96.62 329 ARG A O 1
ATOM 2650 N N . ILE A 1 330 ? -23.223 11.468 15.937 1.00 97.12 330 ILE A N 1
ATOM 2651 C CA . ILE A 1 330 ? -23.608 10.655 14.775 1.00 97.12 330 ILE A CA 1
ATOM 2652 C C . ILE A 1 330 ? -25.012 11.035 14.294 1.00 97.12 330 ILE A C 1
ATOM 2654 O O . ILE A 1 330 ? -25.205 11.264 13.105 1.00 97.12 330 ILE A O 1
ATOM 2658 N N . LYS A 1 331 ? -25.980 11.195 15.203 1.00 95.12 331 LYS A N 1
ATOM 2659 C CA . LYS A 1 331 ? -27.367 11.567 14.866 1.00 95.12 331 LYS A CA 1
ATOM 2660 C C . LYS A 1 331 ? -27.510 12.948 14.225 1.00 95.12 331 LYS A C 1
ATOM 2662 O O . LYS A 1 331 ? -28.486 13.180 13.520 1.00 95.12 331 LYS A O 1
ATOM 2667 N N . ARG A 1 332 ? -26.569 13.870 14.465 1.00 93.06 332 ARG A N 1
ATOM 2668 C CA . ARG A 1 332 ? -26.526 15.170 13.769 1.00 93.06 332 ARG A CA 1
ATOM 2669 C C . ARG A 1 332 ? -26.105 15.045 12.303 1.00 93.06 332 ARG A C 1
ATOM 2671 O O . ARG A 1 332 ? -26.408 15.941 11.523 1.00 93.06 332 ARG A O 1
ATOM 2678 N N . GLY A 1 333 ? -25.431 13.954 11.954 1.00 91.94 333 GLY A N 1
ATOM 2679 C CA . GLY A 1 333 ? -24.971 13.664 10.607 1.00 91.94 333 GLY A CA 1
ATOM 2680 C C . GLY A 1 333 ? -23.748 14.475 10.165 1.00 91.94 333 GLY A C 1
ATOM 2681 O O . GLY A 1 333 ? -23.256 15.346 10.895 1.00 91.94 333 GLY A O 1
ATOM 2682 N N . PRO A 1 334 ? -23.230 14.174 8.965 1.00 91.62 334 PRO A N 1
ATOM 2683 C CA . PRO A 1 334 ? -22.085 14.871 8.395 1.00 91.62 334 PRO A CA 1
ATOM 2684 C C . PRO A 1 334 ? -22.436 16.315 8.001 1.00 91.62 334 PRO A C 1
ATOM 2686 O O . PRO A 1 334 ? -23.592 16.618 7.683 1.00 91.62 334 PRO A O 1
ATOM 2689 N N . PRO A 1 335 ? -21.468 17.248 7.998 1.00 89.75 335 PRO A N 1
ATOM 2690 C CA . PRO A 1 335 ? -21.734 18.653 7.699 1.00 89.75 335 PRO A CA 1
ATOM 2691 C C . PRO A 1 335 ? -22.070 18.885 6.218 1.00 89.75 335 PRO A C 1
ATOM 2693 O O . PRO A 1 335 ? -21.435 18.323 5.328 1.00 89.75 335 PRO A O 1
ATOM 2696 N N . ARG A 1 336 ? -23.001 19.815 5.930 1.00 85.25 336 ARG A N 1
ATOM 2697 C CA . ARG A 1 336 ? -23.461 20.162 4.561 1.00 85.25 336 ARG A CA 1
ATOM 2698 C C . ARG A 1 336 ? -22.322 20.473 3.575 1.00 85.25 336 ARG A C 1
ATOM 2700 O O . ARG A 1 336 ? -22.505 20.325 2.364 1.00 85.25 336 ARG A O 1
ATOM 2707 N N . SER A 1 337 ? -21.172 20.921 4.081 1.00 85.50 337 SER A N 1
ATOM 2708 C CA . SER A 1 337 ? -19.960 21.233 3.316 1.00 85.50 337 SER A CA 1
ATOM 2709 C C . SER A 1 337 ? -19.335 20.030 2.606 1.00 85.50 337 SER A C 1
ATOM 2711 O O . SER A 1 337 ? -18.560 20.242 1.675 1.00 85.50 337 SER A O 1
ATOM 2713 N N . GLN A 1 338 ? -19.662 18.796 3.004 1.00 82.56 338 GLN A N 1
ATOM 2714 C CA . GLN A 1 338 ? -19.155 17.583 2.354 1.00 82.56 338 GLN A CA 1
ATOM 2715 C C . GLN A 1 338 ? -19.843 17.282 1.016 1.00 82.56 338 GLN A C 1
ATOM 2717 O O . GLN A 1 338 ? -19.247 16.634 0.160 1.00 82.56 338 GLN A O 1
ATOM 2722 N N . TRP A 1 339 ? -21.041 17.822 0.772 1.00 85.38 339 TRP A N 1
ATOM 2723 C CA . TRP A 1 339 ? -21.760 17.628 -0.490 1.00 85.38 339 TRP A CA 1
ATOM 2724 C C . TRP A 1 339 ? -21.639 18.824 -1.432 1.00 85.38 339 TRP A C 1
ATOM 2726 O O . TRP A 1 339 ? -21.547 19.985 -1.022 1.00 85.38 339 TRP A O 1
ATOM 2736 N N . SER A 1 340 ? -21.756 18.552 -2.734 1.00 84.19 340 SER A N 1
ATOM 2737 C CA . SER A 1 340 ? -21.830 19.592 -3.763 1.00 84.19 340 SER A CA 1
ATOM 2738 C C . SER A 1 340 ? -22.948 20.600 -3.473 1.00 84.19 340 SER A C 1
ATOM 2740 O O . SER A 1 340 ? -24.045 20.250 -3.030 1.00 84.19 340 SER A O 1
ATOM 2742 N N . LYS A 1 341 ? -22.704 21.880 -3.776 1.00 85.19 341 LYS A N 1
ATOM 2743 C CA . LYS A 1 341 ? -23.724 22.941 -3.680 1.00 85.19 341 LYS A CA 1
ATOM 2744 C C . LYS A 1 341 ? -24.886 22.750 -4.668 1.00 85.19 341 LYS A C 1
ATOM 2746 O O . LYS A 1 341 ? -25.891 23.431 -4.535 1.00 85.19 341 LYS A O 1
ATOM 2751 N N . ARG A 1 342 ? -24.734 21.858 -5.656 1.00 86.00 342 ARG A N 1
ATOM 2752 C CA . ARG A 1 342 ? -25.741 21.565 -6.691 1.00 86.00 342 ARG A CA 1
ATOM 2753 C C . ARG A 1 342 ? -26.740 20.473 -6.298 1.00 86.00 342 ARG A C 1
ATOM 2755 O O . ARG A 1 342 ? -27.740 20.321 -6.985 1.00 86.00 342 ARG A O 1
ATOM 2762 N N . LEU A 1 343 ? -26.448 19.705 -5.249 1.00 87.12 343 LEU A N 1
ATOM 2763 C CA . LEU A 1 343 ? -27.355 18.677 -4.738 1.00 87.12 343 LEU A CA 1
ATOM 2764 C C . LEU A 1 343 ? -28.533 19.327 -4.008 1.00 87.12 343 LEU A C 1
ATOM 2766 O O . LEU A 1 343 ? -28.339 20.276 -3.240 1.00 87.12 343 LEU A O 1
ATOM 2770 N N . ASP A 1 344 ? -29.725 18.788 -4.259 1.00 90.25 344 ASP A N 1
ATOM 2771 C CA . ASP A 1 344 ? -30.967 19.206 -3.615 1.00 90.25 344 ASP A CA 1
ATOM 2772 C C . ASP A 1 344 ? -30.934 18.953 -2.099 1.00 90.25 344 ASP A C 1
ATOM 2774 O O . ASP A 1 344 ? -30.320 17.994 -1.630 1.00 90.25 344 ASP A O 1
ATOM 2778 N N . ALA A 1 345 ? -31.600 19.817 -1.333 1.00 89.81 345 ALA A N 1
ATOM 2779 C CA . ALA A 1 345 ? -31.622 19.745 0.123 1.00 89.81 345 ALA A CA 1
ATOM 2780 C C . ALA A 1 345 ? -32.261 18.440 0.620 1.00 89.81 345 ALA A C 1
ATOM 2782 O O . ALA A 1 345 ? -31.692 17.795 1.494 1.00 89.81 345 ALA A O 1
ATOM 2783 N N . ALA A 1 346 ? -33.362 17.993 0.003 1.00 90.06 346 ALA A N 1
ATOM 2784 C CA . ALA A 1 346 ? -34.032 16.756 0.405 1.00 90.06 346 ALA A CA 1
ATOM 2785 C C . ALA A 1 346 ? -33.145 15.519 0.183 1.00 90.06 346 ALA A C 1
ATOM 2787 O O . ALA A 1 346 ? -33.089 14.633 1.034 1.00 90.06 346 ALA A O 1
ATOM 2788 N N . LYS A 1 347 ? -32.392 15.487 -0.926 1.00 89.94 347 LYS A N 1
ATOM 2789 C CA . LYS A 1 347 ? -31.425 14.413 -1.202 1.00 89.94 347 LYS A CA 1
ATOM 2790 C C . LYS A 1 347 ? -30.292 14.393 -0.176 1.00 89.94 347 LYS A C 1
ATOM 2792 O O . LYS A 1 347 ? -29.786 13.334 0.174 1.00 89.94 347 LYS A O 1
ATOM 2797 N N . ILE A 1 348 ? -29.880 15.561 0.306 1.00 89.00 348 ILE A N 1
ATOM 2798 C CA . ILE A 1 348 ? -28.828 15.660 1.318 1.00 89.00 348 ILE A CA 1
ATOM 2799 C C . ILE A 1 348 ? -29.336 15.224 2.681 1.00 89.00 348 ILE A C 1
ATOM 2801 O O . ILE A 1 348 ? -28.614 14.505 3.360 1.00 89.00 348 ILE A O 1
ATOM 2805 N N . ASP A 1 349 ? -30.561 15.585 3.054 1.00 90.25 349 ASP A N 1
ATOM 2806 C CA . ASP A 1 349 ? -31.173 15.115 4.299 1.00 90.25 349 ASP A CA 1
ATOM 2807 C C . ASP A 1 349 ? -31.309 13.580 4.304 1.00 90.25 349 ASP A C 1
ATOM 2809 O O . ASP A 1 349 ? -31.059 12.934 5.324 1.00 90.25 349 ASP A O 1
ATOM 2813 N N . GLU A 1 350 ? -31.653 12.982 3.157 1.00 91.69 350 GLU A N 1
ATOM 2814 C CA . GLU A 1 350 ? -31.668 11.527 2.960 1.00 91.69 350 GLU A CA 1
ATOM 2815 C C . GLU A 1 350 ? -30.268 10.914 3.141 1.00 91.69 350 GLU A C 1
ATOM 2817 O O . GLU A 1 350 ? -30.107 9.990 3.937 1.00 91.69 350 GLU A O 1
ATOM 2822 N N . LEU A 1 351 ? -29.239 11.460 2.478 1.00 90.19 351 LEU A N 1
ATOM 2823 C CA . LEU A 1 351 ? -27.853 10.976 2.588 1.00 90.19 351 LEU A CA 1
ATOM 2824 C C . LEU A 1 351 ? -27.276 11.151 3.999 1.00 90.19 351 LEU A C 1
ATOM 2826 O O . LEU A 1 351 ? -26.602 10.258 4.507 1.00 90.19 351 LEU A O 1
ATOM 2830 N N . GLN A 1 352 ? -27.555 12.282 4.652 1.00 92.62 352 GLN A N 1
ATOM 2831 C CA . GLN A 1 352 ? -27.179 12.532 6.043 1.00 92.62 352 GLN A CA 1
ATOM 2832 C C . GLN A 1 352 ? -27.786 11.476 6.959 1.00 92.62 352 GLN A C 1
ATOM 2834 O O . GLN A 1 352 ? -27.081 10.915 7.797 1.00 92.62 352 GLN A O 1
ATOM 2839 N N . ARG A 1 353 ? -29.078 11.178 6.776 1.00 93.38 353 ARG A N 1
ATOM 2840 C CA . ARG A 1 353 ? -29.768 10.151 7.554 1.00 93.38 353 ARG A CA 1
ATOM 2841 C C . ARG A 1 353 ? -29.176 8.769 7.302 1.00 93.38 353 ARG A C 1
ATOM 2843 O O . ARG A 1 353 ? -28.907 8.074 8.279 1.00 93.38 353 ARG A O 1
ATOM 2850 N N . TYR A 1 354 ? -28.939 8.402 6.042 1.00 93.19 354 TYR A N 1
ATOM 2851 C CA . TYR A 1 354 ? -28.298 7.137 5.683 1.00 93.19 354 TYR A CA 1
ATOM 2852 C C . TYR A 1 354 ? -26.938 6.992 6.380 1.00 93.19 354 TYR A C 1
ATOM 2854 O O . TYR A 1 354 ? -26.732 6.032 7.116 1.00 93.19 354 TYR A O 1
ATOM 2862 N N . TRP A 1 355 ? -26.044 7.985 6.266 1.00 93.88 355 TRP A N 1
ATOM 2863 C CA . TRP A 1 355 ? -24.709 7.917 6.883 1.00 93.88 355 TRP A CA 1
ATOM 2864 C C . TRP A 1 355 ? -24.776 7.862 8.410 1.00 93.88 355 TRP A C 1
ATOM 2866 O O . TRP A 1 355 ? -24.037 7.101 9.029 1.00 93.88 355 TRP A O 1
ATOM 2876 N N . SER A 1 356 ? -25.679 8.616 9.040 1.00 95.44 356 SER A N 1
ATOM 2877 C CA . SER A 1 356 ? -25.899 8.532 10.487 1.00 95.44 356 SER A CA 1
ATOM 2878 C C . SER A 1 356 ? -26.354 7.139 10.928 1.00 95.44 356 SER A C 1
ATOM 2880 O O . SER A 1 356 ? -25.830 6.611 11.908 1.00 95.44 356 SER A O 1
ATOM 2882 N N . LEU A 1 357 ? -27.323 6.541 10.228 1.00 95.81 357 LEU A N 1
ATOM 2883 C CA . LEU A 1 357 ? -27.825 5.203 10.548 1.00 95.81 357 LEU A CA 1
ATOM 2884 C C . LEU A 1 357 ? -26.754 4.140 10.313 1.00 95.81 357 LEU A C 1
ATOM 2886 O O . LEU A 1 357 ? -26.555 3.300 11.186 1.00 95.81 357 LEU A O 1
ATOM 2890 N N . ARG A 1 358 ? -26.014 4.237 9.204 1.00 95.31 358 ARG A N 1
ATOM 2891 C CA . ARG A 1 358 ? -24.874 3.373 8.886 1.00 95.31 358 ARG A CA 1
ATOM 2892 C C . ARG A 1 358 ? -23.840 3.368 10.008 1.00 95.31 358 ARG A C 1
ATOM 2894 O O . ARG A 1 358 ? -23.423 2.306 10.448 1.00 95.31 358 ARG A O 1
ATOM 2901 N N . GLU A 1 359 ? -23.451 4.530 10.533 1.00 96.44 359 GLU A N 1
ATOM 2902 C CA . GLU A 1 359 ? -22.454 4.581 11.611 1.00 96.44 359 GLU A CA 1
ATOM 2903 C C . GLU A 1 359 ? -22.970 4.041 12.955 1.00 96.44 359 GLU A C 1
ATOM 2905 O O . GLU A 1 359 ? -22.204 3.419 13.691 1.00 96.44 359 GLU A O 1
ATOM 2910 N N . LEU A 1 360 ? -24.257 4.223 13.281 1.00 96.88 360 LEU A N 1
ATOM 2911 C CA . LEU A 1 360 ? -24.854 3.564 14.452 1.00 96.88 360 LEU A CA 1
ATOM 2912 C C . LEU A 1 360 ? -24.928 2.047 14.261 1.00 96.88 360 LEU A C 1
ATOM 2914 O O . LEU A 1 360 ? -24.624 1.299 15.189 1.00 96.88 360 LEU A O 1
ATOM 2918 N N . ARG A 1 361 ? -25.289 1.596 13.057 1.00 96.38 361 ARG A N 1
ATOM 2919 C CA . ARG A 1 361 ? -25.342 0.179 12.706 1.00 96.38 361 ARG A CA 1
ATOM 2920 C C . ARG A 1 361 ? -23.959 -0.463 12.770 1.00 96.38 361 ARG A C 1
ATOM 2922 O O . ARG A 1 361 ? -23.827 -1.521 13.370 1.00 96.38 361 ARG A O 1
ATOM 2929 N N . ARG A 1 362 ? -22.917 0.215 12.275 1.00 96.19 362 ARG A N 1
ATOM 2930 C CA . ARG A 1 362 ? -21.512 -0.218 12.386 1.00 96.19 362 ARG A CA 1
ATOM 2931 C C . ARG A 1 362 ? -21.109 -0.494 13.835 1.00 96.19 362 ARG A C 1
ATOM 2933 O O . ARG A 1 362 ? -20.448 -1.491 14.109 1.00 96.19 362 ARG A O 1
ATOM 2940 N N . ILE A 1 363 ? -21.524 0.372 14.766 1.00 97.00 363 ILE A N 1
ATOM 2941 C CA . ILE A 1 363 ? -21.287 0.182 16.205 1.00 97.00 363 ILE A CA 1
ATOM 2942 C C . ILE A 1 363 ? -21.999 -1.081 16.717 1.00 97.00 363 ILE A C 1
ATOM 2944 O O . ILE A 1 363 ? -21.378 -1.856 17.440 1.00 97.00 363 ILE A O 1
ATOM 2948 N N . GLU A 1 364 ? -23.262 -1.318 16.340 1.00 95.50 364 GLU A N 1
ATOM 2949 C CA . GLU A 1 364 ? -23.984 -2.541 16.737 1.00 95.50 364 GLU A CA 1
ATOM 2950 C C . GLU A 1 364 ? -23.340 -3.812 16.177 1.00 95.50 364 GLU A C 1
ATOM 2952 O O . GLU A 1 364 ? -23.161 -4.780 16.914 1.00 95.50 364 GLU A O 1
ATOM 2957 N N . VAL A 1 365 ? -22.972 -3.807 14.891 1.00 94.44 365 VAL A N 1
ATOM 2958 C CA . VAL A 1 365 ? -22.331 -4.946 14.214 1.00 94.44 365 VAL A CA 1
ATOM 2959 C C . VAL A 1 365 ? -20.980 -5.268 14.860 1.00 94.44 365 VAL A C 1
ATOM 2961 O O . VAL A 1 365 ? -20.639 -6.436 15.029 1.00 94.44 365 VAL A O 1
ATOM 2964 N N . ALA A 1 366 ? -20.248 -4.252 15.327 1.00 93.69 366 ALA A N 1
ATOM 2965 C CA . ALA A 1 366 ? -19.020 -4.421 16.105 1.00 93.69 366 ALA A CA 1
ATOM 2966 C C . ALA A 1 366 ? -19.244 -4.898 17.560 1.00 93.69 366 ALA A C 1
ATOM 2968 O O . ALA A 1 366 ? -18.283 -5.041 18.319 1.00 93.69 366 ALA A O 1
ATOM 2969 N N . GLY A 1 367 ? -20.492 -5.145 17.976 1.00 93.56 367 GLY A N 1
ATOM 2970 C CA . GLY A 1 367 ? -20.850 -5.597 19.324 1.00 93.56 367 GLY A CA 1
ATOM 2971 C C . GLY A 1 367 ? -20.989 -4.474 20.360 1.00 93.56 367 GLY A C 1
ATOM 2972 O O . GLY A 1 367 ? -21.035 -4.743 21.563 1.00 93.56 367 GLY A O 1
ATOM 2973 N N . GLY A 1 368 ? -21.040 -3.213 19.927 1.00 93.62 368 GLY A N 1
ATOM 2974 C CA . GLY A 1 368 ? -21.284 -2.062 20.789 1.00 93.62 368 GLY A CA 1
ATOM 2975 C C . GLY A 1 368 ? -22.753 -1.953 21.206 1.00 93.62 368 GLY A C 1
ATOM 2976 O O . GLY A 1 368 ? -23.661 -2.048 20.384 1.00 93.62 368 GLY A O 1
ATOM 2977 N N . VAL A 1 369 ? -22.999 -1.696 22.493 1.00 95.19 369 VAL A N 1
ATOM 2978 C CA . VAL A 1 369 ? -24.354 -1.445 23.011 1.00 95.19 369 VAL A CA 1
ATOM 2979 C C . VAL A 1 369 ? -24.668 0.044 22.903 1.00 95.19 369 VAL A C 1
ATOM 2981 O O . VAL A 1 369 ? -24.055 0.862 23.592 1.00 95.19 369 VAL A O 1
ATOM 2984 N N . LEU A 1 370 ? -25.618 0.396 22.035 1.00 96.94 370 LEU A N 1
ATOM 2985 C CA . LEU A 1 370 ? -26.073 1.774 21.861 1.00 96.94 370 LEU A CA 1
ATOM 2986 C C . LEU A 1 370 ? -26.901 2.253 23.070 1.00 96.94 370 LEU A C 1
ATOM 2988 O O . LEU A 1 370 ? -27.725 1.491 23.581 1.00 96.94 370 LEU A O 1
ATOM 2992 N N . PRO A 1 371 ? -26.778 3.533 23.476 1.00 97.19 371 PRO A N 1
ATOM 2993 C CA . PRO A 1 371 ? -27.714 4.149 24.409 1.00 97.19 371 PRO A CA 1
ATOM 2994 C C . PRO A 1 371 ? -29.156 4.045 23.899 1.00 97.19 371 PRO A C 1
ATOM 2996 O O . PRO A 1 371 ? -29.411 4.180 22.699 1.00 97.19 371 PRO A O 1
ATOM 2999 N N . GLU A 1 372 ? -30.119 3.888 24.809 1.00 95.94 372 GLU A N 1
ATOM 3000 C CA . GLU A 1 372 ? -31.531 3.613 24.489 1.00 95.94 372 GLU A CA 1
ATOM 3001 C C . GLU A 1 372 ? -32.118 4.588 23.450 1.00 95.94 372 GLU A C 1
ATOM 3003 O O . GLU A 1 372 ? -32.752 4.184 22.476 1.00 95.94 372 GLU A O 1
ATOM 3008 N N . LYS A 1 373 ? -31.828 5.889 23.588 1.00 95.31 373 LYS A N 1
ATOM 3009 C CA . LYS A 1 373 ? -32.289 6.929 22.649 1.00 95.31 373 LYS A CA 1
ATOM 3010 C C . LYS A 1 373 ? -31.707 6.797 21.240 1.00 95.31 373 LYS A C 1
ATOM 3012 O O . LYS A 1 373 ? -32.328 7.267 20.286 1.00 95.31 373 LYS A O 1
ATOM 3017 N N . ALA A 1 374 ? -30.492 6.273 21.108 1.00 95.94 374 ALA A N 1
ATOM 3018 C CA . ALA A 1 374 ? -29.857 6.040 19.816 1.00 95.94 374 ALA A CA 1
ATOM 3019 C C . ALA A 1 374 ? -30.391 4.748 19.191 1.00 95.94 374 ALA A C 1
ATOM 3021 O O . ALA A 1 374 ? -30.723 4.753 18.009 1.00 95.94 374 ALA A O 1
ATOM 3022 N N . LYS A 1 375 ? -30.577 3.699 20.003 1.00 96.62 375 LYS A N 1
ATOM 3023 C CA . LYS A 1 375 ? -31.164 2.424 19.577 1.00 96.62 375 LYS A CA 1
ATOM 3024 C C . LYS A 1 375 ? -32.578 2.591 19.023 1.00 96.62 375 LYS A C 1
ATOM 3026 O O . LYS A 1 375 ? -32.838 2.206 17.891 1.00 96.62 375 LYS A O 1
ATOM 3031 N N . LEU A 1 376 ? -33.460 3.256 19.774 1.00 96.12 376 LEU A N 1
ATOM 3032 C CA . LEU A 1 376 ? -34.830 3.542 19.329 1.00 96.12 376 LEU A CA 1
ATOM 3033 C C . LEU A 1 376 ? -34.860 4.359 18.032 1.00 96.12 376 LEU A C 1
ATOM 3035 O O . LEU A 1 376 ? -35.743 4.179 17.198 1.00 96.12 376 LEU A O 1
ATOM 3039 N N . TRP A 1 377 ? -33.898 5.271 17.861 1.00 96.12 377 TRP A N 1
ATOM 3040 C CA . TRP A 1 377 ? -33.793 6.066 16.643 1.00 96.12 377 TRP A CA 1
ATOM 3041 C C . TRP A 1 377 ? -33.326 5.227 15.449 1.00 96.12 377 TRP A C 1
ATOM 3043 O O . TRP A 1 377 ? -33.913 5.360 14.378 1.00 96.12 377 TRP A O 1
ATOM 3053 N N . LEU A 1 378 ? -32.331 4.352 15.632 1.00 95.31 378 LEU A N 1
ATOM 3054 C CA . LEU A 1 378 ? -31.879 3.411 14.605 1.00 95.31 378 LEU A CA 1
ATOM 3055 C C . LEU A 1 378 ? -33.021 2.478 14.180 1.00 95.31 378 LEU A C 1
ATOM 3057 O O . LEU A 1 378 ? -33.351 2.434 13.001 1.00 95.31 378 LEU A O 1
ATOM 3061 N N . ASP A 1 379 ? -33.694 1.829 15.131 1.00 94.62 379 ASP A N 1
ATOM 3062 C CA . ASP A 1 379 ? -34.773 0.869 14.849 1.00 94.62 379 ASP A CA 1
ATOM 3063 C C . ASP A 1 379 ? -35.952 1.495 14.097 1.00 94.62 379 ASP A C 1
ATOM 3065 O O . ASP A 1 379 ? -36.545 0.867 13.222 1.00 94.62 379 ASP A O 1
ATOM 3069 N N . ALA A 1 380 ? -36.276 2.755 14.398 1.00 94.38 380 ALA A N 1
ATOM 3070 C CA . ALA A 1 380 ? -37.363 3.470 13.736 1.00 94.38 380 ALA A CA 1
ATOM 3071 C C . ALA A 1 380 ? -37.066 3.837 12.268 1.00 94.38 380 ALA A C 1
ATOM 3073 O O . ALA A 1 380 ? -38.002 4.128 11.522 1.00 94.38 380 ALA A O 1
ATOM 3074 N N . HIS A 1 381 ? -35.794 3.860 11.851 1.00 93.50 381 HIS A N 1
ATOM 3075 C CA . HIS A 1 381 ? -35.396 4.344 10.523 1.00 93.50 381 HIS A CA 1
ATOM 3076 C C . HIS A 1 381 ? -34.580 3.339 9.700 1.00 93.50 381 HIS A C 1
ATOM 3078 O O . HIS A 1 381 ? -34.492 3.521 8.491 1.00 93.50 381 HIS A O 1
ATOM 3084 N N . ALA A 1 382 ? -34.018 2.284 10.298 1.00 89.25 382 ALA A N 1
ATOM 3085 C CA . ALA A 1 382 ? -33.164 1.318 9.601 1.00 89.25 382 ALA A CA 1
ATOM 3086 C C . ALA A 1 382 ? -33.886 0.626 8.435 1.00 89.25 382 ALA A C 1
ATOM 3088 O O . ALA A 1 382 ? -33.305 0.469 7.372 1.00 89.25 382 ALA A O 1
ATOM 3089 N N . ALA A 1 383 ? -35.181 0.321 8.583 1.00 89.62 383 ALA A N 1
ATOM 3090 C CA . ALA A 1 383 ? -35.989 -0.294 7.524 1.00 89.62 383 ALA A CA 1
ATOM 3091 C C . ALA A 1 383 ? -36.166 0.583 6.263 1.00 89.62 383 ALA A C 1
ATOM 3093 O O . ALA A 1 383 ? -36.714 0.113 5.273 1.00 89.62 383 ALA A O 1
ATOM 3094 N N . GLN A 1 384 ? -35.745 1.855 6.295 1.00 91.06 384 GLN A N 1
ATOM 3095 C CA . GLN A 1 384 ? -35.731 2.733 5.117 1.00 91.06 384 GLN A CA 1
ATOM 3096 C C . GLN A 1 384 ? -34.569 2.412 4.164 1.00 91.06 384 GLN A C 1
ATOM 3098 O O . GLN A 1 384 ? -34.632 2.814 3.007 1.00 91.06 384 GLN A O 1
ATOM 3103 N N . PHE A 1 385 ? -33.534 1.712 4.642 1.00 91.25 385 PHE A N 1
ATOM 3104 C CA . PHE A 1 385 ? -32.312 1.396 3.903 1.00 91.25 385 PHE A CA 1
ATOM 3105 C C . PHE A 1 385 ? -32.002 -0.093 4.071 1.00 91.25 385 PHE A C 1
ATOM 3107 O O . PHE A 1 385 ? -31.452 -0.512 5.092 1.00 91.25 385 PHE A O 1
ATOM 3114 N N . GLU A 1 386 ? -32.411 -0.898 3.092 1.00 88.44 386 GLU A N 1
ATOM 3115 C CA . GLU A 1 386 ? -32.284 -2.360 3.136 1.00 88.44 386 GLU A CA 1
ATOM 3116 C C . GLU A 1 386 ? -30.819 -2.804 3.262 1.00 88.44 386 GLU A C 1
ATOM 3118 O O . GLU A 1 386 ? -30.536 -3.769 3.972 1.00 88.44 386 GLU A O 1
ATOM 3123 N N . GLU A 1 387 ? -29.879 -2.036 2.697 1.00 87.94 387 GLU A N 1
ATOM 3124 C CA . GLU A 1 387 ? -28.446 -2.350 2.739 1.00 87.94 387 GLU A CA 1
ATOM 3125 C C . GLU A 1 387 ? -27.882 -2.376 4.173 1.00 87.94 387 GLU A C 1
ATOM 3127 O O . GLU A 1 387 ? -26.905 -3.063 4.452 1.00 87.94 387 GLU A O 1
ATOM 3132 N N . LEU A 1 388 ? -28.518 -1.685 5.129 1.00 90.00 388 LEU A N 1
ATOM 3133 C CA . LEU A 1 388 ? -28.068 -1.666 6.527 1.00 90.00 388 LEU A CA 1
ATOM 3134 C C . LEU A 1 388 ? -28.356 -2.976 7.282 1.00 90.00 388 LEU A C 1
ATOM 3136 O O . LEU A 1 388 ? -27.835 -3.184 8.386 1.00 90.00 388 LEU A O 1
ATOM 3140 N N . ALA A 1 389 ? -29.211 -3.847 6.738 1.00 86.81 389 ALA A N 1
ATOM 3141 C CA . ALA A 1 389 ? -29.586 -5.097 7.390 1.00 86.81 389 ALA A CA 1
ATOM 3142 C C . ALA A 1 389 ? -28.418 -6.095 7.418 1.00 86.81 389 ALA A C 1
ATOM 3144 O O . ALA A 1 389 ? -28.114 -6.635 8.487 1.00 86.81 389 ALA A O 1
ATOM 3145 N N . GLU A 1 390 ? -27.751 -6.269 6.274 1.00 85.00 390 GLU A N 1
ATOM 3146 C CA . GLU A 1 390 ? -26.643 -7.213 6.048 1.00 85.00 390 GLU A CA 1
ATOM 3147 C C . GLU A 1 390 ? -25.259 -6.554 6.173 1.00 85.00 390 GLU A C 1
ATOM 3149 O O . GLU A 1 390 ? -24.247 -7.145 5.806 1.00 85.00 390 GLU A O 1
ATOM 3154 N N . MET A 1 391 ? -25.219 -5.340 6.728 1.00 88.75 391 MET A N 1
ATOM 3155 C CA . MET A 1 391 ? -24.016 -4.521 6.777 1.00 88.75 391 MET A CA 1
ATOM 3156 C C . MET A 1 391 ? -22.861 -5.181 7.549 1.00 88.75 391 MET A C 1
ATOM 3158 O O . MET A 1 391 ? -23.042 -5.660 8.674 1.00 88.75 391 MET A O 1
ATOM 3162 N N . SER A 1 392 ? -21.650 -5.098 6.994 1.00 87.56 392 SER A N 1
ATOM 3163 C CA . SER A 1 392 ? -20.398 -5.436 7.679 1.00 87.56 392 SER A CA 1
ATOM 3164 C C . SER A 1 392 ? -19.742 -4.206 8.329 1.00 87.56 392 SER A C 1
ATOM 3166 O O . SER A 1 392 ? -20.100 -3.055 8.074 1.00 87.56 392 SER A O 1
ATOM 3168 N N . ILE A 1 393 ? -18.741 -4.425 9.193 1.00 86.75 393 ILE A N 1
ATOM 3169 C CA . ILE A 1 393 ? -17.981 -3.318 9.808 1.00 86.75 393 ILE A CA 1
ATOM 3170 C C . ILE A 1 393 ? -17.214 -2.513 8.750 1.00 86.75 393 ILE A C 1
ATOM 3172 O O . ILE A 1 393 ? -16.994 -1.317 8.959 1.00 86.75 393 ILE A O 1
ATOM 3176 N N . ASP A 1 394 ? -16.821 -3.146 7.644 1.00 85.81 394 ASP A N 1
ATOM 3177 C CA . ASP A 1 394 ? -15.985 -2.557 6.598 1.00 85.81 394 ASP A CA 1
ATOM 3178 C C . ASP A 1 394 ? -16.790 -1.902 5.464 1.00 85.81 394 ASP A C 1
ATOM 3180 O O . ASP A 1 394 ? -16.200 -1.324 4.552 1.00 85.81 394 ASP A O 1
ATOM 3184 N N . ASP A 1 395 ? -18.124 -1.914 5.528 1.00 83.94 395 ASP A N 1
ATOM 3185 C CA . ASP A 1 395 ? -18.951 -1.343 4.465 1.00 83.94 395 ASP A CA 1
ATOM 3186 C C . ASP A 1 395 ? -18.655 0.150 4.238 1.00 83.94 395 ASP A C 1
ATOM 3188 O O . ASP A 1 395 ? -18.404 0.931 5.175 1.00 83.94 395 ASP A O 1
ATOM 3192 N N . ASP A 1 396 ? -18.692 0.535 2.960 1.00 83.19 396 ASP A N 1
ATOM 3193 C CA . ASP A 1 396 ? -18.282 1.832 2.404 1.00 83.19 396 ASP A CA 1
ATOM 3194 C C . ASP A 1 396 ? -16.792 2.194 2.583 1.00 83.19 396 ASP A C 1
ATOM 3196 O O . ASP A 1 396 ? -16.374 3.302 2.225 1.00 83.19 396 ASP A O 1
ATOM 3200 N N . PHE A 1 397 ? -15.954 1.288 3.098 1.00 87.81 397 PHE A N 1
ATOM 3201 C CA . PHE A 1 397 ? -14.506 1.433 2.958 1.00 87.81 397 PHE A CA 1
ATOM 3202 C C . PHE A 1 397 ? -14.064 1.094 1.533 1.00 87.81 397 PHE A C 1
ATOM 3204 O O . PHE A 1 397 ? -14.767 0.431 0.774 1.00 87.81 397 PHE A O 1
ATOM 3211 N N . ALA A 1 398 ? -12.884 1.579 1.142 1.00 79.69 398 ALA A N 1
ATOM 3212 C CA . ALA A 1 398 ? -12.296 1.185 -0.131 1.00 79.69 398 ALA A CA 1
ATOM 3213 C C . ALA A 1 398 ? -11.970 -0.318 -0.089 1.00 79.69 398 ALA A C 1
ATOM 3215 O O . ALA A 1 398 ? -11.090 -0.735 0.667 1.00 79.69 398 ALA A O 1
ATOM 3216 N N . GLY A 1 399 ? -12.730 -1.101 -0.856 1.00 70.50 399 GLY A N 1
ATOM 3217 C CA . GLY A 1 399 ? -12.562 -2.544 -1.001 1.00 70.50 399 GLY A CA 1
ATOM 3218 C C . GLY A 1 399 ? -11.480 -2.925 -2.009 1.00 70.50 399 GLY A C 1
ATOM 3219 O O . GLY A 1 399 ? -10.847 -2.070 -2.634 1.00 70.50 399 GLY A O 1
ATOM 3220 N N . GLY A 1 400 ? -11.281 -4.233 -2.143 1.00 65.25 400 GLY A N 1
ATOM 3221 C CA . GLY A 1 400 ? -10.404 -4.837 -3.136 1.00 65.25 400 GLY A CA 1
ATOM 3222 C C . GLY A 1 400 ? -10.730 -4.479 -4.573 1.00 65.25 400 GLY A C 1
ATOM 3223 O O . GLY A 1 400 ? -11.849 -4.090 -4.900 1.00 65.25 400 GLY A O 1
ATOM 3224 N N . ILE A 1 401 ? -9.751 -4.669 -5.458 1.00 61.66 401 ILE A N 1
ATOM 3225 C CA . ILE A 1 401 ? -10.028 -4.719 -6.890 1.00 61.66 401 ILE A CA 1
ATOM 3226 C C . ILE A 1 401 ? -10.569 -6.113 -7.182 1.00 61.66 401 ILE A C 1
ATOM 3228 O O . ILE A 1 401 ? -9.819 -7.088 -7.240 1.00 61.66 401 ILE A O 1
ATOM 3232 N N . THR A 1 402 ? -11.876 -6.210 -7.395 1.00 54.19 402 THR A N 1
ATOM 3233 C CA . THR A 1 402 ? -12.491 -7.444 -7.872 1.00 54.19 402 THR A CA 1
ATOM 3234 C C . THR A 1 402 ? -12.222 -7.560 -9.372 1.00 54.19 402 THR A C 1
ATOM 3236 O O . THR A 1 402 ? -12.822 -6.865 -10.198 1.00 54.19 402 THR A O 1
ATOM 3239 N N . VAL A 1 403 ? -11.280 -8.426 -9.747 1.00 51.69 403 VAL A N 1
ATOM 3240 C CA . VAL A 1 403 ? -11.054 -8.771 -11.153 1.00 51.69 403 VAL A CA 1
ATOM 3241 C C . VAL A 1 403 ? -12.130 -9.766 -11.556 1.00 51.69 403 VAL A C 1
ATOM 3243 O O . VAL A 1 403 ? -12.046 -10.956 -11.269 1.00 51.69 403 VAL A O 1
ATOM 3246 N N . THR A 1 404 ? -13.171 -9.273 -12.218 1.00 47.53 404 THR A N 1
ATOM 3247 C CA . THR A 1 404 ? -14.168 -10.152 -12.825 1.00 47.53 404 THR A CA 1
ATOM 3248 C C . THR A 1 404 ? -13.683 -10.547 -14.210 1.00 47.53 404 THR A C 1
ATOM 3250 O O . THR A 1 404 ? -13.393 -9.698 -15.054 1.00 47.53 404 THR A O 1
ATOM 3253 N N . ARG A 1 405 ? -13.564 -11.855 -14.454 1.00 50.28 405 ARG A N 1
ATOM 3254 C CA . ARG A 1 405 ? -13.285 -12.357 -15.798 1.00 50.28 405 ARG A CA 1
ATOM 3255 C C . ARG A 1 405 ? -14.466 -11.981 -16.688 1.00 50.28 405 ARG A C 1
ATOM 3257 O O . ARG A 1 405 ? -15.599 -12.356 -16.388 1.00 50.28 405 ARG A O 1
ATOM 3264 N N . ARG A 1 406 ? -14.211 -11.243 -17.769 1.00 57.78 406 ARG A N 1
ATOM 3265 C CA . ARG A 1 406 ? -15.237 -10.950 -18.774 1.00 57.78 406 ARG A CA 1
ATOM 3266 C C . ARG A 1 406 ? -15.783 -12.277 -19.310 1.00 57.78 406 ARG A C 1
ATOM 3268 O O . ARG A 1 406 ? -15.011 -13.188 -19.607 1.00 57.78 406 ARG A O 1
ATOM 3275 N N . GLU A 1 407 ? -17.104 -12.407 -19.412 1.00 65.62 407 GLU A N 1
ATOM 3276 C CA . GLU A 1 407 ? -17.701 -13.560 -20.090 1.00 65.62 407 GLU A CA 1
ATOM 3277 C C . GLU A 1 407 ? -17.216 -13.582 -21.545 1.00 65.62 407 GLU A C 1
ATOM 3279 O O . GLU A 1 407 ? -17.433 -12.614 -22.279 1.00 65.62 407 GLU A O 1
ATOM 3284 N N . ALA A 1 408 ? -16.554 -14.673 -21.942 1.00 71.69 408 ALA A N 1
ATOM 3285 C CA . ALA A 1 408 ? -16.063 -14.872 -23.302 1.00 71.69 408 ALA A CA 1
ATOM 3286 C C . ALA A 1 408 ? -17.215 -14.733 -24.312 1.00 71.69 408 ALA A C 1
ATOM 3288 O O . ALA A 1 408 ? -18.293 -15.306 -24.125 1.00 71.69 408 ALA A O 1
ATOM 3289 N N . ARG A 1 409 ? -16.986 -14.002 -25.406 1.00 81.75 409 ARG A N 1
ATOM 3290 C CA . ARG A 1 409 ? -17.950 -13.775 -26.497 1.00 81.75 409 ARG A CA 1
ATOM 3291 C C . ARG A 1 409 ? -17.431 -14.383 -27.805 1.00 81.75 409 ARG A C 1
ATOM 3293 O O . ARG A 1 409 ? -17.175 -13.656 -28.765 1.00 81.75 409 ARG A O 1
ATOM 3300 N N . PRO A 1 410 ? -17.296 -15.717 -27.878 1.00 84.12 410 PRO A N 1
ATOM 3301 C CA . PRO A 1 410 ? -16.765 -16.403 -29.051 1.00 84.12 410 PRO A CA 1
ATOM 3302 C C . PRO A 1 410 ? -17.623 -16.130 -30.292 1.00 84.12 410 PRO A C 1
ATOM 3304 O O . PRO A 1 410 ? -18.854 -16.081 -30.229 1.00 84.12 410 PRO A O 1
ATOM 3307 N N . ASP A 1 411 ? -16.976 -15.993 -31.447 1.00 84.56 411 ASP A N 1
ATOM 3308 C CA . ASP A 1 411 ? -17.686 -15.865 -32.719 1.00 84.56 411 ASP A CA 1
ATOM 3309 C C . ASP A 1 411 ? -18.051 -17.254 -33.266 1.00 84.56 411 ASP A C 1
ATOM 3311 O O . ASP A 1 411 ? -17.196 -18.003 -33.743 1.00 84.56 411 ASP A O 1
ATOM 3315 N N . ALA A 1 412 ? -19.343 -17.588 -33.229 1.00 86.62 412 ALA A N 1
ATOM 3316 C CA . ALA A 1 412 ? -19.867 -18.880 -33.675 1.00 86.62 412 ALA A CA 1
ATOM 3317 C C . ALA A 1 412 ? -19.606 -19.181 -35.165 1.00 86.62 412 ALA A C 1
ATOM 3319 O O . ALA A 1 412 ? -19.774 -20.320 -35.603 1.00 86.62 412 ALA A O 1
ATOM 3320 N N . LYS A 1 413 ? -19.177 -18.200 -35.977 1.00 89.06 413 LYS A N 1
ATOM 3321 C CA . LYS A 1 413 ? -18.846 -18.446 -37.391 1.00 89.06 413 LYS A CA 1
ATOM 3322 C C . LYS A 1 413 ? -17.716 -19.466 -37.570 1.00 89.06 413 LYS A C 1
ATOM 3324 O O . LYS A 1 413 ? -17.679 -20.140 -38.595 1.00 89.06 413 LYS A O 1
ATOM 3329 N N . PHE A 1 414 ? -16.800 -19.581 -36.604 1.00 90.69 414 PHE A N 1
ATOM 3330 C CA . PHE A 1 414 ? -15.658 -20.494 -36.700 1.00 90.69 414 PHE A CA 1
ATOM 3331 C C . PHE A 1 414 ? -16.064 -21.966 -36.545 1.00 90.69 414 PHE A C 1
ATOM 3333 O O . PHE A 1 414 ? -15.388 -22.842 -37.089 1.00 90.69 414 PHE A O 1
ATOM 3340 N N . ASP A 1 415 ? -17.202 -22.244 -35.897 1.00 89.44 415 ASP A N 1
ATOM 3341 C CA . ASP A 1 415 ? -17.750 -23.600 -35.786 1.00 89.44 415 ASP A CA 1
ATOM 3342 C C . ASP A 1 415 ? -18.260 -24.149 -37.123 1.00 89.44 415 ASP A C 1
ATOM 3344 O O . ASP A 1 415 ? -18.313 -25.363 -37.304 1.00 89.44 415 ASP A O 1
ATOM 3348 N N . ALA A 1 416 ? -18.606 -23.269 -38.068 1.00 90.38 416 ALA A N 1
ATOM 3349 C CA . ALA A 1 416 ? -19.069 -23.646 -39.402 1.00 90.38 416 ALA A CA 1
ATOM 3350 C C . ALA A 1 416 ? -17.930 -23.886 -40.413 1.00 90.38 416 ALA A C 1
ATOM 3352 O O . ALA A 1 416 ? -18.194 -24.315 -41.535 1.00 90.38 416 ALA A O 1
ATOM 3353 N N . LEU A 1 417 ? -16.681 -23.581 -40.046 1.00 93.31 417 LEU A N 1
ATOM 3354 C CA . LEU A 1 417 ? -15.493 -23.759 -40.887 1.00 93.31 417 LEU A CA 1
ATOM 3355 C C . LEU A 1 417 ? -14.710 -24.994 -40.437 1.00 93.31 417 LEU A C 1
ATOM 3357 O O . LEU A 1 417 ? -14.841 -25.398 -39.289 1.00 93.31 417 LEU A O 1
ATOM 3361 N N . GLU A 1 418 ? -13.863 -25.559 -41.297 1.00 93.00 418 GLU A N 1
ATOM 3362 C CA . GLU A 1 418 ? -12.962 -26.677 -40.975 1.00 93.00 418 GLU A CA 1
ATOM 3363 C C . GLU A 1 418 ? -11.654 -26.603 -41.779 1.00 93.00 418 GLU A C 1
ATOM 3365 O O . GLU A 1 418 ? -11.585 -25.944 -42.824 1.00 93.00 418 GLU A O 1
ATOM 3370 N N . GLY A 1 419 ? -10.601 -27.253 -41.280 1.00 92.06 419 GLY A N 1
ATOM 3371 C CA . GLY A 1 419 ? -9.301 -27.340 -41.932 1.00 92.06 419 GLY A CA 1
ATOM 3372 C C . GLY A 1 419 ? -8.662 -25.976 -42.195 1.00 92.06 419 GLY A C 1
ATOM 3373 O O . GLY A 1 419 ? -8.768 -25.028 -41.413 1.00 92.06 419 GLY A O 1
ATOM 3374 N N . VAL A 1 420 ? -8.013 -25.859 -43.354 1.00 92.88 420 VAL A N 1
ATOM 3375 C CA . VAL A 1 420 ? -7.284 -24.650 -43.770 1.00 92.88 420 VAL A CA 1
ATOM 3376 C C . VAL A 1 420 ? -8.191 -23.411 -43.842 1.00 92.88 420 VAL A C 1
ATOM 3378 O O . VAL A 1 420 ? -7.725 -22.301 -43.590 1.00 92.88 420 VAL A O 1
ATOM 3381 N N . GLU A 1 421 ? -9.485 -23.568 -44.138 1.00 92.62 421 GLU A N 1
ATOM 3382 C CA . GLU A 1 421 ? -10.430 -22.442 -44.184 1.00 92.62 421 GLU A CA 1
ATOM 3383 C C . GLU A 1 421 ? -10.692 -21.856 -42.791 1.00 92.62 421 GLU A C 1
ATOM 3385 O O . GLU A 1 421 ? -10.740 -20.631 -42.639 1.00 92.62 421 GLU A O 1
ATOM 3390 N N . ARG A 1 422 ? -10.774 -22.703 -41.753 1.00 94.50 422 ARG A N 1
ATOM 3391 C CA . ARG A 1 422 ? -10.871 -22.231 -40.366 1.00 94.50 422 ARG A CA 1
ATOM 3392 C C . ARG A 1 422 ? -9.594 -21.502 -39.949 1.00 94.50 422 ARG A C 1
ATOM 3394 O O . ARG A 1 422 ? -9.678 -20.397 -39.413 1.00 94.50 422 ARG A O 1
ATOM 3401 N N . LEU A 1 423 ? -8.426 -22.071 -40.256 1.00 94.19 423 LEU A N 1
ATOM 3402 C CA . LEU A 1 423 ? -7.127 -21.464 -39.939 1.00 94.19 423 LEU A CA 1
ATOM 3403 C C . LEU A 1 423 ? -6.955 -20.092 -40.601 1.00 94.19 423 LEU A C 1
ATOM 3405 O O . LEU A 1 423 ? -6.567 -19.137 -39.933 1.00 94.19 423 LEU A O 1
ATOM 3409 N N . ARG A 1 424 ? -7.328 -19.948 -41.880 1.00 94.81 424 ARG A N 1
ATOM 3410 C CA . ARG A 1 424 ? -7.306 -18.654 -42.589 1.00 94.81 424 ARG A CA 1
ATOM 3411 C C . ARG A 1 424 ? -8.231 -17.625 -41.952 1.00 94.81 424 ARG A C 1
ATOM 3413 O O . ARG A 1 424 ? -7.842 -16.467 -41.810 1.00 94.81 424 ARG A O 1
ATOM 3420 N N . ALA A 1 425 ? -9.444 -18.028 -41.576 1.00 92.25 425 ALA A N 1
ATOM 3421 C CA . ALA A 1 425 ? -10.405 -17.128 -40.949 1.00 92.25 425 ALA A CA 1
ATOM 3422 C C . ALA A 1 425 ? -9.931 -16.653 -39.565 1.00 92.25 425 ALA A C 1
ATOM 3424 O O . ALA A 1 425 ? -10.082 -15.472 -39.246 1.00 92.25 425 ALA A O 1
ATOM 3425 N N . LEU A 1 426 ? -9.335 -17.546 -38.767 1.00 92.62 426 LEU A N 1
ATOM 3426 C CA . LEU A 1 426 ? -8.767 -17.213 -37.459 1.00 92.62 426 LEU A CA 1
ATOM 3427 C C . LEU A 1 426 ? -7.526 -16.329 -37.589 1.00 92.62 426 LEU A C 1
ATOM 3429 O O . LEU A 1 426 ? -7.452 -15.296 -36.932 1.00 92.62 426 LEU A O 1
ATOM 3433 N N . GLU A 1 427 ? -6.592 -16.669 -38.476 1.00 93.88 427 GLU A N 1
ATOM 3434 C CA . GLU A 1 427 ? -5.385 -15.872 -38.717 1.00 93.88 427 GLU A CA 1
ATOM 3435 C C . GLU A 1 427 ? -5.739 -14.451 -39.181 1.00 93.88 427 GLU A C 1
ATOM 3437 O O . GLU A 1 427 ? -5.168 -13.477 -38.692 1.00 93.88 427 GLU A O 1
ATOM 3442 N N . ALA A 1 428 ? -6.740 -14.309 -40.061 1.00 92.06 428 ALA A N 1
ATOM 3443 C CA . ALA A 1 428 ? -7.240 -13.009 -40.502 1.00 92.06 428 ALA A CA 1
ATOM 3444 C C . ALA A 1 428 ? -7.925 -12.221 -39.371 1.00 92.06 428 ALA A C 1
ATOM 3446 O O . ALA A 1 428 ? -7.724 -11.012 -39.266 1.00 92.06 428 ALA A O 1
ATOM 3447 N N . ALA A 1 429 ? -8.708 -12.885 -38.514 1.00 89.12 429 ALA A N 1
ATOM 3448 C CA . ALA A 1 429 ? -9.353 -12.240 -37.371 1.00 89.12 429 ALA A CA 1
ATOM 3449 C C . ALA A 1 429 ? -8.320 -11.760 -36.338 1.00 89.12 429 ALA A C 1
ATOM 3451 O O . ALA A 1 429 ? -8.368 -10.600 -35.929 1.00 89.12 429 ALA A O 1
ATOM 3452 N N . LEU A 1 430 ? -7.331 -12.597 -36.010 1.00 87.75 430 LEU A N 1
ATOM 3453 C CA . LEU A 1 430 ? -6.212 -12.269 -35.119 1.00 87.75 430 LEU A CA 1
ATOM 3454 C C . LEU A 1 430 ? -5.278 -11.193 -35.703 1.00 87.75 430 LEU A C 1
ATOM 3456 O O . LEU A 1 430 ? -4.559 -10.526 -34.963 1.00 87.75 430 LEU A O 1
ATOM 3460 N N . ALA A 1 431 ? -5.282 -10.994 -37.025 1.00 86.44 431 ALA A N 1
ATOM 3461 C CA . ALA A 1 431 ? -4.535 -9.928 -37.692 1.00 86.44 431 ALA A CA 1
ATOM 3462 C C . ALA A 1 431 ? -5.151 -8.534 -37.537 1.00 86.44 431 ALA A C 1
ATOM 3464 O O . ALA A 1 431 ? -4.509 -7.537 -37.887 1.00 86.44 431 ALA A O 1
ATOM 3465 N N . THR A 1 432 ? -6.404 -8.450 -37.089 1.00 81.62 432 THR A N 1
ATOM 3466 C CA . THR A 1 432 ? -7.153 -7.197 -37.084 1.00 81.62 432 THR A CA 1
ATOM 3467 C C . THR A 1 432 ? -6.584 -6.250 -36.028 1.00 81.62 432 THR A C 1
ATOM 3469 O O . THR A 1 432 ? -6.630 -6.523 -34.840 1.00 81.62 432 THR A O 1
ATOM 3472 N N . THR A 1 433 ? -6.080 -5.089 -36.447 1.00 63.56 433 THR A N 1
ATOM 3473 C CA . THR A 1 433 ? -5.562 -4.041 -35.543 1.00 63.56 433 THR A CA 1
ATOM 3474 C C . THR A 1 433 ? -6.641 -3.083 -35.026 1.00 63.56 433 THR A C 1
ATOM 3476 O O . THR A 1 433 ? -6.335 -2.120 -34.321 1.00 63.56 433 THR A O 1
ATOM 3479 N N . ARG A 1 434 ? -7.917 -3.312 -35.369 1.00 58.00 434 ARG A N 1
ATOM 3480 C CA . ARG A 1 434 ? -9.043 -2.521 -34.854 1.00 58.00 434 ARG A CA 1
ATOM 3481 C C . ARG A 1 434 ? -9.390 -2.967 -33.434 1.00 58.00 434 ARG A C 1
ATOM 3483 O O . ARG A 1 434 ? -10.310 -3.751 -33.252 1.00 58.00 434 ARG A O 1
ATOM 3490 N N . ARG A 1 435 ? -8.718 -2.370 -32.449 1.00 53.38 435 ARG A N 1
ATOM 3491 C CA . ARG A 1 435 ? -9.135 -2.406 -31.040 1.00 53.38 435 ARG A CA 1
ATOM 3492 C C . ARG A 1 435 ? -10.373 -1.523 -30.854 1.00 53.38 435 ARG A C 1
ATOM 3494 O O . ARG A 1 435 ? -10.265 -0.329 -30.575 1.00 53.38 435 ARG A O 1
ATOM 3501 N N . GLY A 1 436 ? -11.550 -2.075 -31.133 1.00 50.81 436 GLY A N 1
ATOM 3502 C CA . GLY A 1 436 ? -12.827 -1.461 -30.771 1.00 50.81 436 GLY A CA 1
ATOM 3503 C C . GLY A 1 436 ? -13.164 -1.816 -29.327 1.00 50.81 436 GLY A C 1
ATOM 3504 O O . GLY A 1 436 ? -13.041 -2.973 -28.958 1.00 50.81 436 GLY A O 1
ATOM 3505 N N . TRP A 1 437 ? -13.602 -0.842 -28.526 1.00 49.12 437 TRP A N 1
ATOM 3506 C CA . TRP A 1 437 ? -13.869 -1.015 -27.087 1.00 49.12 437 TRP A CA 1
ATOM 3507 C C . TRP A 1 437 ? -14.904 -2.111 -26.749 1.00 49.12 437 TRP A C 1
ATOM 3509 O O . TRP A 1 437 ? -14.900 -2.609 -25.631 1.00 49.12 437 TRP A O 1
ATOM 3519 N N . ASP A 1 438 ? -15.759 -2.509 -27.700 1.00 54.88 438 ASP A N 1
ATOM 3520 C CA . ASP A 1 438 ? -16.863 -3.450 -27.448 1.00 54.88 438 ASP A CA 1
ATOM 3521 C C . ASP A 1 438 ? -17.000 -4.616 -28.449 1.00 54.88 438 ASP A C 1
ATOM 3523 O O . ASP A 1 438 ? -17.817 -5.505 -28.209 1.00 54.88 438 ASP A O 1
ATOM 3527 N N . ASP A 1 439 ? -16.242 -4.648 -29.556 1.00 66.06 439 ASP A N 1
ATOM 3528 C CA . ASP A 1 439 ? -16.413 -5.679 -30.599 1.00 66.06 439 ASP A CA 1
ATOM 3529 C C . ASP A 1 439 ? -15.122 -5.962 -31.393 1.00 66.06 439 ASP A C 1
ATOM 3531 O O . ASP A 1 439 ? -15.035 -5.672 -32.591 1.00 66.06 439 ASP A O 1
ATOM 3535 N N . ASP A 1 440 ? -14.093 -6.501 -30.731 1.00 79.31 440 ASP A N 1
ATOM 3536 C CA . ASP A 1 440 ? -12.814 -6.842 -31.368 1.00 79.31 440 ASP A CA 1
ATOM 3537 C C . ASP A 1 440 ? -12.857 -8.253 -32.008 1.00 79.31 440 ASP A C 1
ATOM 3539 O O . ASP A 1 440 ? -13.051 -9.258 -31.316 1.00 79.31 440 ASP A O 1
ATOM 3543 N N . PRO A 1 441 ? -12.686 -8.385 -33.341 1.00 83.69 441 PRO A N 1
ATOM 3544 C CA . PRO A 1 441 ? -12.590 -9.685 -34.003 1.00 83.69 441 PRO A CA 1
ATOM 3545 C C . PRO A 1 441 ? -11.454 -10.579 -33.485 1.00 83.69 441 PRO A C 1
ATOM 3547 O O . PRO A 1 441 ? -11.607 -11.799 -33.530 1.00 83.69 441 PRO A O 1
ATOM 3550 N N . ALA A 1 442 ? -10.340 -10.003 -33.023 1.00 84.94 442 ALA A N 1
ATOM 3551 C CA . ALA A 1 442 ? -9.218 -10.759 -32.479 1.00 84.94 442 ALA A CA 1
ATOM 3552 C C . ALA A 1 442 ? -9.560 -11.354 -31.104 1.00 84.94 442 ALA A C 1
ATOM 3554 O O . ALA A 1 442 ? -9.260 -12.524 -30.869 1.00 84.94 442 ALA A O 1
ATOM 3555 N N . GLU A 1 443 ? -10.249 -10.593 -30.246 1.00 83.25 443 GLU A N 1
ATOM 3556 C CA . GLU A 1 443 ? -10.740 -11.052 -28.935 1.00 83.25 443 GLU A CA 1
ATOM 3557 C C . GLU A 1 443 ? -11.730 -12.211 -29.112 1.00 83.25 443 GLU A C 1
ATOM 3559 O O . GLU A 1 443 ? -11.523 -13.291 -28.572 1.00 83.25 443 GLU A O 1
ATOM 3564 N N . ARG A 1 444 ? -12.729 -12.075 -29.997 1.00 85.12 444 ARG A N 1
ATOM 3565 C CA . ARG A 1 444 ? -13.697 -13.162 -30.253 1.00 85.12 444 ARG A CA 1
ATOM 3566 C C . ARG A 1 444 ? -13.075 -14.422 -30.858 1.00 85.12 444 ARG A C 1
ATOM 3568 O O . ARG A 1 444 ? -13.584 -15.525 -30.651 1.00 85.12 444 ARG A O 1
ATOM 3575 N N . ALA A 1 445 ? -12.015 -14.264 -31.655 1.00 88.75 445 ALA A N 1
ATOM 3576 C CA . ALA A 1 445 ? -11.248 -15.393 -32.169 1.00 88.75 445 ALA A CA 1
ATOM 3577 C C . ALA A 1 445 ? -10.468 -16.076 -31.039 1.00 88.75 445 ALA A C 1
ATOM 3579 O O . ALA A 1 445 ? -10.498 -17.299 -30.948 1.00 88.75 445 ALA A O 1
ATOM 3580 N N . ASN A 1 446 ? -9.836 -15.301 -30.152 1.00 88.19 446 ASN A N 1
ATOM 3581 C CA . ASN A 1 446 ? -9.155 -15.811 -28.962 1.00 88.19 446 ASN A CA 1
ATOM 3582 C C . ASN A 1 446 ? -10.122 -16.567 -28.034 1.00 88.19 446 ASN A C 1
ATOM 3584 O O . ASN A 1 446 ? -9.861 -17.715 -27.677 1.00 88.19 446 ASN A O 1
ATOM 3588 N N . ASP A 1 447 ? -11.280 -15.971 -27.748 1.00 87.44 447 ASP A N 1
ATOM 3589 C CA . ASP A 1 447 ? -12.355 -16.574 -26.960 1.00 87.44 447 ASP A CA 1
ATOM 3590 C C . ASP A 1 447 ? -12.802 -17.914 -27.540 1.00 87.44 447 ASP A C 1
ATOM 3592 O O . ASP A 1 447 ? -12.948 -18.891 -26.805 1.00 87.44 447 ASP A O 1
ATOM 3596 N N . TRP A 1 448 ? -12.989 -17.983 -28.865 1.00 92.38 448 TRP A N 1
ATOM 3597 C CA . TRP A 1 448 ? -13.354 -19.225 -29.542 1.00 92.38 448 TRP A CA 1
ATOM 3598 C C . TRP A 1 448 ? -12.252 -20.283 -29.399 1.00 92.38 448 TRP A C 1
ATOM 3600 O O . TRP A 1 448 ? -12.552 -21.422 -29.045 1.00 92.38 448 TRP A O 1
ATOM 3610 N N . ILE A 1 449 ? -10.981 -19.921 -29.605 1.00 90.31 449 ILE A N 1
ATOM 3611 C CA . ILE A 1 449 ? -9.839 -20.837 -29.437 1.00 90.31 449 ILE A CA 1
ATOM 3612 C C . ILE A 1 449 ? -9.771 -21.375 -28.000 1.00 90.31 449 ILE A C 1
ATOM 3614 O O . ILE A 1 449 ? -9.480 -22.553 -27.805 1.00 90.31 449 ILE A O 1
ATOM 3618 N N . GLY A 1 450 ? -10.077 -20.542 -27.004 1.00 86.19 450 GLY A N 1
ATOM 3619 C CA . GLY A 1 450 ? -10.057 -20.902 -25.587 1.00 86.19 450 GLY A CA 1
ATOM 3620 C C . GLY A 1 450 ? -11.195 -21.818 -25.121 1.00 86.19 450 GLY A C 1
ATOM 3621 O O . GLY A 1 450 ? -11.110 -22.365 -24.019 1.00 86.19 450 GLY A O 1
ATOM 3622 N N . GLN A 1 451 ? -12.259 -22.016 -25.912 1.00 86.62 451 GLN A N 1
ATOM 3623 C CA . GLN A 1 451 ? -13.375 -22.869 -25.492 1.00 86.62 451 GLN A CA 1
ATOM 3624 C C . GLN A 1 451 ? -12.994 -24.351 -25.450 1.00 86.62 451 GLN A C 1
ATOM 3626 O O . GLN A 1 451 ? -12.251 -24.863 -26.292 1.00 86.62 451 GLN A O 1
ATOM 3631 N N . ALA A 1 452 ? -13.582 -25.080 -24.499 1.00 82.81 452 ALA A N 1
ATOM 3632 C CA . ALA A 1 452 ? -13.361 -26.511 -24.348 1.00 82.81 452 ALA A CA 1
ATOM 3633 C C . ALA A 1 452 ? -13.624 -27.270 -25.666 1.00 82.81 452 ALA A C 1
ATOM 3635 O O . ALA A 1 452 ? -14.707 -27.200 -26.243 1.00 82.81 452 ALA A O 1
ATOM 3636 N N . GLY A 1 453 ? -12.616 -28.012 -26.132 1.00 84.00 453 GLY A N 1
ATOM 3637 C CA . GLY A 1 453 ? -12.672 -28.821 -27.353 1.00 84.00 453 GLY A CA 1
ATOM 3638 C C . GLY A 1 453 ? -12.205 -28.115 -28.630 1.00 84.00 453 GLY A C 1
ATOM 3639 O O . GLY A 1 453 ? -11.767 -28.801 -29.553 1.00 84.00 453 GLY A O 1
ATOM 3640 N N . ASN A 1 454 ? -12.200 -26.780 -28.688 1.00 90.50 454 ASN A N 1
ATOM 3641 C CA . ASN A 1 454 ? -11.743 -26.043 -29.871 1.00 90.50 454 ASN A CA 1
ATOM 3642 C C . ASN A 1 454 ? -10.222 -26.126 -30.118 1.00 90.50 454 ASN A C 1
ATOM 3644 O O . ASN A 1 454 ? -9.843 -26.238 -31.286 1.00 90.50 454 ASN A O 1
ATOM 3648 N N . PRO A 1 455 ? -9.340 -26.210 -29.098 1.00 90.94 455 PRO A N 1
ATOM 3649 C CA . PRO A 1 455 ? -7.927 -26.512 -29.325 1.00 90.94 455 PRO A CA 1
ATOM 3650 C C . PRO A 1 455 ? -7.708 -27.856 -30.032 1.00 90.94 455 PRO A C 1
ATOM 3652 O O . PRO A 1 455 ? -6.866 -27.950 -30.915 1.00 90.94 455 PRO A O 1
ATOM 3655 N N . ASN A 1 456 ? -8.505 -28.886 -29.726 1.00 89.69 456 ASN A N 1
ATOM 3656 C CA . ASN A 1 456 ? -8.396 -30.174 -30.423 1.00 89.69 456 ASN A CA 1
ATOM 3657 C C . ASN A 1 456 ? -8.830 -30.047 -31.890 1.00 89.69 456 ASN A C 1
ATOM 3659 O O . ASN A 1 456 ? -8.190 -30.610 -32.772 1.00 89.69 456 ASN A O 1
ATOM 3663 N N . LYS A 1 457 ? -9.894 -29.273 -32.161 1.00 91.81 457 LYS A N 1
ATOM 3664 C CA . LYS A 1 457 ? -10.319 -28.970 -33.535 1.00 91.81 457 LYS A CA 1
ATOM 3665 C C . LYS A 1 457 ? -9.207 -28.253 -34.317 1.00 91.81 457 LYS A C 1
ATOM 3667 O O . LYS A 1 457 ? -8.973 -28.584 -35.473 1.00 91.81 457 LYS A O 1
ATOM 3672 N N . LEU A 1 458 ? -8.507 -27.311 -33.679 1.00 93.25 458 LEU A N 1
ATOM 3673 C CA . LEU A 1 458 ? -7.355 -26.625 -34.268 1.00 93.25 458 LEU A CA 1
ATOM 3674 C C . LEU A 1 458 ? -6.182 -27.558 -34.545 1.00 93.25 458 LEU A C 1
ATOM 3676 O O . LEU A 1 458 ? -5.556 -27.429 -35.591 1.00 93.25 458 LEU A O 1
ATOM 3680 N N . LEU A 1 459 ? -5.890 -28.488 -33.634 1.00 93.75 459 LEU A N 1
ATOM 3681 C CA . LEU A 1 459 ? -4.838 -29.478 -33.845 1.00 93.75 459 LEU A CA 1
ATOM 3682 C C . LEU A 1 459 ? -5.118 -30.297 -35.112 1.00 93.75 459 LEU A C 1
ATOM 3684 O O . LEU A 1 459 ? -4.256 -30.387 -35.981 1.00 93.75 459 LEU A O 1
ATOM 3688 N N . THR A 1 460 ? -6.354 -30.782 -35.275 1.00 92.94 460 THR A N 1
ATOM 3689 C CA . THR A 1 460 ? -6.781 -31.479 -36.499 1.00 92.94 460 THR A CA 1
ATOM 3690 C C . THR A 1 460 ? -6.651 -30.601 -37.747 1.00 92.94 460 THR A C 1
ATOM 3692 O O . THR A 1 460 ? -6.205 -31.076 -38.789 1.00 92.94 460 THR A O 1
ATOM 3695 N N . ASP A 1 461 ? -6.998 -29.314 -37.669 1.00 94.12 461 ASP A N 1
ATOM 3696 C CA . ASP A 1 461 ? -6.854 -28.412 -38.815 1.00 94.12 461 ASP A CA 1
ATOM 3697 C C . ASP A 1 461 ? -5.376 -28.182 -39.191 1.00 94.12 461 ASP A C 1
ATOM 3699 O O . ASP A 1 461 ? -5.045 -28.121 -40.378 1.00 94.12 461 ASP A O 1
ATOM 3703 N N . LEU A 1 462 ? -4.488 -28.064 -38.195 1.00 93.88 462 LEU A N 1
ATOM 3704 C CA . LEU A 1 462 ? -3.044 -27.874 -38.376 1.00 93.88 462 LEU A CA 1
ATOM 3705 C C . LEU A 1 462 ? -2.358 -29.121 -38.947 1.00 93.88 462 LEU A C 1
ATOM 3707 O O . LEU A 1 462 ? -1.425 -28.983 -39.734 1.00 93.88 462 LEU A O 1
ATOM 3711 N N . GLU A 1 463 ? -2.834 -30.322 -38.608 1.00 92.62 463 GLU A N 1
ATOM 3712 C CA . GLU A 1 463 ? -2.367 -31.584 -39.204 1.00 92.62 463 GLU A CA 1
ATOM 3713 C C . GLU A 1 463 ? -2.652 -31.669 -40.708 1.00 92.62 463 GLU A C 1
ATOM 3715 O O . GLU A 1 463 ? -1.862 -32.231 -41.466 1.00 92.62 463 GLU A O 1
ATOM 3720 N N . VAL A 1 464 ? -3.783 -31.109 -41.147 1.00 90.62 464 VAL A N 1
ATOM 3721 C CA . VAL A 1 464 ? -4.190 -31.083 -42.562 1.00 90.62 464 VAL A CA 1
ATOM 3722 C C . VAL A 1 464 ? -3.510 -29.937 -43.322 1.00 90.62 464 VAL A C 1
ATOM 3724 O O . VAL A 1 464 ? -3.405 -29.974 -44.552 1.00 90.62 464 VAL A O 1
ATOM 3727 N N . ALA A 1 465 ? -3.038 -28.911 -42.615 1.00 90.00 465 ALA A N 1
ATOM 3728 C CA . ALA A 1 465 ? -2.330 -27.790 -43.211 1.00 90.00 465 ALA A CA 1
ATOM 3729 C C . ALA A 1 465 ? -0.912 -28.179 -43.663 1.00 90.00 465 ALA A C 1
ATOM 3731 O O . ALA A 1 465 ? -0.200 -28.951 -43.023 1.00 90.00 465 ALA A O 1
ATOM 3732 N N . ASN A 1 466 ? -0.463 -27.589 -44.772 1.00 85.44 466 ASN A N 1
ATOM 3733 C CA . ASN A 1 466 ? 0.893 -27.815 -45.268 1.00 85.44 466 ASN A CA 1
ATOM 3734 C C . ASN A 1 466 ? 1.942 -27.341 -44.250 1.00 85.44 466 ASN A C 1
ATOM 3736 O O . ASN A 1 466 ? 1.776 -26.297 -43.617 1.00 85.44 466 ASN A O 1
ATOM 3740 N N . ASN A 1 467 ? 3.045 -28.090 -44.143 1.00 88.00 467 ASN A N 1
ATOM 3741 C CA . ASN A 1 467 ? 4.197 -27.778 -43.286 1.00 88.00 467 ASN A CA 1
ATOM 3742 C C . ASN A 1 467 ? 3.820 -27.493 -41.818 1.00 88.00 467 ASN A C 1
ATOM 3744 O O . ASN A 1 467 ? 4.400 -26.611 -41.190 1.00 88.00 467 ASN A O 1
ATOM 3748 N N . GLY A 1 468 ? 2.815 -28.192 -41.282 1.00 86.12 468 GLY A N 1
ATOM 3749 C CA . GLY A 1 468 ? 2.346 -27.997 -39.908 1.00 86.12 468 GLY A CA 1
ATOM 3750 C C . GLY A 1 468 ? 1.658 -26.652 -39.654 1.00 86.12 468 GLY A C 1
ATOM 3751 O O . GLY A 1 468 ? 1.608 -26.197 -38.514 1.00 86.12 468 GLY A O 1
ATOM 3752 N N . GLY A 1 469 ? 1.150 -25.988 -40.696 1.00 90.38 469 GLY A N 1
ATOM 3753 C CA . GLY A 1 469 ? 0.496 -24.685 -40.568 1.00 90.38 469 GLY A CA 1
ATOM 3754 C C . GLY A 1 469 ? 1.469 -23.508 -40.519 1.00 90.38 469 GLY A C 1
ATOM 3755 O O . GLY A 1 469 ? 1.206 -22.529 -39.825 1.00 90.38 469 GLY A O 1
ATOM 3756 N N . ASP A 1 470 ? 2.577 -23.592 -41.262 1.00 92.81 470 ASP A N 1
ATOM 3757 C CA . ASP A 1 470 ? 3.612 -22.548 -41.335 1.00 92.81 470 ASP A CA 1
ATOM 3758 C C . ASP A 1 470 ? 3.060 -21.156 -41.701 1.00 92.81 470 ASP A C 1
ATOM 3760 O O . ASP A 1 470 ? 3.585 -20.143 -41.249 1.00 92.81 470 ASP A O 1
ATOM 3764 N N . ASP A 1 471 ? 1.954 -21.101 -42.446 1.00 92.25 471 ASP A N 1
ATOM 3765 C CA . ASP A 1 471 ? 1.278 -19.861 -42.850 1.00 92.25 471 ASP A CA 1
ATOM 3766 C C . ASP A 1 471 ? 0.455 -19.188 -41.724 1.00 92.25 471 ASP A C 1
ATOM 3768 O O . ASP A 1 471 ? -0.092 -18.103 -41.938 1.00 92.25 471 ASP A O 1
ATOM 3772 N N . PHE A 1 472 ? 0.337 -19.804 -40.538 1.00 94.38 472 PHE A N 1
ATOM 3773 C CA . PHE A 1 472 ? -0.588 -19.384 -39.468 1.00 94.38 472 PHE A CA 1
ATOM 3774 C C . PHE A 1 472 ? 0.104 -19.085 -38.117 1.00 94.38 472 PHE A C 1
ATOM 3776 O O . PHE A 1 472 ? -0.207 -19.714 -37.098 1.00 94.38 472 PHE A O 1
ATOM 3783 N N . PRO A 1 473 ? 1.058 -18.133 -38.061 1.00 92.62 473 PRO A N 1
ATOM 3784 C CA . PRO A 1 473 ? 1.814 -17.836 -36.844 1.00 92.62 473 PRO A CA 1
ATOM 3785 C C . PRO A 1 473 ? 0.951 -17.327 -35.679 1.00 92.62 473 PRO A C 1
ATOM 3787 O O . PRO A 1 473 ? 1.227 -17.664 -34.527 1.00 92.62 473 PRO A O 1
ATOM 3790 N N . ARG A 1 474 ? -0.101 -16.531 -35.923 1.00 92.00 474 ARG A N 1
ATOM 3791 C CA . ARG A 1 474 ? -0.940 -16.015 -34.826 1.00 92.00 474 ARG A CA 1
ATOM 3792 C C . ARG A 1 474 ? -1.836 -17.099 -34.253 1.00 92.00 474 ARG A C 1
ATOM 3794 O O . ARG A 1 474 ? -2.032 -17.135 -33.038 1.00 92.00 474 ARG A O 1
ATOM 3801 N N . VAL A 1 475 ? -2.342 -17.991 -35.106 1.00 94.00 475 VAL A N 1
ATOM 3802 C CA . VAL A 1 475 ? -3.076 -19.178 -34.649 1.00 94.00 475 VAL A CA 1
ATOM 3803 C C . VAL A 1 475 ? -2.174 -20.056 -33.788 1.00 94.00 475 VAL A C 1
ATOM 3805 O O . VAL A 1 475 ? -2.596 -20.437 -32.702 1.00 94.00 475 VAL A O 1
ATOM 3808 N N . TRP A 1 476 ? -0.926 -20.306 -34.202 1.00 94.44 476 TRP A N 1
ATOM 3809 C CA . TRP A 1 476 ? 0.051 -21.041 -33.387 1.00 94.44 476 TRP A CA 1
ATOM 3810 C C . TRP A 1 476 ? 0.316 -20.379 -32.034 1.00 94.44 476 TRP A C 1
ATOM 3812 O O . TRP A 1 476 ? 0.338 -21.067 -31.012 1.00 94.44 476 TRP A O 1
ATOM 3822 N N . SER A 1 477 ? 0.456 -19.050 -32.016 1.00 91.69 477 SER A N 1
ATOM 3823 C CA . SER A 1 477 ? 0.622 -18.300 -30.771 1.00 91.69 477 SER A CA 1
ATOM 3824 C C . SER A 1 477 ? -0.561 -18.536 -29.822 1.00 91.69 477 SER A C 1
ATOM 3826 O O . SER A 1 477 ? -0.373 -18.997 -28.698 1.00 91.69 477 SER A O 1
ATOM 3828 N N . ARG A 1 478 ? -1.807 -18.330 -30.272 1.00 91.81 478 ARG A N 1
ATOM 3829 C CA . ARG A 1 478 ? -2.996 -18.516 -29.415 1.00 91.81 478 ARG A CA 1
ATOM 3830 C C . ARG A 1 478 ? -3.278 -19.977 -29.062 1.00 91.81 478 ARG A C 1
ATOM 3832 O O . ARG A 1 478 ? -3.668 -20.262 -27.931 1.00 91.81 478 ARG A O 1
ATOM 3839 N N . PHE A 1 479 ? -3.026 -20.906 -29.980 1.00 93.62 479 PHE A N 1
ATOM 3840 C CA . PHE A 1 479 ? -3.139 -22.342 -29.730 1.00 93.62 479 PHE A CA 1
ATOM 3841 C C . PHE A 1 479 ? -2.261 -22.774 -28.554 1.00 93.62 479 PHE A C 1
ATOM 3843 O O . PHE A 1 479 ? -2.731 -23.506 -27.683 1.00 93.62 479 PHE A O 1
ATOM 3850 N N . GLY A 1 480 ? -1.020 -22.286 -28.488 1.00 90.81 480 GLY A N 1
ATOM 3851 C CA . GLY A 1 480 ? -0.089 -22.677 -27.436 1.00 90.81 480 GLY A CA 1
ATOM 3852 C C . GLY A 1 480 ? -0.542 -22.299 -26.019 1.00 90.81 480 GLY A C 1
ATOM 3853 O O . GLY A 1 480 ? -0.331 -23.065 -25.082 1.00 90.81 480 GLY A O 1
ATOM 3854 N N . TRP A 1 481 ? -1.257 -21.181 -25.872 1.00 87.94 481 TRP A N 1
ATOM 3855 C CA . TRP A 1 481 ? -1.847 -20.747 -24.598 1.00 87.94 481 TRP A CA 1
ATOM 3856 C C . TRP A 1 481 ? -3.115 -21.525 -24.205 1.00 87.94 481 TRP A C 1
ATOM 3858 O O . TRP A 1 481 ? -3.375 -21.753 -23.013 1.00 87.94 481 TRP A O 1
ATOM 3868 N N . ALA A 1 482 ? -3.918 -21.911 -25.201 1.00 88.38 482 ALA A N 1
ATOM 3869 C CA . ALA A 1 482 ? -5.233 -22.523 -25.012 1.00 88.38 482 ALA A CA 1
ATOM 3870 C C . ALA A 1 482 ? -5.196 -24.056 -24.909 1.00 88.38 482 ALA A C 1
ATOM 3872 O O . ALA A 1 482 ? -6.008 -24.653 -24.199 1.00 88.38 482 ALA A O 1
ATOM 3873 N N . HIS A 1 483 ? -4.266 -24.715 -25.601 1.00 91.12 483 HIS A N 1
ATOM 3874 C CA . HIS A 1 483 ? -4.148 -26.168 -25.603 1.00 91.12 483 HIS A CA 1
ATOM 3875 C C . HIS A 1 483 ? -3.452 -26.651 -24.326 1.00 91.12 483 HIS A C 1
ATOM 3877 O O . HIS A 1 483 ? -2.247 -26.470 -24.163 1.00 91.12 483 HIS A O 1
ATOM 3883 N N . ARG A 1 484 ? -4.192 -27.296 -23.415 1.00 87.62 484 ARG A N 1
ATOM 3884 C CA . ARG A 1 484 ? -3.695 -27.728 -22.095 1.00 87.62 484 ARG A CA 1
ATOM 3885 C C . ARG A 1 484 ? -3.992 -29.211 -21.831 1.00 87.62 484 ARG A C 1
ATOM 3887 O O . ARG A 1 484 ? -5.043 -29.689 -22.261 1.00 87.62 484 ARG A O 1
ATOM 3894 N N . PRO A 1 485 ? -3.129 -29.931 -21.087 1.00 81.81 485 PRO A N 1
ATOM 3895 C CA . PRO A 1 485 ? -3.340 -31.346 -20.768 1.00 81.81 485 PRO A CA 1
ATOM 3896 C C . PRO A 1 485 ? -4.514 -31.551 -19.795 1.00 81.81 485 PRO A C 1
ATOM 3898 O O . PRO A 1 485 ? -5.175 -32.588 -19.828 1.00 81.81 485 PRO A O 1
ATOM 3901 N N . SER A 1 486 ? -4.823 -30.534 -18.983 1.00 70.69 486 SER A N 1
ATOM 3902 C CA . SER A 1 486 ? -5.956 -30.517 -18.056 1.00 70.69 486 SER A CA 1
ATOM 3903 C C . SER A 1 486 ? -6.864 -29.325 -18.349 1.00 70.69 486 SER A C 1
ATOM 3905 O O . SER A 1 486 ? -6.432 -28.175 -18.255 1.00 70.69 486 SER A O 1
ATOM 3907 N N . VAL A 1 487 ? -8.132 -29.593 -18.670 1.00 62.47 487 VAL A N 1
ATOM 3908 C CA . VAL A 1 487 ? -9.179 -28.564 -18.767 1.00 62.47 487 VAL A CA 1
ATOM 3909 C C . VAL A 1 487 ? -9.883 -28.472 -17.407 1.00 62.47 487 VAL A C 1
ATOM 3911 O O . VAL A 1 487 ? -10.316 -29.510 -16.897 1.00 62.47 487 VAL A O 1
ATOM 3914 N N . PRO A 1 488 ? -10.017 -27.278 -16.800 1.00 50.84 488 PRO A N 1
ATOM 3915 C CA . PRO A 1 488 ? -10.760 -27.114 -15.552 1.00 50.84 488 PRO A CA 1
ATOM 3916 C C . PRO A 1 488 ? -12.184 -27.679 -15.681 1.00 50.84 488 PRO A C 1
ATOM 3918 O O . PRO A 1 488 ? -12.930 -27.283 -16.573 1.00 50.84 488 PRO A O 1
ATOM 3921 N N . GLY A 1 489 ? -12.549 -28.632 -14.817 1.00 51.84 489 GLY A N 1
ATOM 3922 C CA . GLY A 1 489 ? -13.881 -29.257 -14.798 1.00 51.84 489 GLY A CA 1
ATOM 3923 C C . GLY A 1 489 ? -14.105 -30.417 -15.782 1.00 51.84 489 GLY A C 1
ATOM 3924 O O . GLY A 1 489 ? -15.204 -30.968 -15.812 1.00 51.84 489 GLY A O 1
ATOM 3925 N N . GLY A 1 490 ? -13.097 -30.818 -16.568 1.00 57.53 490 GLY A N 1
ATOM 3926 C CA . GLY A 1 490 ? -13.171 -31.987 -17.453 1.00 57.53 490 GLY A CA 1
ATOM 3927 C C . GLY A 1 490 ? -12.752 -33.302 -16.771 1.00 57.53 490 GLY A C 1
ATOM 3928 O O . GLY A 1 490 ? -11.986 -33.275 -15.805 1.00 57.53 490 GLY A O 1
ATOM 3929 N N . PRO A 1 491 ? -13.215 -34.471 -17.259 1.00 59.97 491 PRO A N 1
ATOM 3930 C CA . PRO A 1 491 ? -12.692 -35.758 -16.808 1.00 59.97 491 PRO A CA 1
ATOM 3931 C C . PRO A 1 491 ? -11.194 -35.877 -17.150 1.00 59.97 491 PRO A C 1
ATOM 3933 O O . PRO A 1 491 ? -10.768 -35.369 -18.192 1.00 59.97 491 PRO A O 1
ATOM 3936 N N . PRO A 1 492 ? -10.384 -36.545 -16.307 1.00 65.25 492 PRO A N 1
ATOM 3937 C CA . PRO A 1 492 ? -8.965 -36.742 -16.585 1.00 65.25 492 PRO A CA 1
ATOM 3938 C C . PRO A 1 492 ? -8.783 -37.510 -17.902 1.00 65.25 492 PRO A C 1
ATOM 3940 O O . PRO A 1 492 ? -9.400 -38.559 -18.102 1.00 65.25 492 PRO A O 1
ATOM 3943 N N . LYS A 1 493 ? -7.951 -36.975 -18.805 1.00 75.56 493 LYS A N 1
ATOM 3944 C CA . LYS A 1 493 ? -7.542 -37.669 -20.034 1.00 75.56 493 LYS A CA 1
ATOM 3945 C C . LYS A 1 493 ? -6.597 -38.827 -19.686 1.00 75.56 493 LYS A C 1
ATOM 3947 O O . LYS A 1 493 ? -5.820 -38.734 -18.738 1.00 75.56 493 LYS A O 1
ATOM 3952 N N . ASP A 1 494 ? -6.664 -39.900 -20.471 1.00 82.44 494 ASP A N 1
ATOM 3953 C CA . ASP A 1 494 ? -5.714 -41.017 -20.398 1.00 82.44 494 ASP A CA 1
ATOM 3954 C C . ASP A 1 494 ? -4.293 -40.525 -20.740 1.00 82.44 494 ASP A C 1
ATOM 3956 O O . ASP A 1 494 ? -4.105 -39.742 -21.676 1.00 82.44 494 ASP A O 1
ATOM 3960 N N . GLU A 1 495 ? -3.291 -40.983 -19.988 1.00 82.94 495 GLU A N 1
ATOM 3961 C CA . GLU A 1 495 ? -1.886 -40.603 -20.162 1.00 82.94 495 GLU A CA 1
ATOM 3962 C C . GLU A 1 495 ? -1.375 -40.956 -21.567 1.00 82.94 495 GLU A C 1
ATOM 3964 O O . GLU A 1 495 ? -0.666 -40.155 -22.176 1.00 82.94 495 GLU A O 1
ATOM 3969 N N . ALA A 1 496 ? -1.819 -42.083 -22.136 1.00 83.25 496 ALA A N 1
ATOM 3970 C CA . ALA A 1 496 ? -1.442 -42.486 -23.492 1.00 83.25 496 ALA A CA 1
ATOM 3971 C C . ALA A 1 496 ? -1.968 -41.515 -24.568 1.00 83.25 496 ALA A C 1
ATOM 3973 O O . ALA A 1 496 ? -1.318 -41.296 -25.591 1.00 83.25 496 ALA A O 1
ATOM 3974 N N . VAL A 1 497 ? -3.134 -40.901 -24.335 1.00 85.62 497 VAL A N 1
ATOM 3975 C CA . VAL A 1 497 ? -3.727 -39.911 -25.249 1.00 85.62 497 VAL A CA 1
ATOM 3976 C C . VAL A 1 497 ? -2.965 -38.590 -25.169 1.00 85.62 497 VAL A C 1
ATOM 3978 O O . VAL A 1 497 ? -2.668 -37.994 -26.200 1.00 85.62 497 VAL A O 1
ATOM 3981 N N . LEU A 1 498 ? -2.594 -38.160 -23.961 1.00 87.56 498 LEU A N 1
ATOM 3982 C CA . LEU A 1 498 ? -1.802 -36.944 -23.750 1.00 87.56 498 LEU A CA 1
ATOM 3983 C C . LEU A 1 498 ? -0.407 -37.049 -24.377 1.00 87.56 498 LEU A C 1
ATOM 3985 O O . LEU A 1 498 ? 0.074 -36.096 -24.986 1.00 87.56 498 LEU A O 1
ATOM 3989 N N . GLU A 1 499 ? 0.240 -38.208 -24.262 1.00 88.69 499 GLU A N 1
ATOM 3990 C CA . GLU A 1 499 ? 1.532 -38.457 -24.907 1.00 88.69 499 GLU A CA 1
ATOM 3991 C C . GLU A 1 499 ? 1.430 -38.419 -26.435 1.00 88.69 499 GLU A C 1
ATOM 3993 O O . GLU A 1 499 ? 2.277 -37.813 -27.094 1.00 88.69 499 GLU A O 1
ATOM 3998 N N . PHE A 1 500 ? 0.372 -39.007 -27.000 1.00 89.75 500 PHE A N 1
ATOM 3999 C CA . PHE A 1 500 ? 0.118 -38.962 -28.438 1.00 89.75 500 PHE A CA 1
ATOM 4000 C C . PHE A 1 500 ? -0.149 -37.532 -28.938 1.00 89.75 500 PHE A C 1
ATOM 4002 O O . PHE A 1 500 ? 0.444 -37.108 -29.933 1.00 89.75 500 PHE A O 1
ATOM 4009 N N . GLU A 1 501 ? -0.984 -36.760 -28.233 1.00 91.56 501 GLU A N 1
ATOM 4010 C CA . GLU A 1 501 ? -1.253 -35.349 -28.549 1.00 91.56 501 GLU A CA 1
ATOM 4011 C C . GLU A 1 501 ? 0.041 -34.514 -28.496 1.00 91.56 501 GLU A C 1
ATOM 4013 O O . GLU A 1 501 ? 0.344 -33.775 -29.436 1.00 91.56 501 GLU A O 1
ATOM 4018 N N . ALA A 1 502 ? 0.861 -34.683 -27.451 1.00 91.81 502 ALA A N 1
ATOM 4019 C CA . ALA A 1 502 ? 2.140 -33.985 -27.317 1.00 91.81 502 ALA A CA 1
ATOM 4020 C C . ALA A 1 502 ? 3.116 -34.325 -28.455 1.00 91.81 502 ALA A C 1
ATOM 4022 O O . ALA A 1 502 ? 3.756 -33.433 -29.019 1.00 91.81 502 ALA A O 1
ATOM 4023 N N . ALA A 1 503 ? 3.218 -35.606 -28.823 1.00 92.56 503 ALA A N 1
ATOM 4024 C CA . ALA A 1 503 ? 4.072 -36.046 -29.923 1.00 92.56 503 ALA A CA 1
ATOM 4025 C C . ALA A 1 503 ? 3.615 -35.458 -31.268 1.00 92.56 503 ALA A C 1
ATOM 4027 O O . ALA A 1 503 ? 4.450 -35.056 -32.081 1.00 92.56 503 ALA A O 1
ATOM 4028 N N . THR A 1 504 ? 2.301 -35.356 -31.467 1.00 93.62 504 THR A N 1
ATOM 4029 C CA . THR A 1 504 ? 1.690 -34.792 -32.674 1.00 93.62 504 THR A CA 1
ATOM 4030 C C . THR A 1 504 ? 1.996 -33.302 -32.807 1.00 93.62 504 THR A C 1
ATOM 4032 O O . THR A 1 504 ? 2.504 -32.871 -33.842 1.00 93.62 504 THR A O 1
ATOM 4035 N N . VAL A 1 505 ? 1.811 -32.520 -31.738 1.00 95.44 505 VAL A N 1
ATOM 4036 C CA . VAL A 1 505 ? 2.165 -31.090 -31.738 1.00 95.44 505 VAL A CA 1
ATOM 4037 C C . VAL A 1 505 ? 3.659 -30.891 -32.010 1.00 95.44 505 VAL A C 1
ATOM 4039 O O . VAL A 1 505 ? 4.022 -30.071 -32.850 1.00 95.44 505 VAL A O 1
ATOM 4042 N N . LEU A 1 506 ? 4.539 -31.671 -31.373 1.00 95.19 506 LEU A N 1
ATOM 4043 C CA . LEU A 1 506 ? 5.985 -31.591 -31.617 1.00 95.19 506 LEU A CA 1
ATOM 4044 C C . LEU A 1 506 ? 6.359 -31.926 -33.070 1.00 95.19 506 LEU A C 1
ATOM 4046 O O . LEU A 1 506 ? 7.261 -31.300 -33.629 1.00 95.19 506 LEU A O 1
ATOM 4050 N N . ALA A 1 507 ? 5.664 -32.874 -33.704 1.00 94.81 507 ALA A N 1
ATOM 4051 C CA . ALA A 1 507 ? 5.868 -33.203 -35.113 1.00 94.81 507 ALA A CA 1
ATOM 4052 C C . ALA A 1 507 ? 5.475 -32.057 -36.054 1.00 94.81 507 ALA A C 1
ATOM 4054 O O . ALA A 1 507 ? 6.164 -31.839 -37.054 1.00 94.81 507 ALA A O 1
ATOM 4055 N N . LEU A 1 508 ? 4.416 -31.310 -35.730 1.00 95.44 508 LEU A N 1
ATOM 4056 C CA . LEU A 1 508 ? 4.008 -30.120 -36.481 1.00 95.44 508 LEU A CA 1
ATOM 4057 C C . LEU A 1 508 ? 4.977 -28.957 -36.247 1.00 95.44 508 LEU A C 1
ATOM 4059 O O . LEU A 1 508 ? 5.460 -28.367 -37.211 1.00 95.44 508 LEU A O 1
ATOM 4063 N N . LEU A 1 509 ? 5.357 -28.691 -34.991 1.00 94.62 509 LEU A N 1
ATOM 4064 C CA . LEU A 1 509 ? 6.356 -27.672 -34.650 1.00 94.62 509 LEU A CA 1
ATOM 4065 C C . LEU A 1 509 ? 7.680 -27.919 -35.379 1.00 94.62 509 LEU A C 1
ATOM 4067 O O . LEU A 1 509 ? 8.302 -26.983 -35.875 1.00 94.62 509 LEU A O 1
ATOM 4071 N N . ASN A 1 510 ? 8.101 -29.178 -35.514 1.00 93.38 510 ASN A N 1
ATOM 4072 C CA . ASN A 1 510 ? 9.327 -29.513 -36.231 1.00 93.38 510 ASN A CA 1
ATOM 4073 C C . ASN A 1 510 ? 9.259 -29.234 -37.750 1.00 93.38 510 ASN A C 1
ATOM 4075 O O . ASN A 1 510 ? 10.298 -29.215 -38.409 1.00 93.38 510 ASN A O 1
ATOM 4079 N N . GLN A 1 511 ? 8.082 -28.982 -38.320 1.00 93.94 511 GLN A N 1
ATOM 4080 C CA . GLN A 1 511 ? 7.919 -28.629 -39.736 1.00 93.94 511 GLN A CA 1
ATOM 4081 C C . GLN A 1 511 ? 7.889 -27.116 -39.987 1.00 93.94 511 GLN A C 1
ATOM 4083 O O . GLN A 1 511 ? 8.134 -26.697 -41.117 1.00 93.94 511 GLN A O 1
ATOM 4088 N N . LEU A 1 512 ? 7.649 -26.305 -38.952 1.00 93.94 512 LEU A N 1
ATOM 4089 C CA . LEU A 1 512 ? 7.539 -24.851 -39.084 1.00 93.94 512 LEU A CA 1
ATOM 4090 C C . LEU A 1 512 ? 8.853 -24.216 -39.539 1.00 93.94 512 LEU A C 1
ATOM 4092 O O . LEU A 1 512 ? 9.944 -24.670 -39.185 1.00 93.94 512 LEU A O 1
ATOM 4096 N N . SER A 1 513 ? 8.761 -23.120 -40.280 1.00 94.25 513 SER A N 1
ATOM 4097 C CA . SER A 1 513 ? 9.884 -22.255 -40.613 1.00 94.25 513 SER A CA 1
ATOM 4098 C C . SER A 1 513 ? 10.372 -21.484 -39.382 1.00 94.25 513 SER A C 1
ATOM 4100 O O . SER A 1 513 ? 9.658 -21.286 -38.396 1.00 94.25 513 SER A O 1
ATOM 4102 N N . GLN A 1 514 ? 11.611 -20.992 -39.442 1.00 90.75 514 GLN A N 1
ATOM 4103 C CA . GLN A 1 514 ? 12.159 -20.142 -38.381 1.00 90.75 514 GLN A CA 1
ATOM 4104 C C . GLN A 1 514 ? 11.354 -18.840 -38.207 1.00 90.75 514 GLN A C 1
ATOM 4106 O O . GLN A 1 514 ? 11.232 -18.342 -37.091 1.00 90.75 514 GLN A O 1
ATOM 4111 N N . GLN A 1 515 ? 10.787 -18.299 -39.291 1.00 91.19 515 GLN A N 1
ATOM 4112 C CA . GLN A 1 515 ? 10.006 -17.061 -39.263 1.00 91.19 515 GLN A CA 1
ATOM 4113 C C . GLN A 1 515 ? 8.687 -17.236 -38.500 1.00 91.19 515 GLN A C 1
ATOM 4115 O O . GLN A 1 515 ? 8.310 -16.372 -37.703 1.00 91.19 515 GLN A O 1
ATOM 4120 N N . THR A 1 516 ? 8.009 -18.362 -38.710 1.00 92.19 516 THR A N 1
ATOM 4121 C CA . THR A 1 516 ? 6.760 -18.685 -38.013 1.00 92.19 516 THR A CA 1
ATOM 4122 C C . THR A 1 516 ? 7.020 -19.002 -36.548 1.00 92.19 516 THR A C 1
ATOM 4124 O O . THR A 1 516 ? 6.320 -18.473 -35.688 1.00 92.19 516 THR A O 1
ATOM 4127 N N . MET A 1 517 ? 8.091 -19.746 -36.240 1.00 91.62 517 MET A N 1
ATOM 4128 C CA . MET A 1 517 ? 8.531 -19.962 -34.854 1.00 91.62 517 MET A CA 1
ATOM 4129 C C . MET A 1 517 ? 8.835 -18.650 -34.124 1.00 91.62 517 MET A C 1
ATOM 4131 O O . MET A 1 517 ? 8.426 -18.495 -32.980 1.00 91.62 517 MET A O 1
ATOM 4135 N N . LEU A 1 518 ? 9.517 -17.699 -34.774 1.00 89.88 518 LEU A N 1
ATOM 4136 C CA . LEU A 1 518 ? 9.791 -16.376 -34.202 1.00 89.88 518 LEU A CA 1
ATOM 4137 C C . LEU A 1 518 ? 8.498 -15.608 -33.910 1.00 89.88 518 LEU A C 1
ATOM 4139 O O . LEU A 1 518 ? 8.361 -15.020 -32.844 1.00 89.88 518 LEU A O 1
ATOM 4143 N N . SER A 1 519 ? 7.544 -15.639 -34.840 1.00 88.00 519 SER A N 1
ATOM 4144 C CA . SER A 1 519 ? 6.279 -14.906 -34.713 1.00 88.00 519 SER A CA 1
ATOM 4145 C C . SER A 1 519 ? 5.324 -15.517 -33.679 1.00 88.00 519 SER A C 1
ATOM 4147 O O . SER A 1 519 ? 4.471 -14.812 -33.149 1.00 88.00 519 SER A O 1
ATOM 4149 N N . ALA A 1 520 ? 5.453 -16.817 -33.399 1.00 91.44 520 ALA A N 1
ATOM 4150 C CA . ALA A 1 520 ? 4.603 -17.566 -32.474 1.00 91.44 520 ALA A CA 1
ATOM 4151 C C . ALA A 1 520 ? 5.316 -17.963 -31.167 1.00 91.44 520 ALA A C 1
ATOM 4153 O O . ALA A 1 520 ? 4.799 -18.793 -30.416 1.00 91.44 520 ALA A O 1
ATOM 4154 N N . ILE A 1 521 ? 6.507 -17.411 -30.910 1.00 90.56 521 ILE A N 1
ATOM 4155 C CA . ILE A 1 521 ? 7.433 -17.918 -29.890 1.00 90.56 521 ILE A CA 1
ATOM 4156 C C . ILE A 1 521 ? 6.804 -17.985 -28.499 1.00 90.56 521 ILE A C 1
ATOM 4158 O O . ILE A 1 521 ? 6.928 -19.009 -27.840 1.00 90.56 521 ILE A O 1
ATOM 4162 N N . GLU A 1 522 ? 6.067 -16.952 -28.090 1.00 86.19 522 GLU A N 1
ATOM 4163 C CA . GLU A 1 522 ? 5.443 -16.861 -26.767 1.00 86.19 522 GLU A CA 1
ATOM 4164 C C . GLU A 1 522 ? 4.457 -18.007 -26.540 1.00 86.19 522 GLU A C 1
ATOM 4166 O O . GLU A 1 522 ? 4.594 -18.764 -25.578 1.00 86.19 522 GLU A O 1
ATOM 4171 N N . GLY A 1 523 ? 3.531 -18.213 -27.480 1.00 88.56 523 GLY A N 1
ATOM 4172 C CA . GLY A 1 523 ? 2.576 -19.316 -27.422 1.00 88.56 523 GLY A CA 1
ATOM 4173 C C . GLY A 1 523 ? 3.245 -20.686 -27.439 1.00 88.56 523 GLY A C 1
ATOM 4174 O O . GLY A 1 523 ? 2.893 -21.553 -26.643 1.00 88.56 523 GLY A O 1
ATOM 4175 N N . ILE A 1 524 ? 4.253 -20.885 -28.293 1.00 92.19 524 ILE A N 1
ATOM 4176 C CA . ILE A 1 524 ? 4.989 -22.157 -28.354 1.00 92.19 524 ILE A CA 1
ATOM 4177 C C . ILE A 1 524 ? 5.721 -22.426 -27.029 1.00 92.19 524 ILE A C 1
ATOM 4179 O O . ILE A 1 524 ? 5.713 -23.555 -26.538 1.00 92.19 524 ILE A O 1
ATOM 4183 N N . THR A 1 525 ? 6.329 -21.403 -26.422 1.00 87.56 525 THR A N 1
ATOM 4184 C CA . THR A 1 525 ? 6.989 -21.545 -25.118 1.00 87.56 525 THR A CA 1
ATOM 4185 C C . THR A 1 525 ? 5.996 -21.816 -23.990 1.00 87.56 525 THR A C 1
ATOM 4187 O O . THR A 1 525 ? 6.255 -22.698 -23.175 1.00 87.56 525 THR A O 1
ATOM 4190 N N . ALA A 1 526 ? 4.835 -21.152 -23.987 1.00 87.12 526 ALA A N 1
ATOM 4191 C CA . ALA A 1 526 ? 3.763 -21.411 -23.028 1.00 87.12 526 ALA A CA 1
ATOM 4192 C C . ALA A 1 526 ? 3.226 -22.847 -23.144 1.00 87.12 526 ALA A C 1
ATOM 4194 O O . ALA A 1 526 ? 2.959 -23.506 -22.136 1.00 87.12 526 ALA A O 1
ATOM 4195 N N . TRP A 1 527 ? 3.125 -23.366 -24.371 1.00 93.50 527 TRP A N 1
ATOM 4196 C CA . TRP A 1 527 ? 2.748 -24.754 -24.610 1.00 93.50 527 TRP A CA 1
ATOM 4197 C C . TRP A 1 527 ? 3.786 -25.728 -24.052 1.00 93.50 527 TRP A C 1
ATOM 4199 O O . TRP A 1 527 ? 3.415 -26.657 -23.341 1.00 93.50 527 TRP A O 1
ATOM 4209 N N . LEU A 1 528 ? 5.078 -25.512 -24.331 1.00 89.31 528 LEU A N 1
ATOM 4210 C CA . LEU A 1 528 ? 6.156 -26.374 -23.830 1.00 89.31 528 LEU A CA 1
ATOM 4211 C C . LEU A 1 528 ? 6.205 -26.420 -22.301 1.00 89.31 528 LEU A C 1
ATOM 4213 O O . LEU A 1 528 ? 6.391 -27.499 -21.746 1.00 89.31 528 LEU A O 1
ATOM 4217 N N . ASP A 1 529 ? 6.001 -25.280 -21.640 1.00 85.06 529 ASP A N 1
ATOM 4218 C CA . ASP A 1 529 ? 5.926 -25.192 -20.178 1.00 85.06 529 ASP A CA 1
ATOM 4219 C C . ASP A 1 529 ? 4.721 -25.980 -19.637 1.00 85.06 529 ASP A C 1
ATOM 4221 O O . ASP A 1 529 ? 4.845 -26.844 -18.770 1.00 85.06 529 ASP A O 1
ATOM 4225 N N . THR A 1 530 ? 3.546 -25.781 -20.242 1.00 86.25 530 THR A N 1
ATOM 4226 C CA . THR A 1 530 ? 2.312 -26.458 -19.818 1.00 86.25 530 THR A CA 1
ATOM 4227 C C . THR A 1 530 ? 2.351 -27.975 -20.079 1.00 86.25 530 THR A C 1
ATOM 4229 O O . THR A 1 530 ? 1.780 -28.759 -19.314 1.00 86.25 530 THR A O 1
ATOM 4232 N N . TRP A 1 531 ? 3.008 -28.412 -21.157 1.00 90.44 531 TRP A N 1
ATOM 4233 C CA . TRP A 1 531 ? 3.068 -29.810 -21.605 1.00 90.44 531 TRP A CA 1
ATOM 4234 C C . TRP A 1 531 ? 4.369 -30.533 -21.240 1.00 90.44 531 TRP A C 1
ATOM 4236 O O . TRP A 1 531 ? 4.535 -31.686 -21.643 1.00 90.44 531 TRP A O 1
ATOM 4246 N N . GLU A 1 532 ? 5.260 -29.919 -20.453 1.00 88.06 532 GLU A N 1
ATOM 4247 C CA . GLU A 1 532 ? 6.619 -30.403 -20.148 1.00 88.06 532 GLU A CA 1
ATOM 4248 C C . GLU A 1 532 ? 6.659 -31.911 -19.836 1.00 88.06 532 GLU A C 1
ATOM 4250 O O . GLU A 1 532 ? 7.409 -32.675 -20.451 1.00 88.06 532 GLU A O 1
ATOM 4255 N N . LYS A 1 533 ? 5.777 -32.362 -18.933 1.00 87.69 533 LYS A N 1
ATOM 4256 C CA . LYS A 1 533 ? 5.695 -33.759 -18.466 1.00 87.69 533 LYS A CA 1
ATOM 4257 C C . LYS A 1 533 ? 5.479 -34.780 -19.586 1.00 87.69 533 LYS A C 1
ATOM 4259 O O . LYS A 1 533 ? 5.943 -35.914 -19.467 1.00 87.69 533 LYS A O 1
ATOM 4264 N N . HIS A 1 534 ? 4.756 -34.400 -20.636 1.00 89.62 534 HIS A N 1
ATOM 4265 C CA . HIS A 1 534 ? 4.426 -35.271 -21.766 1.00 89.62 534 HIS A CA 1
ATOM 4266 C C . HIS A 1 534 ? 5.365 -35.023 -22.949 1.00 89.62 534 HIS A C 1
ATOM 4268 O O . HIS A 1 534 ? 5.800 -35.974 -23.594 1.00 89.62 534 HIS A O 1
ATOM 4274 N N . ALA A 1 535 ? 5.740 -33.764 -23.194 1.00 87.38 535 ALA A N 1
ATOM 4275 C CA . ALA A 1 535 ? 6.628 -33.377 -24.282 1.00 87.38 535 ALA A CA 1
ATOM 4276 C C . ALA A 1 535 ? 7.999 -34.065 -24.176 1.00 87.38 535 ALA A C 1
ATOM 4278 O O . ALA A 1 535 ? 8.458 -34.636 -25.162 1.00 87.38 535 ALA A O 1
ATOM 4279 N N . ILE A 1 536 ? 8.609 -34.110 -22.983 1.00 89.44 536 ILE A N 1
ATOM 4280 C CA . ILE A 1 536 ? 9.946 -34.703 -22.763 1.00 89.44 536 ILE A CA 1
ATOM 4281 C C . ILE A 1 536 ? 10.004 -36.197 -23.129 1.00 89.44 536 ILE A C 1
ATOM 4283 O O . ILE A 1 536 ? 11.073 -36.709 -23.462 1.00 89.44 536 ILE A O 1
ATOM 4287 N N . LYS A 1 537 ? 8.868 -36.906 -23.104 1.00 88.06 537 LYS A N 1
ATOM 4288 C CA . LYS A 1 537 ? 8.802 -38.331 -23.466 1.00 88.06 537 LYS A CA 1
ATOM 4289 C C . LYS A 1 537 ? 8.907 -38.569 -24.981 1.00 88.06 537 LYS A C 1
ATOM 4291 O O . LYS A 1 537 ? 9.177 -39.692 -25.396 1.00 88.06 537 LYS A O 1
ATOM 4296 N N . SER A 1 538 ? 8.713 -37.536 -25.805 1.00 90.88 538 SER A N 1
ATOM 4297 C CA . SER A 1 538 ? 8.836 -37.613 -27.263 1.00 90.88 538 SER A CA 1
ATOM 4298 C C . SER A 1 538 ? 10.273 -37.374 -27.727 1.00 90.88 538 SER A C 1
ATOM 4300 O O . SER A 1 538 ? 10.920 -36.400 -27.337 1.00 90.88 538 SER A O 1
ATOM 4302 N N . GLU A 1 539 ? 10.750 -38.199 -28.663 1.00 91.06 539 GLU A N 1
ATOM 4303 C CA . GLU A 1 539 ? 12.072 -38.044 -29.291 1.00 91.06 539 GLU A CA 1
ATOM 4304 C C . GLU A 1 539 ? 12.224 -36.712 -30.055 1.00 91.06 539 GLU A C 1
ATOM 4306 O O . GLU A 1 539 ? 13.340 -36.237 -30.272 1.00 91.06 539 GLU A O 1
ATOM 4311 N N . LEU A 1 540 ? 11.108 -36.074 -30.431 1.00 90.31 540 LEU A N 1
ATOM 4312 C CA . LEU A 1 540 ? 11.089 -34.791 -31.140 1.00 90.31 540 LEU A CA 1
ATOM 4313 C C . LEU A 1 540 ? 11.242 -33.572 -30.220 1.00 90.31 540 LEU A C 1
ATOM 4315 O O . LEU A 1 540 ? 11.498 -32.475 -30.718 1.00 90.31 540 LEU A O 1
ATOM 4319 N N . CYS A 1 541 ? 11.151 -33.743 -28.898 1.00 89.12 541 CYS A N 1
ATOM 4320 C CA . CYS A 1 541 ? 11.251 -32.635 -27.947 1.00 89.12 541 CYS A CA 1
ATOM 4321 C C . CYS A 1 541 ? 12.600 -31.915 -28.037 1.00 89.12 541 CYS A C 1
ATOM 4323 O O . CYS A 1 541 ? 12.649 -30.692 -28.156 1.00 89.12 541 CYS A O 1
ATOM 4325 N N . LEU A 1 542 ? 13.705 -32.666 -28.020 1.00 84.94 542 LEU A N 1
ATOM 4326 C CA . LEU A 1 542 ? 15.051 -32.092 -28.061 1.00 84.94 542 LEU A CA 1
ATOM 4327 C C . LEU A 1 542 ? 15.358 -31.392 -29.404 1.00 84.94 542 LEU A C 1
ATOM 4329 O O . LEU A 1 542 ? 15.837 -30.257 -29.369 1.00 84.94 542 LEU A O 1
ATOM 4333 N N . PRO A 1 543 ? 15.065 -31.985 -30.582 1.00 89.88 543 PRO A N 1
ATOM 4334 C CA . PRO A 1 543 ? 15.186 -31.289 -31.864 1.00 89.88 543 PRO A CA 1
ATOM 4335 C C . PRO A 1 543 ? 14.402 -29.973 -31.937 1.00 89.88 543 PRO A C 1
ATOM 4337 O O . PRO A 1 543 ? 14.945 -28.967 -32.394 1.00 89.88 543 PRO A O 1
ATOM 4340 N N . VAL A 1 544 ? 13.152 -29.957 -31.462 1.00 90.12 544 VAL A N 1
ATOM 4341 C CA . VAL A 1 544 ? 12.307 -28.752 -31.446 1.00 90.12 544 VAL A CA 1
ATOM 4342 C C . VAL A 1 544 ? 12.874 -27.707 -30.481 1.00 90.12 544 VAL A C 1
ATOM 4344 O O . VAL A 1 544 ? 13.044 -26.548 -30.861 1.00 90.12 544 VAL A O 1
ATOM 4347 N N . TRP A 1 545 ? 13.271 -28.117 -29.273 1.00 88.38 545 TRP A N 1
ATOM 4348 C CA . TRP A 1 545 ? 13.891 -27.239 -28.278 1.00 88.38 545 TRP A CA 1
ATOM 4349 C C . TRP A 1 545 ? 15.155 -26.550 -28.804 1.00 88.38 545 TRP A C 1
ATOM 4351 O O . TRP A 1 545 ? 15.305 -25.337 -28.675 1.00 88.38 545 TRP A O 1
ATOM 4361 N N . MET A 1 546 ? 16.043 -27.297 -29.466 1.00 87.50 546 MET A N 1
ATOM 4362 C CA . MET A 1 546 ? 17.288 -26.754 -30.024 1.00 87.50 546 MET A CA 1
ATOM 4363 C C . MET A 1 546 ? 17.057 -25.702 -31.116 1.00 87.50 546 MET A C 1
ATOM 4365 O O . MET A 1 546 ? 17.918 -24.849 -31.332 1.00 87.50 546 MET A O 1
ATOM 4369 N N . ARG A 1 547 ? 15.904 -25.741 -31.794 1.00 91.44 547 ARG A N 1
ATOM 4370 C CA . ARG A 1 547 ? 15.507 -24.736 -32.790 1.00 91.44 547 ARG A CA 1
ATOM 4371 C C . ARG A 1 547 ? 14.851 -23.511 -32.158 1.00 91.44 547 ARG A C 1
ATOM 4373 O O . ARG A 1 547 ? 15.083 -22.403 -32.631 1.00 91.44 547 ARG A O 1
ATOM 4380 N N . LEU A 1 548 ? 14.067 -23.705 -31.099 1.00 88.69 548 LEU A N 1
ATOM 4381 C CA . LEU A 1 548 ? 13.359 -22.630 -30.398 1.00 88.69 548 LEU A CA 1
ATOM 4382 C C . LEU A 1 548 ? 14.270 -21.826 -29.470 1.00 88.69 548 LEU A C 1
ATOM 4384 O O . LEU A 1 548 ? 14.110 -20.615 -29.361 1.00 88.69 548 LEU A O 1
ATOM 4388 N N . TRP A 1 549 ? 15.238 -22.474 -28.821 1.00 84.75 549 TRP A N 1
ATOM 4389 C CA . TRP A 1 549 ? 16.076 -21.842 -27.802 1.00 84.75 549 TRP A CA 1
ATOM 4390 C C . TRP A 1 549 ? 16.780 -20.557 -28.279 1.00 84.75 549 TRP A C 1
ATOM 4392 O O . TRP A 1 549 ? 16.657 -19.538 -27.596 1.00 84.75 549 TRP A O 1
ATOM 4402 N N . PRO A 1 550 ? 17.459 -20.520 -29.447 1.00 86.12 550 PRO A N 1
ATOM 4403 C CA . PRO A 1 550 ? 18.085 -19.288 -29.929 1.00 86.12 550 PRO A CA 1
ATOM 4404 C C . PRO A 1 550 ? 17.076 -18.156 -30.170 1.00 86.12 550 PRO A C 1
ATOM 4406 O O . PRO A 1 550 ? 17.375 -17.003 -29.876 1.00 86.12 550 PRO A O 1
ATOM 4409 N N . ILE A 1 551 ? 15.877 -18.500 -30.653 1.00 86.06 551 ILE A N 1
ATOM 4410 C CA . ILE A 1 551 ? 14.786 -17.563 -30.949 1.00 86.06 551 ILE A CA 1
ATOM 4411 C C . ILE A 1 551 ? 14.239 -16.964 -29.647 1.00 86.06 551 ILE A C 1
ATOM 4413 O O . ILE A 1 551 ? 14.127 -15.747 -29.524 1.00 86.06 551 ILE A O 1
ATOM 4417 N N . ALA A 1 552 ? 13.958 -17.805 -28.648 1.00 79.94 552 ALA A N 1
ATOM 4418 C CA . ALA A 1 552 ? 13.471 -17.367 -27.341 1.00 79.94 552 ALA A CA 1
ATOM 4419 C C . ALA A 1 552 ? 14.479 -16.448 -26.634 1.00 79.94 552 ALA A C 1
ATOM 4421 O O . ALA A 1 552 ? 14.096 -15.430 -26.058 1.00 79.94 552 ALA A O 1
ATOM 4422 N N . VAL A 1 553 ? 15.776 -16.765 -26.713 1.00 75.69 553 VAL A N 1
ATOM 4423 C CA . VAL A 1 553 ? 16.844 -15.928 -26.144 1.00 75.69 553 VAL A CA 1
ATOM 4424 C C . VAL A 1 553 ? 16.925 -14.577 -26.855 1.00 75.69 553 VAL A C 1
ATOM 4426 O O . VAL A 1 553 ? 17.054 -13.549 -26.193 1.00 75.69 553 VAL A O 1
ATOM 4429 N N . GLU A 1 554 ? 16.843 -14.553 -28.185 1.00 81.06 554 GLU A N 1
ATOM 4430 C CA . GLU A 1 554 ? 16.852 -13.312 -28.964 1.00 81.06 554 GLU A CA 1
ATOM 4431 C C . GLU A 1 554 ? 15.669 -12.406 -28.596 1.00 81.06 554 GLU A C 1
ATOM 4433 O O . GLU A 1 554 ? 15.876 -11.244 -28.251 1.00 81.06 554 GLU A O 1
ATOM 4438 N N . VAL A 1 555 ? 14.449 -12.948 -28.570 1.00 79.19 555 VAL A N 1
ATOM 4439 C CA . VAL A 1 555 ? 13.228 -12.199 -28.228 1.00 79.19 555 VAL A CA 1
ATOM 4440 C C . VAL A 1 555 ? 13.267 -11.693 -26.785 1.00 79.19 555 VAL A C 1
ATOM 4442 O O . VAL A 1 555 ? 13.002 -10.516 -26.536 1.00 79.19 555 VAL A O 1
ATOM 4445 N N . THR A 1 556 ? 13.705 -12.527 -25.839 1.00 71.31 556 THR A N 1
ATOM 4446 C CA . THR A 1 556 ? 13.863 -12.127 -24.429 1.00 71.31 556 THR A CA 1
ATOM 4447 C C . THR A 1 556 ? 14.864 -10.979 -24.270 1.00 71.31 556 THR A C 1
ATOM 4449 O O . THR A 1 556 ? 14.643 -10.067 -23.481 1.00 71.31 556 THR A O 1
ATOM 4452 N N . ASN A 1 557 ? 15.957 -10.988 -25.040 1.00 72.62 557 ASN A N 1
ATOM 4453 C CA . ASN A 1 557 ? 16.980 -9.940 -24.987 1.00 72.62 557 ASN A CA 1
ATOM 4454 C C . ASN A 1 557 ? 16.569 -8.643 -25.707 1.00 72.62 557 ASN A C 1
ATOM 4456 O O . ASN A 1 557 ? 17.120 -7.581 -25.409 1.00 72.62 557 ASN A O 1
ATOM 4460 N N . LEU A 1 558 ? 15.645 -8.721 -26.670 1.00 71.50 558 LEU A N 1
ATOM 4461 C CA . LEU A 1 558 ? 15.115 -7.570 -27.407 1.00 71.50 558 LEU A CA 1
ATOM 4462 C C . LEU A 1 558 ? 13.938 -6.894 -26.694 1.00 71.50 558 LEU A C 1
ATOM 4464 O O . LEU A 1 558 ? 13.713 -5.702 -26.912 1.00 71.50 558 LEU A O 1
ATOM 4468 N N . THR A 1 559 ? 13.214 -7.624 -25.845 1.00 52.50 559 THR A N 1
ATOM 4469 C CA . THR A 1 559 ? 12.078 -7.089 -25.089 1.00 52.50 559 THR A CA 1
ATOM 4470 C C . THR A 1 559 ? 12.588 -6.106 -24.026 1.00 52.50 559 THR A C 1
ATOM 4472 O O . THR A 1 559 ? 13.346 -6.498 -23.134 1.00 52.50 559 THR A O 1
ATOM 4475 N N . PRO A 1 560 ? 12.239 -4.808 -24.093 1.00 48.53 560 PRO A N 1
ATOM 4476 C CA . PRO A 1 560 ? 12.585 -3.872 -23.036 1.00 48.53 560 PRO A CA 1
ATOM 4477 C C . PRO A 1 560 ? 11.806 -4.248 -21.770 1.00 48.53 560 PRO A C 1
ATOM 4479 O O . PRO A 1 560 ? 10.579 -4.265 -21.798 1.00 48.53 560 PRO A O 1
ATOM 4482 N N . GLU A 1 561 ? 12.501 -4.500 -20.659 1.00 43.19 561 GLU A N 1
ATOM 4483 C CA . GLU A 1 561 ? 11.881 -4.580 -19.327 1.00 43.19 561 GLU A CA 1
ATOM 4484 C C . GLU A 1 561 ? 11.037 -3.309 -19.098 1.00 43.19 561 GLU A C 1
ATOM 4486 O O . GLU A 1 561 ? 11.590 -2.213 -18.964 1.00 43.19 561 GLU A O 1
ATOM 4491 N N . GLY A 1 562 ? 9.705 -3.436 -19.164 1.00 43.84 562 GLY A N 1
ATOM 4492 C CA . GLY A 1 562 ? 8.757 -2.318 -19.069 1.00 43.84 562 GLY A CA 1
ATOM 4493 C C . GLY A 1 562 ? 7.609 -2.306 -20.088 1.00 43.84 562 GLY A C 1
ATOM 4494 O O . GLY A 1 562 ? 6.731 -1.456 -19.964 1.00 43.84 562 GLY A O 1
ATOM 4495 N N . GLN A 1 563 ? 7.584 -3.207 -21.074 1.00 35.44 563 GLN A N 1
ATOM 4496 C CA . GLN A 1 563 ? 6.348 -3.565 -21.784 1.00 35.44 563 GLN A CA 1
ATOM 4497 C C . GLN A 1 563 ? 5.848 -4.903 -21.242 1.00 35.44 563 GLN A C 1
ATOM 4499 O O . GLN A 1 563 ? 5.980 -5.927 -21.903 1.00 35.44 563 GLN A O 1
ATOM 4504 N N . ASP A 1 564 ? 5.304 -4.897 -20.027 1.00 34.47 564 ASP A N 1
ATOM 4505 C CA . ASP A 1 564 ? 4.305 -5.912 -19.711 1.00 34.47 564 ASP A CA 1
ATOM 4506 C C . ASP A 1 564 ? 3.130 -5.628 -20.654 1.00 34.47 564 ASP A C 1
ATOM 4508 O O . ASP A 1 564 ? 2.670 -4.483 -20.747 1.00 34.47 564 ASP A O 1
ATOM 4512 N N . GLU A 1 565 ? 2.718 -6.623 -21.441 1.00 36.03 565 GLU A N 1
ATOM 4513 C CA . GLU A 1 565 ? 1.463 -6.536 -22.175 1.00 36.03 565 GLU A CA 1
ATOM 4514 C C . GLU A 1 565 ? 0.375 -6.189 -21.155 1.00 36.03 565 GLU A C 1
ATOM 4516 O O . GLU A 1 565 ? 0.112 -6.948 -20.224 1.00 36.03 565 GLU A O 1
ATOM 4521 N N . GLU A 1 566 ? -0.225 -5.005 -21.297 1.00 33.44 566 GLU A N 1
ATOM 4522 C CA . GLU A 1 566 ? -1.514 -4.730 -20.681 1.00 33.44 566 GLU A CA 1
ATOM 4523 C C . GLU A 1 566 ? -2.454 -5.833 -21.176 1.00 33.44 566 GLU A C 1
ATOM 4525 O O . GLU A 1 566 ? -2.876 -5.821 -22.336 1.00 33.44 566 GLU A O 1
ATOM 4530 N N . ASP A 1 567 ? -2.736 -6.808 -20.314 1.00 30.77 567 ASP A N 1
ATOM 4531 C CA . ASP A 1 567 ? -3.811 -7.773 -20.496 1.00 30.77 567 ASP A CA 1
ATOM 4532 C C . ASP A 1 567 ? -5.120 -6.966 -20.485 1.00 30.77 567 ASP A C 1
ATOM 4534 O O . ASP A 1 567 ? -5.753 -6.731 -19.455 1.00 30.77 567 ASP A O 1
ATOM 4538 N N . LEU A 1 568 ? -5.492 -6.442 -21.656 1.00 34.09 568 LEU A N 1
ATOM 4539 C CA . LEU A 1 568 ? -6.661 -5.580 -21.859 1.00 34.09 568 LEU A CA 1
ATOM 4540 C C . LEU A 1 568 ? -7.995 -6.329 -21.662 1.00 34.09 568 LEU A C 1
ATOM 4542 O O . LEU A 1 568 ? -9.054 -5.719 -21.791 1.00 34.09 568 LEU A O 1
ATOM 4546 N N . GLU A 1 569 ? -7.960 -7.621 -21.318 1.00 33.78 569 GLU A N 1
ATOM 4547 C CA . GLU A 1 569 ? -9.127 -8.402 -20.886 1.00 33.78 569 GLU A CA 1
ATOM 4548 C C . GLU A 1 569 ? -9.491 -8.160 -19.402 1.00 33.78 569 GLU A C 1
ATOM 4550 O O . GLU A 1 569 ? -10.566 -8.563 -18.951 1.00 33.78 569 GLU A O 1
ATOM 4555 N N . ILE A 1 570 ? -8.643 -7.456 -18.637 1.00 31.73 570 ILE A N 1
ATOM 4556 C CA . ILE A 1 570 ? -8.891 -7.118 -17.229 1.00 31.73 570 ILE A CA 1
ATOM 4557 C C . ILE A 1 570 ? -9.506 -5.718 -17.133 1.00 31.73 570 ILE A C 1
ATOM 4559 O O . ILE A 1 570 ? -8.815 -4.698 -17.122 1.00 31.73 570 ILE A O 1
ATOM 4563 N N . ILE A 1 571 ? -10.833 -5.650 -17.011 1.00 33.69 571 ILE A N 1
ATOM 4564 C CA . ILE A 1 571 ? -11.512 -4.409 -16.623 1.00 33.69 571 ILE A CA 1
ATOM 4565 C C . ILE A 1 571 ? -11.501 -4.332 -15.095 1.00 33.69 571 ILE A C 1
ATOM 4567 O O . ILE A 1 571 ? -12.357 -4.909 -14.427 1.00 33.69 571 ILE A O 1
ATOM 4571 N N . ALA A 1 572 ? -10.549 -3.591 -14.530 1.00 28.50 572 ALA A N 1
ATOM 4572 C CA . ALA A 1 572 ? -10.629 -3.184 -13.133 1.00 28.50 572 ALA A CA 1
ATOM 4573 C C . ALA A 1 572 ? -11.766 -2.161 -12.985 1.00 28.50 572 ALA A C 1
ATOM 4575 O O . ALA A 1 572 ? -11.692 -1.057 -13.531 1.00 28.50 572 ALA A O 1
ATOM 4576 N N . ARG A 1 573 ? -12.831 -2.519 -12.262 1.00 28.98 573 ARG A N 1
ATOM 4577 C CA . ARG A 1 573 ? -13.836 -1.553 -11.804 1.00 28.98 573 ARG A CA 1
ATOM 4578 C C . ARG A 1 573 ? -13.671 -1.346 -10.301 1.00 28.98 573 ARG A C 1
ATOM 4580 O O . ARG A 1 573 ? -13.613 -2.340 -9.580 1.00 28.98 573 ARG A O 1
ATOM 4587 N N . PRO A 1 574 ? -13.589 -0.098 -9.812 1.00 28.98 574 PRO A N 1
ATOM 4588 C CA . PRO A 1 574 ? -13.783 0.148 -8.392 1.00 28.98 574 PRO A CA 1
ATOM 4589 C C . PRO A 1 574 ? -15.209 -0.276 -8.018 1.00 28.98 574 PRO A C 1
ATOM 4591 O O . PRO A 1 574 ? -16.141 -0.052 -8.787 1.00 28.98 574 PRO A O 1
ATOM 4594 N N . VAL A 1 575 ? -15.372 -0.884 -6.843 1.00 34.56 575 VAL A N 1
ATOM 4595 C CA . VAL A 1 575 ? -16.660 -1.423 -6.362 1.00 34.56 575 VAL A CA 1
ATOM 4596 C C . VAL A 1 575 ? -17.751 -0.345 -6.230 1.00 34.56 575 VAL A C 1
ATOM 4598 O O . VAL A 1 575 ? -18.927 -0.680 -6.219 1.00 34.56 575 VAL A O 1
ATOM 4601 N N . ASN A 1 576 ? -17.399 0.945 -6.230 1.00 33.03 576 ASN A N 1
ATOM 4602 C CA . ASN A 1 576 ? -18.355 2.038 -6.066 1.00 33.03 576 ASN A CA 1
ATOM 4603 C C . ASN A 1 576 ? -18.220 3.090 -7.178 1.00 33.03 576 ASN A C 1
ATOM 4605 O O . ASN A 1 576 ? -17.393 3.997 -7.065 1.00 33.03 576 ASN A O 1
ATOM 4609 N N . ASP A 1 577 ? -19.066 2.972 -8.203 1.00 28.70 577 ASP A N 1
ATOM 4610 C CA . ASP A 1 577 ? -19.463 4.052 -9.123 1.00 28.70 577 ASP A CA 1
ATOM 4611 C C . ASP A 1 577 ? -20.996 4.152 -9.162 1.00 28.70 577 ASP A C 1
ATOM 4613 O O . ASP A 1 577 ? -21.651 3.091 -9.312 1.00 28.70 577 ASP A O 1
#

Sequence (577 aa):
MIRTSGNLDPRDWYTYRTAFAFLNKRLAEQGTIDWALKLKPHQKVERFAIENSLARLGANDLSEPWSTAWRLIEESWISPQPDGRHGAAVYEIRKRLRAGDRSGAVIAALVDLVAPRLKVEPISDWRWSQIKKPRKPTRVDQVLYAHLTSGELIDLQALELANINEVDFLSSLASALEGAVAHGLDIASRLGRTEGRSFAGLGLLYRVYYTQPMRHQDEDSEPDAFHYGIAPSVKLLYAVVARIAELDPTAAQYFVSFWKLKASPVYVRLWAAISRNEQIMPAAEVCSFVLDLDQDQFWDLHKFPEFTELRAVRFRDMDEASKIAITDRIKRGPPRSQWSKRLDAAKIDELQRYWSLRELRRIEVAGGVLPEKAKLWLDAHAAQFEELAEMSIDDDFAGGITVTRREARPDAKFDALEGVERLRALEAALATTRRGWDDDPAERANDWIGQAGNPNKLLTDLEVANNGGDDFPRVWSRFGWAHRPSVPGGPPKDEAVLEFEAATVLALLNQLSQQTMLSAIEGITAWLDTWEKHAIKSELCLPVWMRLWPIAVEVTNLTPEGQDEEDLEIIARPVND

Secondary structure (DSSP, 8-state):
----GGG--HHHHHHHHHHHHHHTTTTT-HHHHHHHHT--TT-HHHHHHHHHHHHHH-TTSSPTTHHHHHHHHHHHHHS----S-THHHHHHHHHHHHTT---HHHHHHHHHHH--EEEEEPPPHHHHHHS---SS--SGGGT-EEEEE--PPP-HHHHTGGG---HHHHHHHHHHHHHHHHHHHHHHHHTT--S-TT-GGGT--S-SS-S-SS--TTSPPPTTTT--SSHHHHHHHHHHHHHHHHH-HHHHHHHHHHHHHS--HHHHHHHHHHTTSTTTS-HHHHHHHHHH--HHHHH-TTT-HHHHHHHHHTGGGS-HHHHHHHHHHHHH-S-GGGS-TTS-HHHHHHHHHHHHHHHHHHHHHTT----HHHHHHHHHHGGG-GGGTS--TTTTS------PPPPP---GGGGG--HHHHHHHHHHHHT-----SS--HHHHHHHHHHSTTHHHHHHHHHHHSGGGTTT-HHHHHHHHHH--SS-TTSPPPPHHHHHHHHHHHHHHHTTS-HHHHHHTHHHHHHHHHHHHHHHTTSTTHHHHHHHHHHHHHHHHHHS-TT-----TT-----S--